Protein 3PME (pdb70)

B-factor: mean 27.55, std 8.62, range [14.81, 63.78]

CATH classification: 2.60.120.200 (+1 more: 2.80.10.50)

Foldseek 3Di:
DLLQWQFKFFQDPNDTFTPSPQGWDKDWWDDWDACPFHRFKIKFQFLTTKIKTFGPVVVVVALLQFKKKKKKKKFWFPQQLCDQAKWWFKDFDDQLFAWTWIHHNQKIKIWGAFNVNDIDIDIGRQCPVVDLVGQHRAIWMWMWMDGLCFWIFIDILLHTDDIDTNVPHPHGDTHRMMMGHTNDGDDRLGMMMMGGITMGSHGDDSVRSNVVSVVPLPQFFQAFSRSGGDWAPFWWQKDQLVCQQWGWDDDPFFIFTHGAPDSPDNDGDFTKGKAFLVPDDHGDGDTAFTKIWIWTQDPNAIWTKFWDQAAQAVVCVSVDDAFGKTTIGTHRDDDSDLRGIWTWHPQVPDNWIWIWHPPVATWTWFWDWANRHNVDPDTGTGIITTHPCPVCSPPSRRIMHIHGPDSSYDDDDDD

Nearest PDB structures (foldseek):
  3pme-assembly1_A  TM=1.002E+00  e=1.433E-89  Clostridium botulinum
  3obr-assembly1_A  TM=9.742E-01  e=6.049E-74  Clostridium botulinum
  3rmy-assembly1_A  TM=9.827E-01  e=7.380E-73  Clostridium botulinum
  3rmy-assembly2_B  TM=9.829E-01  e=1.056E-71  Clostridium botulinum
  7qpu-assembly1_A  TM=8.322E-01  e=2.003E-33  Clostridium botulinum

Radius of gyration: 24.47 Å; Cα contacts (8 Å, |Δi|>4): 1054; chains: 1; bounding box: 47×65×64 Å

InterPro domains:
  IPR000395 Botulinum/Tetanus toxin, catalytic chain [PF01742] (3-417)
  IPR000395 Botulinum/Tetanus toxin, catalytic chain [PR00760] (7-23)
  IPR000395 Botulinum/Tetanus toxin, catalytic chain [PR00760] (34-50)
  IPR000395 Botulinum/Tetanus toxin, catalytic chain [PR00760] (71-87)
  IPR000395 Botulinum/Tetanus toxin, catalytic chain [PR00760] (96-118)
  IPR000395 Botulinum/Tetanus toxin, catalytic chain [PR00760] (219-231)
  IPR000395 Botulinum/Tetanus toxin, catalytic chain [PR00760] (266-282)
  IPR011065 Kunitz inhibitor STI-like superfamily [SSF50386] (1087-1280)
  IPR012500 Clostridium neurotoxin, translocation [PF07952] (547-850)
  IPR012928 Clostridium neurotoxin, receptor binding N-terminal [PF07953] (881-1071)
  IPR013104 Clostridium neurotoxin, receptor-binding C-terminal [PF07951] (1080-1279)
  IPR013320 Concanavalin A-like lectin/glucanase domain superfamily [SSF49899] (868-1071)
  IPR036248 Clostridium neurotoxin, translocation domain [G3DSA:1.20.1120.10] (448-864)
  IPR036248 Clostridium neurotoxin, translocation domain [SSF58091] (545-869)

Secondary structure (DSSP, 8-state):
-GGGEEEEEEEETTEEEE-SSS--EEEEES--EESSSSTTEEEE-STT-EEEEE--GGGGSSGGGTEEEEEEEEEE-HHHHT--SEEEEEEEEETTEEEEEEEETTEEEEEEE-TTS-EEEEEEE-STTT-TTS-TTS-EEEEEEEETTSEEEEEETTEEEEEEE-TTS------SEEEES--S---TT--EEEEEEEEESS---HHHHHHHHHHHHTTTB-B-TTSSBPBSS--BEEEETT-TTEEEEEETTEEEEEE-SSTT-S--S--EEEEETT-PPTTPBPBTT-EEEEEEEETTEEEEEEE-SS-S-GGGTT---SS-EEEEEEESS-S--GGG-EEEEEPS----EEEEE-SSS-EEEEEEEE---TT----EEEEEEESS-GGGTT-GGG-EEEE---TTS------

Organism: Clostridium botulinum (NCBI:txid1491)

Solvent-accessible surface area: 18845 Å² total; per-residue (Å²): 61,106,149,15,27,8,0,0,1,42,17,105,208,144,45,9,53,11,51,24,62,100,125,11,89,29,102,68,68,52,121,18,89,43,71,71,40,7,71,23,1,1,27,0,30,52,49,41,5,36,0,15,0,29,11,78,88,115,13,16,203,52,43,17,87,94,31,12,0,4,0,1,0,0,0,0,0,36,50,0,4,85,16,144,94,87,6,30,0,1,46,0,30,73,153,57,0,0,20,52,1,2,0,74,72,1,24,2,14,6,10,15,19,0,70,100,146,93,119,26,23,2,67,26,71,0,7,74,112,53,38,59,113,2,52,3,0,17,2,0,1,0,0,1,2,17,23,73,129,7,110,0,51,1,4,1,35,8,105,85,79,84,59,61,124,2,111,61,15,76,126,22,115,24,34,81,22,3,29,0,7,0,100,61,137,20,97,157,44,15,13,0,4,0,2,19,1,8,11,2,22,85,66,4,58,86,131,30,0,50,94,16,33,80,53,35,19,61,95,107,8,0,14,4,4,0,1,13,6,0,80,3,31,26,106,1,16,14,6,1,103,64,39,44,38,42,28,9,12,36,88,94,124,12,1,5,10,50,81,7,90,47,103,79,21,2,3,5,96,26,33,0,26,0,59,18,21,75,137,70,108,96,136,32,86,0,65,75,34,25,68,0,10,2,19,1,122,78,132,111,134,72,46,0,5,22,7,9,94,57,3,3,86,60,140,64,53,39,151,20,90,142,85,0,14,7,1,7,59,38,38,56,100,75,30,92,101,30,21,0,38,2,22,0,94,42,13,126,92,144,71,21,1,9,0,29,3,91,64,156,76,94,0,0,3,5,1,60,91,39,72,3,8,103,153,30,177,87,84,15,65,0,4,0,0,12,10,67,39,121,130,87,66,145,30,53,13,0,2,2,31,0,0,10,120,11,72,2,15,52,22,153,85,93,229

Structure (mmCIF, N/CA/C/O backbone):
data_3PME
#
_entry.id   3PME
#
_cell.length_a   40.413
_cell.length_b   109.418
_cell.length_c   49.920
_cell.angle_alpha   90.00
_cell.angle_beta   98.95
_cell.angle_gamma   90.00
#
_symmetry.space_group_name_H-M   'P 1 21 1'
#
loop_
_entity.id
_entity.type
_entity.pdbx_description
1 polymer 'Type C neurotoxin'
2 non-polymer 'SULFATE ION'
3 non-polymer GLYCEROL
4 water water
#
loop_
_atom_site.group_PDB
_atom_site.id
_atom_site.type_symbol
_atom_site.label_atom_id
_atom_site.label_alt_id
_atom_site.label_comp_id
_atom_site.label_asym_id
_atom_site.label_entity_id
_atom_site.label_seq_id
_atom_site.pdbx_PDB_ins_code
_atom_site.Cartn_x
_atom_site.Cartn_y
_atom_site.Cartn_z
_atom_site.occupancy
_atom_site.B_iso_or_equiv
_atom_site.auth_seq_id
_atom_site.auth_comp_id
_atom_site.auth_asym_id
_atom_site.auth_atom_id
_atom_site.pdbx_PDB_model_num
ATOM 1 N N . ILE A 1 2 ? 21.474 29.291 15.216 1.00 45.77 868 ILE A N 1
ATOM 2 C CA . ILE A 1 2 ? 22.926 29.237 15.354 1.00 44.41 868 ILE A CA 1
ATOM 3 C C . ILE A 1 2 ? 23.398 27.883 15.876 1.00 44.30 868 ILE A C 1
ATOM 4 O O . ILE A 1 2 ? 24.383 27.331 15.388 1.00 43.12 868 ILE A O 1
ATOM 9 N N . ASN A 1 3 ? 22.698 27.357 16.877 1.00 44.67 869 ASN A N 1
ATOM 10 C CA . ASN A 1 3 ? 23.097 26.097 17.500 1.00 43.95 869 ASN A CA 1
ATOM 11 C C . ASN A 1 3 ? 23.139 24.915 16.533 1.00 44.48 869 ASN A C 1
ATOM 12 O O . ASN A 1 3 ? 23.802 23.913 16.806 1.00 44.52 869 ASN A O 1
ATOM 17 N N . ASP A 1 4 ? 22.444 25.039 15.404 1.00 42.07 870 ASP A N 1
ATOM 18 C CA . ASP A 1 4 ? 22.401 23.970 14.409 1.00 44.74 870 ASP A CA 1
ATOM 19 C C . ASP A 1 4 ? 23.769 23.662 13.800 1.00 45.23 870 ASP A C 1
ATOM 20 O O . ASP A 1 4 ? 23.991 22.564 13.285 1.00 47.49 870 ASP A O 1
ATOM 25 N N . SER A 1 5 ? 24.683 24.628 13.849 1.00 38.67 871 SER A N 1
ATOM 26 C CA . SER A 1 5 ? 26.005 24.439 13.262 1.00 35.47 871 SER A CA 1
ATOM 27 C C . SER A 1 5 ? 27.062 24.172 14.326 1.00 31.04 871 SER A C 1
ATOM 28 O O . SER A 1 5 ? 28.246 24.108 14.025 1.00 28.33 871 SER A O 1
ATOM 31 N N . LYS A 1 6 ? 26.628 24.018 15.570 1.00 31.63 872 LYS A N 1
ATOM 32 C CA . LYS A 1 6 ? 27.555 23.750 16.664 1.00 28.29 872 LYS A CA 1
ATOM 33 C C . LYS A 1 6 ? 28.045 22.304 16.587 1.00 30.04 872 LYS A C 1
ATOM 34 O O . LYS A 1 6 ? 27.241 21.372 16.656 1.00 35.84 872 LYS A O 1
ATOM 40 N N . ILE A 1 7 ? 29.351 22.108 16.428 1.00 25.76 873 ILE A N 1
ATOM 41 C CA . ILE A 1 7 ? 29.903 20.755 16.372 1.00 25.43 873 ILE A CA 1
ATOM 42 C C . ILE A 1 7 ? 30.663 20.382 17.647 1.00 26.85 873 ILE A C 1
ATOM 43 O O . ILE A 1 7 ? 31.117 19.254 17.803 1.00 25.41 873 ILE A O 1
ATOM 48 N N . LEU A 1 8 ? 30.803 21.347 18.553 1.00 22.86 874 LEU A N 1
ATOM 49 C CA . LEU A 1 8 ? 31.367 21.084 19.873 1.00 25.98 874 LEU A CA 1
ATOM 50 C C . LEU A 1 8 ? 30.835 22.139 20.820 1.00 23.27 874 LEU A C 1
ATOM 51 O O . LEU A 1 8 ? 30.835 23.320 20.498 1.00 23.67 874 LEU A O 1
ATOM 56 N N . SER A 1 9 ? 30.338 21.714 21.975 1.00 24.11 875 SER A N 1
ATOM 57 C CA . SER A 1 9 ? 29.837 22.643 22.969 1.00 22.88 875 SER A CA 1
ATOM 58 C C . SER A 1 9 ? 30.128 22.084 24.355 1.00 25.74 875 SER A C 1
ATOM 59 O O . SER A 1 9 ? 29.445 21.161 24.823 1.00 25.22 875 SER A O 1
ATOM 62 N N . LEU A 1 10 ? 31.153 22.627 25.011 1.00 23.39 876 LEU A N 1
ATOM 63 C CA . LEU A 1 10 ? 31.517 22.147 26.336 1.00 22.23 876 LEU A CA 1
ATOM 64 C C . LEU A 1 10 ? 30.614 22.805 27.361 1.00 24.70 876 LEU A C 1
ATOM 65 O O . LEU A 1 10 ? 30.642 24.023 27.558 1.00 22.27 876 LEU A O 1
ATOM 70 N N . GLN A 1 11 ? 29.784 21.989 27.998 1.00 24.69 877 GLN A N 1
ATOM 71 C CA . GLN A 1 11 ? 28.854 22.495 28.990 1.00 25.62 877 GLN A CA 1
ATOM 72 C C . GLN A 1 11 ? 28.830 21.578 30.192 1.00 28.25 877 GLN A C 1
ATOM 73 O O . GLN A 1 11 ? 29.151 20.397 30.098 1.00 27.38 877 GLN A O 1
ATOM 79 N N . ASN A 1 12 ? 28.464 22.139 31.334 1.00 27.01 878 ASN A N 1
ATOM 80 C CA . ASN A 1 12 ? 28.391 21.358 32.552 1.00 32.24 878 ASN A CA 1
ATOM 81 C C . ASN A 1 12 ? 27.007 20.753 32.716 1.00 34.87 878 ASN A C 1
ATOM 82 O O . ASN A 1 12 ? 26.027 21.469 32.919 1.00 36.15 878 ASN A O 1
ATOM 87 N N . LYS A 1 13 ? 26.934 19.431 32.596 1.00 35.05 879 LYS A N 1
ATOM 88 C CA . LYS A 1 13 ? 25.673 18.707 32.699 1.00 38.59 879 LYS A CA 1
ATOM 89 C C . LYS A 1 13 ? 25.799 17.641 33.768 1.00 38.57 879 LYS A C 1
ATOM 90 O O . LYS A 1 13 ? 26.774 16.891 33.791 1.00 38.15 879 LYS A O 1
ATOM 96 N N . LYS A 1 14 ? 24.813 17.577 34.656 1.00 41.72 880 LYS A N 1
ATOM 97 C CA . LYS A 1 14 ? 24.843 16.608 35.740 1.00 43.87 880 LYS A CA 1
ATOM 98 C C . LYS A 1 14 ? 26.221 16.590 36.400 1.00 40.58 880 LYS A C 1
ATOM 99 O O . LYS A 1 14 ? 26.818 15.530 36.591 1.00 41.67 880 LYS A O 1
ATOM 105 N N . ASN A 1 15 ? 26.724 17.778 36.727 1.00 38.34 881 ASN A N 1
ATOM 106 C CA . ASN A 1 15 ? 27.994 17.924 37.437 1.00 41.09 881 ASN A CA 1
ATOM 107 C C . ASN A 1 15 ? 29.227 17.413 36.689 1.00 42.64 881 ASN A C 1
ATOM 108 O O . ASN A 1 15 ? 30.213 17.019 37.307 1.00 45.51 881 ASN A O 1
ATOM 113 N N . ALA A 1 16 ? 29.178 17.419 35.363 1.00 39.48 882 ALA A N 1
ATOM 114 C CA . ALA A 1 16 ? 30.346 17.036 34.575 1.00 37.21 882 ALA A CA 1
ATOM 115 C C . ALA A 1 16 ? 30.495 17.945 33.364 1.00 30.31 882 ALA A C 1
ATOM 116 O O . ALA A 1 16 ? 29.500 18.362 32.783 1.00 34.28 882 ALA A O 1
ATOM 118 N N . LEU A 1 17 ? 31.733 18.261 32.990 1.00 31.99 883 LEU A N 1
ATOM 119 C CA . LEU A 1 17 ? 31.965 19.001 31.749 1.00 29.33 883 LEU A CA 1
ATOM 120 C C . LEU A 1 17 ? 31.970 18.033 30.575 1.00 27.41 883 LEU A C 1
ATOM 121 O O . LEU A 1 17 ? 32.809 17.136 30.497 1.00 30.84 883 LEU A O 1
ATOM 126 N N . VAL A 1 18 ? 31.006 18.210 29.680 1.00 27.01 884 VAL A N 1
ATOM 127 C CA . VAL A 1 18 ? 30.778 17.271 28.600 1.00 27.77 884 VAL A CA 1
ATOM 128 C C . VAL A 1 18 ? 30.449 18.022 27.321 1.00 27.69 884 VAL A C 1
ATOM 129 O O . VAL A 1 18 ? 30.184 19.223 27.341 1.00 27.22 884 VAL A O 1
ATOM 133 N N . ASP A 1 19 ? 30.466 17.311 26.201 1.00 26.06 885 ASP A N 1
ATOM 134 C CA . ASP A 1 19 ? 30.066 17.903 24.933 1.00 23.94 885 ASP A CA 1
ATOM 135 C C . ASP A 1 19 ? 28.575 17.669 24.711 1.00 30.00 885 ASP A C 1
ATOM 136 O O . ASP A 1 19 ? 28.133 16.526 24.621 1.00 28.91 885 ASP A O 1
ATOM 141 N N . THR A 1 20 ? 27.814 18.755 24.613 1.00 29.61 886 THR A N 1
ATOM 142 C CA . THR A 1 20 ? 26.364 18.691 24.456 1.00 27.45 886 THR A CA 1
ATOM 143 C C . THR A 1 20 ? 25.914 18.977 23.027 1.00 31.19 886 THR A C 1
ATOM 144 O O . THR A 1 20 ? 24.729 19.196 22.780 1.00 35.70 886 THR A O 1
ATOM 148 N N . SER A 1 21 ? 26.856 18.984 22.091 1.00 29.83 887 SER A N 1
ATOM 149 C CA . SER A 1 21 ? 26.559 19.371 20.717 1.00 29.06 887 SER A CA 1
ATOM 150 C C . SER A 1 21 ? 25.704 18.336 19.995 1.00 31.40 887 SER A C 1
ATOM 151 O O . SER A 1 21 ? 25.057 18.646 18.994 1.00 33.93 887 SER A O 1
ATOM 154 N N . GLY A 1 22 ? 25.722 17.110 20.502 1.00 31.18 888 GLY A N 1
ATOM 155 C CA . GLY A 1 22 ? 25.044 16.003 19.852 1.00 30.41 888 GLY A CA 1
ATOM 156 C C . GLY A 1 22 ? 26.039 15.071 19.189 1.00 34.82 888 GLY A C 1
ATOM 157 O O . GLY A 1 22 ? 25.690 13.961 18.788 1.00 34.29 888 GLY A O 1
ATOM 158 N N . TYR A 1 23 ? 27.288 15.520 19.076 1.00 31.88 889 TYR A N 1
ATOM 159 C CA . TYR A 1 23 ? 28.330 14.726 18.431 1.00 31.47 889 TYR A CA 1
ATOM 160 C C . TYR A 1 23 ? 29.177 13.949 19.431 1.00 28.67 889 TYR A C 1
ATOM 161 O O . TYR A 1 23 ? 30.108 13.250 19.050 1.00 32.58 889 TYR A O 1
ATOM 170 N N . ASN A 1 24 ? 28.846 14.077 20.713 1.00 30.66 890 ASN A N 1
ATOM 171 C CA . ASN A 1 24 ? 29.440 13.256 21.765 1.00 32.00 890 ASN A CA 1
ATOM 172 C C . ASN A 1 24 ? 30.968 13.148 21.762 1.00 31.03 890 ASN A C 1
ATOM 173 O O . ASN A 1 24 ? 31.521 12.054 21.864 1.00 32.60 890 ASN A O 1
ATOM 178 N N . ALA A 1 25 ? 31.660 14.278 21.670 1.00 27.59 891 ALA A N 1
ATOM 179 C CA . ALA A 1 25 ? 33.114 14.238 21.756 1.00 27.73 891 ALA A CA 1
ATOM 180 C C . ALA A 1 25 ? 33.519 13.659 23.104 1.00 27.04 891 ALA A C 1
ATOM 181 O O . ALA A 1 25 ? 32.795 13.806 24.093 1.00 28.70 891 ALA A O 1
ATOM 183 N N . GLU A 1 26 ? 34.671 13.000 23.148 1.00 25.63 892 GLU A N 1
ATOM 184 C CA . GLU A 1 26 ? 35.228 12.574 24.422 1.00 28.70 892 GLU A CA 1
ATOM 185 C C . GLU A 1 26 ? 35.868 13.765 25.126 1.00 30.10 892 GLU A C 1
ATOM 186 O O . GLU A 1 26 ? 36.660 14.489 24.531 1.00 28.43 892 GLU A O 1
ATOM 192 N N . VAL A 1 27 ? 35.521 13.958 26.393 1.00 28.66 893 VAL A N 1
ATOM 193 C CA . VAL A 1 27 ? 36.090 15.036 27.189 1.00 29.41 893 VAL A CA 1
ATOM 194 C C . VAL A 1 27 ? 36.720 14.433 28.434 1.00 33.27 893 VAL A C 1
ATOM 195 O O . VAL A 1 27 ? 36.016 13.961 29.327 1.00 35.61 893 VAL A O 1
ATOM 199 N N . ARG A 1 28 ? 38.045 14.420 28.480 1.00 29.63 894 ARG A N 1
ATOM 200 C CA . ARG A 1 28 ? 38.741 13.844 29.621 1.00 33.45 894 ARG A CA 1
ATOM 201 C C . ARG A 1 28 ? 39.499 14.910 30.387 1.00 36.36 894 ARG A C 1
ATOM 202 O O . ARG A 1 28 ? 40.216 15.714 29.801 1.00 33.17 894 ARG A O 1
ATOM 210 N N . LEU A 1 29 ? 39.344 14.909 31.706 1.00 36.81 895 LEU A N 1
ATOM 211 C CA . LEU A 1 29 ? 40.031 15.881 32.542 1.00 39.86 895 LEU A CA 1
ATOM 212 C C . LEU A 1 29 ? 41.223 15.261 33.257 1.00 41.53 895 LEU A C 1
ATOM 213 O O . LEU A 1 29 ? 41.086 14.255 33.957 1.00 44.19 895 LEU A O 1
ATOM 218 N N . GLU A 1 30 ? 42.391 15.866 33.066 1.00 40.30 896 GLU A N 1
ATOM 219 C CA . GLU A 1 30 ? 43.603 15.451 33.758 1.00 42.12 896 GLU A CA 1
ATOM 220 C C . GLU A 1 30 ? 43.970 16.486 34.809 1.00 40.84 896 GLU A C 1
ATOM 221 O O . GLU A 1 30 ? 43.618 17.660 34.688 1.00 40.47 896 GLU A O 1
ATOM 227 N N . GLY A 1 31 ? 44.676 16.052 35.847 1.00 42.85 897 GLY A N 1
ATOM 228 C CA . GLY A 1 31 ? 45.026 16.951 36.927 1.00 37.74 897 GLY A CA 1
ATOM 229 C C . GLY A 1 31 ? 43.795 17.349 37.714 1.00 38.12 897 GLY A C 1
ATOM 230 O O . GLY A 1 31 ? 42.841 16.581 37.825 1.00 41.99 897 GLY A O 1
ATOM 231 N N . ASP A 1 32 ? 43.812 18.565 38.245 1.00 37.53 898 ASP A N 1
ATOM 232 C CA . ASP A 1 32 ? 42.768 19.003 39.156 1.00 39.73 898 ASP A CA 1
ATOM 233 C C . ASP A 1 32 ? 42.035 20.217 38.605 1.00 37.63 898 ASP A C 1
ATOM 234 O O . ASP A 1 32 ? 41.986 21.273 39.240 1.00 37.39 898 ASP A O 1
ATOM 239 N N . VAL A 1 33 ? 41.458 20.060 37.420 1.00 32.66 899 VAL A N 1
ATOM 240 C CA . VAL A 1 33 ? 40.713 21.152 36.805 1.00 29.73 899 VAL A CA 1
ATOM 241 C C . VAL A 1 33 ? 39.425 21.458 37.577 1.00 31.23 899 VAL A C 1
ATOM 242 O O . VAL A 1 33 ? 38.541 20.602 37.710 1.00 30.31 899 VAL A O 1
ATOM 246 N N . GLN A 1 34 ? 39.324 22.679 38.096 1.00 25.97 900 GLN A N 1
ATOM 247 C CA . GLN A 1 34 ? 38.112 23.106 38.791 1.00 27.19 900 GLN A CA 1
ATOM 248 C C . GLN A 1 34 ? 37.098 23.585 37.780 1.00 30.70 900 GLN A C 1
ATOM 249 O O . GLN A 1 34 ? 37.426 24.372 36.891 1.00 27.69 900 GLN A O 1
ATOM 255 N N . VAL A 1 35 ? 35.868 23.109 37.911 1.00 25.70 901 VAL A N 1
ATOM 256 C CA . VAL A 1 35 ? 34.818 23.459 36.965 1.00 26.14 901 VAL A CA 1
ATOM 257 C C . VAL A 1 35 ? 33.619 24.074 37.671 1.00 27.53 901 VAL A C 1
ATOM 258 O O . VAL A 1 35 ? 33.367 23.801 38.851 1.00 28.96 901 VAL A O 1
ATOM 262 N N . ASN A 1 36 ? 32.889 24.918 36.948 1.00 25.30 902 ASN A N 1
ATOM 263 C CA . ASN A 1 36 ? 31.670 25.519 37.456 1.00 27.26 902 ASN A CA 1
ATOM 264 C C . ASN A 1 36 ? 31.928 26.230 38.774 1.00 28.49 902 ASN A C 1
ATOM 265 O O . ASN A 1 36 ? 31.292 25.940 39.797 1.00 29.09 902 ASN A O 1
ATOM 270 N N . THR A 1 37 ? 32.883 27.149 38.768 1.00 25.44 903 THR A N 1
ATOM 271 C CA . THR A 1 37 ? 33.200 27.879 39.993 1.00 28.01 903 THR A CA 1
ATOM 272 C C . THR A 1 37 ? 32.580 29.278 40.033 1.00 29.14 903 THR A C 1
ATOM 273 O O . THR A 1 37 ? 32.178 29.754 41.101 1.00 28.30 903 THR A O 1
ATOM 277 N N . ILE A 1 38 ? 32.496 29.933 38.875 1.00 24.42 904 ILE A N 1
ATOM 278 C CA . ILE A 1 38 ? 31.893 31.267 38.778 1.00 23.33 904 ILE A CA 1
ATOM 279 C C . ILE A 1 38 ? 30.656 31.222 37.887 1.00 24.12 904 ILE A C 1
ATOM 280 O O . ILE A 1 38 ? 29.586 31.711 38.259 1.00 25.21 904 ILE A O 1
ATOM 285 N N . TYR A 1 39 ? 30.821 30.639 36.701 1.00 20.35 905 TYR A N 1
ATOM 286 C CA . TYR A 1 39 ? 29.740 30.435 35.747 1.00 22.24 905 TYR A CA 1
ATOM 287 C C . TYR A 1 39 ? 29.577 28.944 35.488 1.00 21.91 905 TYR A C 1
ATOM 288 O O . TYR A 1 39 ? 30.555 28.193 35.517 1.00 22.54 905 TYR A O 1
ATOM 297 N N . THR A 1 40 ? 28.349 28.533 35.194 1.00 22.29 906 THR A N 1
ATOM 298 C CA . THR A 1 40 ? 28.018 27.119 35.010 1.00 23.74 906 THR A CA 1
ATOM 299 C C . THR A 1 40 ? 28.978 26.358 34.106 1.00 23.83 906 THR A C 1
ATOM 300 O O . THR A 1 40 ? 29.436 25.277 34.455 1.00 23.76 906 THR A O 1
ATOM 304 N N . ASN A 1 41 ? 29.282 26.927 32.947 1.00 24.04 907 ASN A N 1
ATOM 305 C CA . ASN A 1 41 ? 30.077 26.224 31.949 1.00 23.54 907 ASN A CA 1
ATOM 306 C C . ASN A 1 41 ? 31.542 26.650 31.968 1.00 23.38 907 ASN A C 1
ATOM 307 O O . ASN A 1 41 ? 32.219 26.612 30.932 1.00 21.57 907 ASN A O 1
ATOM 312 N N . ASP A 1 42 ? 32.039 27.054 33.139 1.00 20.64 908 ASP A N 1
ATOM 313 C CA . ASP A 1 42 ? 33.432 27.496 33.229 1.00 20.65 908 ASP A CA 1
ATOM 314 C C . ASP A 1 42 ? 34.397 26.413 33.689 1.00 20.22 908 ASP A C 1
ATOM 315 O O . ASP A 1 42 ? 33.991 25.365 34.194 1.00 23.12 908 ASP A O 1
ATOM 320 N N . PHE A 1 43 ? 35.677 26.652 33.438 1.00 19.76 909 PHE A N 1
ATOM 321 C CA . PHE A 1 43 ? 36.733 25.828 33.976 1.00 20.79 909 PHE A CA 1
ATOM 322 C C . PHE A 1 43 ? 37.969 26.682 34.203 1.00 20.68 909 PHE A C 1
ATOM 323 O O . PHE A 1 43 ? 38.161 27.709 33.543 1.00 22.71 909 PHE A O 1
ATOM 331 N N . LYS A 1 44 ? 38.780 26.278 35.168 1.00 21.32 910 LYS A N 1
ATOM 332 C CA . LYS A 1 44 ? 39.921 27.058 35.595 1.00 24.53 910 LYS A CA 1
ATOM 333 C C . LYS A 1 44 ? 41.201 26.303 35.287 1.00 28.01 910 LYS A C 1
ATOM 334 O O . LYS A 1 44 ? 41.319 25.110 35.585 1.00 29.63 910 LYS A O 1
ATOM 340 N N . LEU A 1 45 ? 42.155 26.998 34.680 1.00 24.50 911 LEU A N 1
ATOM 341 C CA . LEU A 1 45 ? 43.489 26.455 34.486 1.00 27.47 911 LEU A CA 1
ATOM 342 C C . LEU A 1 45 ? 44.431 27.208 35.416 1.00 30.75 911 LEU A C 1
ATOM 343 O O . LEU A 1 45 ? 44.678 28.402 35.227 1.00 27.92 911 LEU A O 1
ATOM 348 N N . SER A 1 46 ? 44.937 26.520 36.436 1.00 33.83 912 SER A N 1
ATOM 349 C CA . SER A 1 46 ? 45.726 27.187 37.473 1.00 33.51 912 SER A CA 1
ATOM 350 C C . SER A 1 46 ? 47.021 26.465 37.811 1.00 38.35 912 SER A C 1
ATOM 351 O O . SER A 1 46 ? 47.816 26.955 38.614 1.00 42.24 912 SER A O 1
ATOM 354 N N . SER A 1 47 ? 47.234 25.306 37.198 1.00 37.13 913 SER A N 1
ATOM 355 C CA . SER A 1 47 ? 48.438 24.519 37.446 1.00 42.80 913 SER A CA 1
ATOM 356 C C . SER A 1 47 ? 48.945 23.829 36.186 1.00 40.91 913 SER A C 1
ATOM 357 O O . SER A 1 47 ? 48.174 23.512 35.280 1.00 42.07 913 SER A O 1
ATOM 360 N N . SER A 1 48 ? 50.250 23.589 36.148 1.00 44.03 914 SER A N 1
ATOM 361 C CA . SER A 1 48 ? 50.905 22.952 35.011 1.00 44.14 914 SER A CA 1
ATOM 362 C C . SER A 1 48 ? 50.286 21.605 34.623 1.00 45.00 914 SER A C 1
ATOM 363 O O . SER A 1 48 ? 50.340 21.202 33.461 1.00 45.80 914 SER A O 1
ATOM 366 N N . GLY A 1 49 ? 49.701 20.905 35.590 1.00 44.17 915 GLY A N 1
ATOM 367 C CA . GLY A 1 49 ? 49.148 19.585 35.331 1.00 43.29 915 GLY A CA 1
ATOM 368 C C . GLY A 1 49 ? 47.672 19.557 34.967 1.00 39.77 915 GLY A C 1
ATOM 369 O O . GLY A 1 49 ? 47.150 18.521 34.553 1.00 42.75 915 GLY A O 1
ATOM 370 N N . ASP A 1 50 ? 46.993 20.687 35.128 1.00 36.33 916 ASP A N 1
ATOM 371 C CA . ASP A 1 50 ? 45.565 20.762 34.845 1.00 37.31 916 ASP A CA 1
ATOM 372 C C . ASP A 1 50 ? 45.344 20.754 33.334 1.00 33.09 916 ASP A C 1
ATOM 373 O O . ASP A 1 50 ? 45.770 21.675 32.650 1.00 36.63 916 ASP A O 1
ATOM 378 N N . LYS A 1 51 ? 44.678 19.726 32.812 1.00 32.22 917 LYS A N 1
ATOM 379 C CA . LYS A 1 51 ? 44.380 19.677 31.378 1.00 32.28 917 LYS A CA 1
ATOM 380 C C . LYS A 1 51 ? 42.998 19.123 31.085 1.00 32.29 917 LYS A C 1
ATOM 381 O O . LYS A 1 51 ? 42.523 18.216 31.763 1.00 32.24 917 LYS A O 1
ATOM 387 N N . ILE A 1 52 ? 42.355 19.664 30.059 1.00 26.55 918 ILE A N 1
ATOM 388 C CA . ILE A 1 52 ? 41.160 19.044 29.521 1.00 25.40 918 ILE A CA 1
ATOM 389 C C . ILE A 1 52 ? 41.517 18.550 28.129 1.00 25.98 918 ILE A C 1
ATOM 390 O O . ILE A 1 52 ? 41.972 19.325 27.297 1.00 26.49 918 ILE A O 1
ATOM 395 N N . ILE A 1 53 ? 41.346 17.257 27.885 1.00 25.72 919 ILE A N 1
ATOM 396 C CA . ILE A 1 53 ? 41.654 16.695 26.576 1.00 23.94 919 ILE A CA 1
ATOM 397 C C . ILE A 1 53 ? 40.348 16.379 25.872 1.00 26.84 919 ILE A C 1
ATOM 398 O O . ILE A 1 53 ? 39.536 15.602 26.378 1.00 26.86 919 ILE A O 1
ATOM 403 N N . VAL A 1 54 ? 40.127 16.996 24.717 1.00 23.04 920 VAL A N 1
ATOM 404 C CA . VAL A 1 54 ? 38.910 16.750 23.953 1.00 22.55 920 VAL A CA 1
ATOM 405 C C . VAL A 1 54 ? 39.248 16.009 22.667 1.00 25.38 920 VAL A C 1
ATOM 406 O O . VAL A 1 54 ? 40.062 16.475 21.885 1.00 25.26 920 VAL A O 1
ATOM 410 N N . ASN A 1 55 ? 38.643 14.842 22.468 1.00 24.26 921 ASN A N 1
ATOM 411 C CA . ASN A 1 55 ? 38.783 14.126 21.203 1.00 24.94 921 ASN A CA 1
ATOM 412 C C . ASN A 1 55 ? 37.461 14.112 20.457 1.00 28.15 921 ASN A C 1
ATOM 413 O O . ASN A 1 55 ? 36.506 13.463 20.886 1.00 27.99 921 ASN A O 1
ATOM 418 N N . LEU A 1 56 ? 37.402 14.848 19.355 1.00 27.42 922 LEU A N 1
ATOM 419 C CA . LEU A 1 56 ? 36.222 14.873 18.509 1.00 26.16 922 LEU A CA 1
ATOM 420 C C . LEU A 1 56 ? 36.121 13.574 17.731 1.00 29.96 922 LEU A C 1
ATOM 421 O O . LEU A 1 56 ? 37.128 12.918 17.472 1.00 26.81 922 LEU A O 1
ATOM 426 N N . ASN A 1 57 ? 34.896 13.209 17.375 1.00 28.83 923 ASN A N 1
ATOM 427 C CA . ASN A 1 57 ? 34.663 12.179 16.388 1.00 31.18 923 ASN A CA 1
ATOM 428 C C . ASN A 1 57 ? 35.294 12.689 15.110 1.00 31.02 923 ASN A C 1
ATOM 429 O O . ASN A 1 57 ? 34.878 13.717 14.567 1.00 29.55 923 ASN A O 1
ATOM 434 N N . ASN A 1 58 ? 36.313 11.982 14.641 1.00 30.46 924 ASN A N 1
ATOM 435 C CA . ASN A 1 58 ? 37.090 12.448 13.499 1.00 29.90 924 ASN A CA 1
ATOM 436 C C . ASN A 1 58 ? 36.236 12.748 12.276 1.00 30.88 924 ASN A C 1
ATOM 437 O O . ASN A 1 58 ? 36.598 13.585 11.451 1.00 29.88 924 ASN A O 1
ATOM 442 N N . ASN A 1 59 ? 35.104 12.059 12.156 1.00 30.16 925 ASN A N 1
ATOM 443 C CA . ASN A 1 59 ? 34.259 12.207 10.977 1.00 30.49 925 ASN A CA 1
ATOM 444 C C . ASN A 1 59 ? 33.675 13.606 10.848 1.00 29.22 925 ASN A C 1
ATOM 445 O O . ASN A 1 59 ? 33.283 14.024 9.760 1.00 31.53 925 ASN A O 1
ATOM 450 N N . ILE A 1 60 ? 33.623 14.331 11.962 1.00 29.04 926 ILE A N 1
ATOM 451 C CA . ILE A 1 60 ? 33.195 15.723 11.947 1.00 28.92 926 ILE A CA 1
ATOM 452 C C . ILE A 1 60 ? 34.072 16.573 11.031 1.00 34.92 926 ILE A C 1
ATOM 453 O O . ILE A 1 60 ? 33.593 17.526 10.421 1.00 34.77 926 ILE A O 1
ATOM 458 N N . LEU A 1 61 ? 35.355 16.232 10.938 1.00 32.00 927 LEU A N 1
ATOM 459 C CA . LEU A 1 61 ? 36.285 17.019 10.127 1.00 33.00 927 LEU A CA 1
ATOM 460 C C . LEU A 1 61 ? 36.011 16.873 8.639 1.00 33.48 927 LEU A C 1
ATOM 461 O O . LEU A 1 61 ? 36.454 17.696 7.841 1.00 37.87 927 LEU A O 1
ATOM 466 N N . TYR A 1 62 ? 35.280 15.829 8.260 1.00 34.95 928 TYR A N 1
ATOM 467 C CA . TYR A 1 62 ? 34.912 15.666 6.861 1.00 32.47 928 TYR A CA 1
ATOM 468 C C . TYR A 1 62 ? 33.611 16.415 6.599 1.00 36.73 928 TYR A C 1
ATOM 469 O O . TYR A 1 62 ? 32.551 15.812 6.388 1.00 40.59 928 TYR A O 1
ATOM 478 N N . SER A 1 63 ? 33.707 17.740 6.612 1.00 36.14 929 SER A N 1
ATOM 479 C CA . SER A 1 63 ? 32.538 18.607 6.551 1.00 37.32 929 SER A CA 1
ATOM 480 C C . SER A 1 63 ? 32.977 20.024 6.209 1.00 38.29 929 SER A C 1
ATOM 481 O O . SER A 1 63 ? 34.142 20.263 5.895 1.00 34.71 929 SER A O 1
ATOM 484 N N . ALA A 1 64 ? 32.041 20.963 6.301 1.00 37.09 930 ALA A N 1
ATOM 485 C CA . ALA A 1 64 ? 32.321 22.362 5.999 1.00 35.43 930 ALA A CA 1
ATOM 486 C C . ALA A 1 64 ? 33.386 22.948 6.915 1.00 29.82 930 ALA A C 1
ATOM 487 O O . ALA A 1 64 ? 33.927 24.003 6.615 1.00 30.78 930 ALA A O 1
ATOM 489 N N . ILE A 1 65 ? 33.678 22.263 8.021 1.00 30.82 931 ILE A N 1
ATOM 490 C CA . ILE A 1 65 ? 34.656 22.742 9.003 1.00 29.46 931 ILE A CA 1
ATOM 491 C C . ILE A 1 65 ? 36.014 22.987 8.366 1.00 31.57 931 ILE A C 1
ATOM 492 O O . ILE A 1 65 ? 36.777 23.852 8.800 1.00 28.31 931 ILE A O 1
ATOM 497 N N . TYR A 1 66 ? 36.320 22.230 7.320 1.00 29.12 932 TYR A N 1
ATOM 498 C CA . TYR A 1 66 ? 37.593 22.411 6.648 1.00 30.64 932 TYR A CA 1
ATOM 499 C C . TYR A 1 66 ? 37.592 23.645 5.747 1.00 26.98 932 TYR A C 1
ATOM 500 O O . TYR A 1 66 ? 38.649 24.106 5.324 1.00 33.13 932 TYR A O 1
ATOM 509 N N . GLU A 1 67 ? 36.409 24.181 5.455 1.00 28.09 933 GLU A N 1
ATOM 510 C CA . GLU A 1 67 ? 36.302 25.391 4.645 1.00 28.53 933 GLU A CA 1
ATOM 511 C C . GLU A 1 67 ? 35.994 26.623 5.487 1.00 24.32 933 GLU A C 1
ATOM 512 O O . GLU A 1 67 ? 36.515 27.706 5.231 1.00 25.54 933 GLU A O 1
ATOM 518 N N . ASN A 1 68 ? 35.135 26.456 6.486 1.00 25.69 934 ASN A N 1
ATOM 519 C CA . ASN A 1 68 ? 34.737 27.578 7.329 1.00 24.11 934 ASN A CA 1
ATOM 520 C C . ASN A 1 68 ? 34.341 27.149 8.734 1.00 23.33 934 ASN A C 1
ATOM 521 O O . ASN A 1 68 ? 33.704 26.114 8.926 1.00 25.96 934 ASN A O 1
ATOM 526 N N . SER A 1 69 ? 34.722 27.950 9.727 1.00 21.95 935 SER A N 1
ATOM 527 C CA . SER A 1 69 ? 34.419 27.604 11.107 1.00 23.12 935 SER A CA 1
ATOM 528 C C . SER A 1 69 ? 34.379 28.856 11.955 1.00 21.72 935 SER A C 1
ATOM 529 O O . SER A 1 69 ? 34.841 29.919 11.538 1.00 21.25 935 SER A O 1
ATOM 532 N N . SER A 1 70 ? 3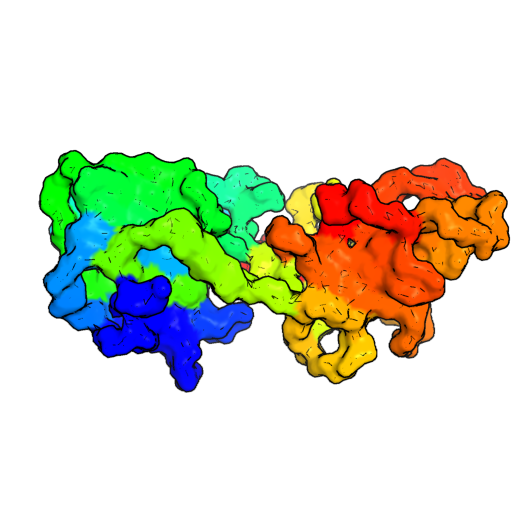3.834 28.711 13.157 1.00 22.25 936 SER A N 1
ATOM 533 C CA . SER A 1 70 ? 33.921 29.751 14.169 1.00 21.68 936 SER A CA 1
ATOM 534 C C . SER A 1 70 ? 34.240 29.100 15.504 1.00 21.45 936 SER A C 1
ATOM 535 O O . SER A 1 70 ? 33.818 27.977 15.783 1.00 22.03 936 SER A O 1
ATOM 538 N N . VAL A 1 71 ? 34.988 29.815 16.330 1.00 19.08 937 VAL A N 1
ATOM 539 C CA . VAL A 1 71 ? 35.282 29.348 17.666 1.00 20.57 937 VAL A CA 1
ATOM 540 C C . VAL A 1 71 ? 34.856 30.472 18.601 1.00 18.36 937 VAL A C 1
ATOM 541 O O . VAL A 1 71 ? 35.218 31.621 18.368 1.00 19.05 937 VAL A O 1
ATOM 545 N N . SER A 1 72 ? 34.072 30.169 19.631 1.00 17.77 938 SER A N 1
ATOM 546 C CA . SER A 1 72 ? 33.690 31.202 20.586 1.00 18.59 938 SER A CA 1
ATOM 547 C C . SER A 1 72 ? 33.875 30.721 22.019 1.00 19.07 938 SER A C 1
ATOM 548 O O . SER A 1 72 ? 33.739 29.542 22.305 1.00 19.40 938 SER A O 1
ATOM 551 N N . PHE A 1 73 ? 34.205 31.646 22.914 1.00 18.26 939 PHE A N 1
ATOM 552 C CA . PHE A 1 73 ? 34.363 31.328 24.335 1.00 16.52 939 PHE A CA 1
ATOM 553 C C . PHE A 1 73 ? 34.598 32.630 25.061 1.00 17.12 939 PHE A C 1
ATOM 554 O O . PHE A 1 73 ? 34.931 33.631 24.431 1.00 17.53 939 PHE A O 1
ATOM 562 N N . TRP A 1 74 ? 34.429 32.626 26.384 1.00 16.31 940 TRP A N 1
ATOM 563 C CA . TRP A 1 74 ? 34.837 33.769 27.193 1.00 17.42 940 TRP A CA 1
ATOM 564 C C . TRP A 1 74 ? 36.114 33.388 27.913 1.00 16.09 940 TRP A C 1
ATOM 565 O O . TRP A 1 74 ? 36.334 32.220 28.229 1.00 17.72 940 TRP A O 1
ATOM 576 N N . ILE A 1 75 ? 36.948 34.375 28.209 1.00 15.94 941 ILE A N 1
ATOM 577 C CA . ILE A 1 75 ? 38.183 34.122 28.928 1.00 15.03 941 ILE A CA 1
ATOM 578 C C . ILE A 1 75 ? 38.419 35.234 29.964 1.00 16.47 941 ILE A C 1
ATOM 579 O O . ILE A 1 75 ? 37.973 36.374 29.787 1.00 17.73 941 ILE A O 1
ATOM 584 N N . LYS A 1 76 ? 39.114 34.869 31.037 1.00 16.59 942 LYS A N 1
ATOM 585 C CA . LYS A 1 76 ? 39.414 35.768 32.149 1.00 16.12 942 LYS A CA 1
ATOM 586 C C . LYS A 1 76 ? 40.820 35.391 32.598 1.00 17.22 942 LYS A C 1
ATOM 587 O O . LYS A 1 76 ? 41.053 34.255 33.011 1.00 18.18 942 LYS A O 1
ATOM 593 N N . ILE A 1 77 ? 41.764 36.324 32.478 1.00 16.89 943 ILE A N 1
ATOM 594 C CA . ILE A 1 77 ? 43.182 36.033 32.674 1.00 14.94 943 ILE A CA 1
ATOM 595 C C . ILE A 1 77 ? 43.723 36.829 33.870 1.00 18.22 943 ILE A C 1
ATOM 596 O O . ILE A 1 77 ? 43.626 38.045 33.901 1.00 18.09 943 ILE A O 1
ATOM 601 N N . SER A 1 78 ? 44.271 36.136 34.862 1.00 17.80 944 SER A N 1
ATOM 602 C CA . SER A 1 78 ? 44.719 36.805 36.080 1.00 18.37 944 SER A CA 1
ATOM 603 C C . SER A 1 78 ? 45.730 37.916 35.818 1.00 20.54 944 SER A C 1
ATOM 604 O O . SER A 1 78 ? 46.417 37.933 34.795 1.00 19.92 944 SER A O 1
ATOM 607 N N . LYS A 1 79 ? 45.808 38.855 36.749 1.00 20.14 945 LYS A N 1
ATOM 608 C CA . LYS A 1 79 ? 46.772 39.941 36.643 1.00 18.76 945 LYS A CA 1
ATOM 609 C C . LYS A 1 79 ? 48.206 39.428 36.524 1.00 21.90 945 LYS A C 1
ATOM 610 O O . LYS A 1 79 ? 48.968 39.901 35.677 1.00 22.17 945 LYS A O 1
ATOM 616 N N . ASP A 1 80 ? 48.586 38.463 37.356 1.00 22.34 946 ASP A N 1
ATOM 617 C CA . ASP A 1 80 ? 49.969 37.982 37.337 1.00 25.10 946 ASP A CA 1
ATOM 618 C C . ASP A 1 80 ? 50.326 37.272 36.031 1.00 25.93 946 ASP A C 1
ATOM 619 O O . ASP A 1 80 ? 51.466 37.348 35.579 1.00 27.47 946 ASP A O 1
ATOM 624 N N . LEU A 1 81 ? 49.356 36.589 35.423 1.00 21.93 947 LEU A N 1
ATOM 625 C CA . LEU A 1 81 ? 49.610 35.926 34.153 1.00 21.59 947 LEU A CA 1
ATOM 626 C C . LEU A 1 81 ? 49.670 36.973 33.046 1.00 23.56 947 LEU A C 1
ATOM 627 O O . LEU A 1 81 ? 50.507 36.896 32.148 1.00 24.68 947 LEU A O 1
ATOM 632 N N . THR A 1 82 ? 48.795 37.970 33.130 1.00 21.17 948 THR A N 1
ATOM 633 C CA . THR A 1 82 ? 48.736 39.049 32.145 1.00 22.11 948 THR A CA 1
ATOM 634 C C . THR A 1 82 ? 50.024 39.871 32.129 1.00 25.03 948 THR A C 1
ATOM 635 O O . THR A 1 82 ? 50.501 40.283 31.069 1.00 23.77 948 THR A O 1
ATOM 639 N N . ASN A 1 83 ? 50.582 40.083 33.317 1.00 25.01 949 ASN A N 1
ATOM 640 C CA . ASN A 1 83 ? 51.797 40.878 33.501 1.00 26.24 949 ASN A CA 1
ATOM 641 C C . ASN A 1 83 ? 53.049 40.205 32.948 1.00 26.09 949 ASN A C 1
ATOM 642 O O . ASN A 1 83 ? 54.065 40.856 32.704 1.00 29.65 949 ASN A O 1
ATOM 647 N N . SER A 1 84 ? 52.977 38.897 32.748 1.00 25.48 950 SER A N 1
ATOM 648 C CA . SER A 1 84 ? 54.120 38.138 32.253 1.00 25.43 950 SER A CA 1
ATOM 649 C C . SER A 1 84 ? 54.459 38.449 30.790 1.00 29.54 950 SER A C 1
ATOM 650 O O . SER A 1 84 ? 53.576 38.521 29.933 1.00 27.18 950 SER A O 1
ATOM 653 N N . HIS A 1 85 ? 55.748 38.616 30.510 1.00 26.30 951 HIS A N 1
ATOM 654 C CA . HIS A 1 85 ? 56.209 38.876 29.155 1.00 27.47 951 HIS A CA 1
ATOM 655 C C . HIS A 1 85 ? 56.260 37.592 28.342 1.00 28.73 951 HIS A C 1
ATOM 656 O O . HIS A 1 85 ? 56.410 37.629 27.118 1.00 29.46 951 HIS A O 1
ATOM 663 N N . ASN A 1 86 ? 56.155 36.459 29.029 1.00 27.43 952 ASN A N 1
ATOM 664 C CA . ASN A 1 86 ? 56.326 35.151 28.401 1.00 27.98 952 ASN A CA 1
ATOM 665 C C . ASN A 1 86 ? 55.135 34.732 27.535 1.00 29.16 952 ASN A C 1
ATOM 666 O O . ASN A 1 86 ? 54.079 35.375 27.555 1.00 28.17 952 ASN A O 1
ATOM 671 N N . GLU A 1 87 ? 55.330 33.659 26.772 1.00 27.21 953 GLU A N 1
ATOM 672 C CA . GLU A 1 87 ? 54.287 33.082 25.931 1.00 27.95 953 GLU A CA 1
ATOM 673 C C . GLU A 1 87 ? 53.787 31.768 26.516 1.00 26.03 953 GLU A C 1
ATOM 674 O O . GLU A 1 87 ? 54.583 30.916 26.905 1.00 31.21 953 GLU A O 1
ATOM 680 N N . TYR A 1 88 ? 52.468 31.612 26.587 1.00 24.69 954 TYR A N 1
ATOM 681 C CA . TYR A 1 88 ? 51.858 30.408 27.141 1.00 26.15 954 TYR A CA 1
ATOM 682 C C . TYR A 1 88 ? 50.853 29.855 26.141 1.00 27.50 954 TYR A C 1
ATOM 683 O O . TYR A 1 88 ? 49.948 30.571 25.720 1.00 26.71 954 TYR A O 1
ATOM 692 N N . THR A 1 89 ? 51.008 28.594 25.752 1.00 25.48 955 THR A N 1
ATOM 693 C CA . THR A 1 89 ? 49.968 27.945 24.966 1.00 24.92 955 THR A CA 1
ATOM 694 C C . THR A 1 89 ? 48.839 27.542 25.905 1.00 23.03 955 THR A C 1
ATOM 695 O O . THR A 1 89 ? 49.075 26.885 26.917 1.00 26.85 955 THR A O 1
ATOM 699 N N . ILE A 1 90 ? 47.614 27.942 25.576 1.00 20.64 956 ILE A N 1
ATOM 700 C CA . ILE A 1 90 ? 46.463 27.678 26.428 1.00 22.38 956 ILE A CA 1
ATOM 701 C C . ILE A 1 90 ? 45.519 26.628 25.835 1.00 22.90 956 ILE A C 1
ATOM 702 O O . ILE A 1 90 ? 44.958 25.804 26.556 1.00 21.76 956 ILE A O 1
ATOM 707 N N . ILE A 1 91 ? 45.324 26.673 24.521 1.00 20.18 957 ILE A N 1
ATOM 708 C CA . ILE A 1 91 ? 44.480 25.684 23.862 1.00 20.42 957 ILE A CA 1
ATOM 709 C C . ILE A 1 91 ? 45.289 25.208 22.676 1.00 19.67 957 ILE A C 1
ATOM 710 O O . ILE A 1 91 ? 45.692 26.017 21.845 1.00 21.26 957 ILE A O 1
ATOM 715 N N . ASN A 1 92 ? 45.554 23.908 22.605 1.00 20.68 958 ASN A N 1
ATOM 716 C CA . ASN A 1 92 ? 46.471 23.393 21.590 1.00 21.39 958 ASN A CA 1
ATOM 717 C C . ASN A 1 92 ? 45.812 22.369 20.695 1.00 21.14 958 ASN A C 1
ATOM 718 O O . ASN A 1 92 ? 45.308 21.352 21.173 1.00 22.43 958 ASN A O 1
ATOM 723 N N . SER A 1 93 ? 45.811 22.641 19.395 1.00 20.84 959 SER A N 1
ATOM 724 C CA . SER A 1 93 ? 45.330 21.676 18.416 1.00 20.02 959 SER A CA 1
ATOM 725 C C . SER A 1 93 ? 46.295 21.656 17.238 1.00 21.13 959 SER A C 1
ATOM 726 O O . SER A 1 93 ? 45.877 21.658 16.077 1.00 21.04 959 SER A O 1
ATOM 729 N N . ILE A 1 94 ? 47.586 21.667 17.567 1.00 23.44 960 ILE A N 1
ATOM 730 C CA . ILE A 1 94 ? 48.660 21.478 16.595 1.00 23.14 960 ILE A CA 1
ATOM 731 C C . ILE A 1 94 ? 49.249 20.086 16.759 1.00 28.51 960 ILE A C 1
ATOM 732 O O . ILE A 1 94 ? 49.689 19.717 17.847 1.00 30.05 960 ILE A O 1
ATOM 737 N N . LYS A 1 95 ? 49.257 19.318 15.675 1.00 27.37 961 LYS A N 1
ATOM 738 C CA . LYS A 1 95 ? 49.913 18.019 15.651 1.00 28.10 961 LYS A CA 1
ATOM 739 C C . LYS A 1 95 ? 50.638 17.901 14.324 1.00 31.42 961 LYS A C 1
ATOM 740 O O . LYS A 1 95 ? 50.114 18.312 13.296 1.00 28.76 961 LYS A O 1
ATOM 746 N N . GLN A 1 96 ? 51.845 17.349 14.344 1.00 36.79 962 GLN A N 1
ATOM 747 C CA . GLN A 1 96 ? 52.574 17.117 13.102 1.00 36.60 962 GLN A CA 1
ATOM 748 C C . GLN A 1 96 ? 52.744 18.406 12.295 1.00 36.43 962 GLN A C 1
ATOM 749 O O . GLN A 1 96 ? 52.528 18.417 11.077 1.00 37.03 962 GLN A O 1
ATOM 755 N N . ASN A 1 97 ? 53.105 19.483 12.985 1.00 37.19 963 ASN A N 1
ATOM 756 C CA . ASN A 1 97 ? 53.452 20.753 12.343 1.00 38.20 963 ASN A CA 1
ATOM 757 C C . ASN A 1 97 ? 52.280 21.667 11.990 1.00 29.97 963 ASN A C 1
ATOM 758 O O . ASN A 1 97 ? 52.495 22.808 11.582 1.00 27.65 963 ASN A O 1
ATOM 763 N N . SER A 1 98 ? 51.051 21.178 12.120 1.00 25.45 964 SER A N 1
ATOM 764 C CA . SER A 1 98 ? 49.918 21.905 11.552 1.00 22.71 964 SER A CA 1
ATOM 765 C C . SER A 1 98 ? 48.672 21.854 12.450 1.00 24.00 964 SER A C 1
ATOM 766 O O . SER A 1 98 ? 48.467 20.899 13.191 1.00 22.43 964 SER A O 1
ATOM 769 N N . GLY A 1 99 ? 47.851 22.897 12.376 1.00 19.58 965 GLY A N 1
ATOM 770 C CA . GLY A 1 99 ? 46.600 22.965 13.112 1.00 19.11 965 GLY A CA 1
ATOM 771 C C . GLY A 1 99 ? 46.393 24.375 13.623 1.00 19.95 965 GLY A C 1
ATOM 772 O O . GLY A 1 99 ? 46.775 25.347 12.980 1.00 18.98 965 GLY A O 1
ATOM 773 N N . TRP A 1 100 ? 45.788 24.499 14.795 1.00 18.64 966 TRP A N 1
ATOM 774 C CA . TRP A 1 100 ? 45.570 25.822 15.386 1.00 19.47 966 TRP A CA 1
ATOM 775 C C . TRP A 1 100 ? 45.886 25.796 16.867 1.00 17.71 966 TRP A C 1
ATOM 776 O O . TRP A 1 100 ? 45.905 24.727 17.484 1.00 20.21 966 TRP A O 1
ATOM 787 N N . LYS A 1 101 ? 46.150 26.974 17.436 1.00 17.89 967 LYS A N 1
ATOM 788 C CA . LYS A 1 101 ? 46.303 27.083 18.886 1.00 19.11 967 LYS A CA 1
ATOM 789 C C . LYS A 1 101 ? 45.962 28.490 19.357 1.00 18.35 967 LYS A C 1
ATOM 790 O O . LYS A 1 101 ? 45.930 29.438 18.577 1.00 18.68 967 LYS A O 1
ATOM 796 N N . LEU A 1 102 ? 45.664 28.600 20.646 1.00 17.42 968 LEU A N 1
ATOM 797 C CA . LEU A 1 102 ? 45.475 29.886 21.301 1.00 20.66 968 LEU A CA 1
ATOM 798 C C . LEU A 1 102 ? 46.561 30.047 22.345 1.00 20.61 968 LEU A C 1
ATOM 799 O O . LEU A 1 102 ? 46.789 29.145 23.161 1.00 20.55 968 LEU A O 1
ATOM 804 N N . CYS A 1 103 ? 47.229 31.196 22.321 1.00 20.25 969 CYS A N 1
ATOM 805 C CA . CYS A 1 103 ? 48.264 31.515 23.307 1.00 21.86 969 CYS A CA 1
ATOM 806 C C . CYS A 1 103 ? 47.978 32.830 24.008 1.00 21.52 969 CYS A C 1
ATOM 807 O O . CYS A 1 103 ? 47.196 33.653 23.532 1.00 20.71 969 CYS A O 1
ATOM 810 N N . ILE A 1 104 ? 48.639 33.018 25.146 1.00 22.05 970 ILE A N 1
ATOM 811 C CA . ILE A 1 104 ? 48.712 34.301 25.826 1.00 20.70 970 ILE A CA 1
ATOM 812 C C . ILE A 1 104 ? 50.173 34.707 25.795 1.00 21.33 970 ILE A C 1
ATOM 813 O O . ILE A 1 104 ? 51.055 33.902 26.074 1.00 23.71 970 ILE A O 1
ATOM 818 N N . ARG A 1 105 ? 50.443 35.949 25.428 1.00 22.73 971 ARG A N 1
ATOM 819 C CA . ARG A 1 105 ? 51.819 36.403 25.403 1.00 25.70 971 ARG A CA 1
ATOM 820 C C . ARG A 1 105 ? 51.892 37.886 25.702 1.00 24.08 971 ARG A C 1
ATOM 821 O O . ARG A 1 105 ? 51.307 38.701 24.991 1.00 24.27 971 ARG A O 1
ATOM 829 N N . ASN A 1 106 ? 52.604 38.221 26.774 1.00 25.24 972 ASN A N 1
ATOM 830 C CA . ASN A 1 106 ? 52.820 39.613 27.142 1.00 27.24 972 ASN A CA 1
ATOM 831 C C . ASN A 1 106 ? 51.528 40.434 27.117 1.00 26.16 972 ASN A C 1
ATOM 832 O O . ASN A 1 106 ? 51.478 41.508 26.518 1.00 27.47 972 ASN A O 1
ATOM 837 N N . GLY A 1 107 ? 50.476 39.928 27.750 1.00 21.64 973 GLY A N 1
ATOM 838 C CA . GLY A 1 107 ? 49.247 40.691 27.864 1.00 21.93 973 GLY A CA 1
ATOM 839 C C . GLY A 1 107 ? 48.426 40.758 26.586 1.00 20.26 973 GLY A C 1
ATOM 840 O O . GLY A 1 107 ? 47.546 41.593 26.451 1.00 20.81 973 GLY A O 1
ATOM 841 N N . ASN A 1 108 ? 48.733 39.863 25.656 1.00 20.84 974 ASN A N 1
ATOM 842 C CA . ASN A 1 108 ? 47.968 39.712 24.423 1.00 19.32 974 ASN A CA 1
ATOM 843 C C . ASN A 1 108 ? 47.387 38.309 24.357 1.00 18.46 974 ASN A C 1
ATOM 844 O O . ASN A 1 108 ? 47.978 37.372 24.886 1.00 20.83 974 ASN A O 1
ATOM 849 N N . ILE A 1 109 ? 46.232 38.159 23.713 1.00 19.77 975 ILE A N 1
ATOM 850 C CA . ILE A 1 109 ? 45.808 36.831 23.273 1.00 18.65 975 ILE A CA 1
ATOM 851 C C . ILE A 1 109 ? 46.128 36.697 21.794 1.00 20.58 975 ILE A C 1
ATOM 852 O O . ILE A 1 109 ? 46.019 37.664 21.028 1.00 22.10 975 ILE A O 1
ATOM 857 N N . GLU A 1 110 ? 46.538 35.494 21.400 1.00 18.22 976 GLU A N 1
ATOM 858 C CA . GLU A 1 110 ? 46.968 35.256 20.024 1.00 20.12 976 GLU A CA 1
ATOM 859 C C . GLU A 1 110 ? 46.400 33.944 19.508 1.00 20.62 976 GLU A C 1
ATOM 860 O O . GLU A 1 110 ? 46.555 32.894 20.139 1.00 21.99 976 GLU A O 1
ATOM 866 N N . TRP A 1 111 ? 45.742 34.020 18.355 1.00 18.83 977 TRP A N 1
ATOM 867 C CA . TRP A 1 111 ? 45.189 32.845 17.697 1.00 19.31 977 TRP A CA 1
ATOM 868 C C . TRP A 1 111 ? 46.052 32.537 16.494 1.00 19.33 977 TRP A C 1
ATOM 869 O O . TRP A 1 111 ? 46.314 33.410 15.673 1.00 20.32 977 TRP A O 1
ATOM 880 N N . ILE A 1 112 ? 46.502 31.292 16.412 1.00 18.31 978 ILE A N 1
ATOM 881 C CA . ILE A 1 112 ? 47.482 30.895 15.415 1.00 18.99 978 ILE A CA 1
ATOM 882 C C . ILE A 1 112 ? 46.928 29.771 14.559 1.00 18.14 978 ILE A C 1
ATOM 883 O O . ILE A 1 112 ? 46.349 28.820 15.082 1.00 20.27 978 ILE A O 1
ATOM 888 N N . LEU A 1 113 ? 47.109 29.893 13.247 1.00 18.53 979 LEU A N 1
ATOM 889 C CA . LEU A 1 113 ? 46.740 28.854 12.291 1.00 20.33 979 LEU A CA 1
ATOM 890 C C . LEU A 1 113 ? 47.991 28.510 11.508 1.00 20.34 979 LEU A C 1
ATOM 891 O O . LEU A 1 113 ? 48.638 29.398 10.945 1.00 21.07 979 LEU A O 1
ATOM 896 N N . GLN A 1 114 ? 48.341 27.226 11.473 1.00 19.44 980 GLN A N 1
ATOM 897 C CA . GLN A 1 114 ? 49.639 26.822 10.938 1.00 21.54 980 GLN A CA 1
ATOM 898 C C . GLN A 1 114 ? 49.508 25.718 9.901 1.00 20.46 980 GLN A C 1
ATOM 899 O O . GLN A 1 114 ? 48.845 24.703 10.140 1.00 20.57 980 GLN A O 1
ATOM 905 N N . ASP A 1 115 ? 50.148 25.920 8.747 1.00 19.75 981 ASP A N 1
ATOM 906 C CA . ASP A 1 115 ? 50.065 24.956 7.652 1.00 20.35 981 ASP A CA 1
ATOM 907 C C . ASP A 1 115 ? 51.111 23.845 7.735 1.00 24.20 981 ASP A C 1
ATOM 908 O O . ASP A 1 115 ? 51.926 23.791 8.666 1.00 22.48 981 ASP A O 1
ATOM 913 N N . ILE A 1 116 ? 51.089 22.959 6.745 1.00 22.35 982 ILE A N 1
ATOM 914 C CA . ILE A 1 116 ? 51.925 21.765 6.811 1.00 22.07 982 ILE A CA 1
ATOM 915 C C . ILE A 1 116 ? 53.416 22.032 6.572 1.00 28.79 982 ILE A C 1
ATOM 916 O O . ILE A 1 116 ? 54.247 21.136 6.753 1.00 29.81 982 ILE A O 1
ATOM 921 N N . ASN A 1 117 ? 53.749 23.266 6.202 1.00 25.19 983 ASN A N 1
ATOM 922 C CA . ASN A 1 117 ? 55.146 23.688 6.095 1.00 26.18 983 ASN A CA 1
ATOM 923 C C . ASN A 1 117 ? 55.600 24.498 7.309 1.00 29.13 983 ASN A C 1
ATOM 924 O O . ASN A 1 117 ? 56.669 25.109 7.295 1.00 30.78 983 ASN A O 1
ATOM 929 N N . ARG A 1 118 ? 54.770 24.513 8.348 1.00 26.19 984 ARG A N 1
ATOM 930 C CA . ARG A 1 118 ? 55.053 25.271 9.563 1.00 26.64 984 ARG A CA 1
ATOM 931 C C . ARG A 1 118 ? 54.978 26.789 9.374 1.00 26.95 984 ARG A C 1
ATOM 932 O O . ARG A 1 118 ? 55.388 27.546 10.249 1.00 29.04 984 ARG A O 1
ATOM 940 N N . LYS A 1 119 ? 54.448 27.232 8.240 1.00 25.09 985 LYS A N 1
ATOM 941 C CA . LYS A 1 119 ? 54.150 28.648 8.056 1.00 24.01 985 LYS A CA 1
ATOM 942 C C . LYS A 1 119 ? 52.868 28.957 8.825 1.00 24.23 985 LYS A C 1
ATOM 943 O O . LYS A 1 119 ? 51.934 28.155 8.832 1.00 23.51 985 LYS A O 1
ATOM 949 N N . TYR A 1 120 ? 52.810 30.099 9.494 1.00 22.89 986 TYR A N 1
ATOM 950 C CA . TYR A 1 120 ? 51.611 30.407 10.263 1.00 23.36 986 TYR A CA 1
ATOM 951 C C . TYR A 1 120 ? 51.141 31.846 10.090 1.00 23.25 986 TYR A C 1
ATOM 952 O O . TYR A 1 120 ? 51.891 32.721 9.638 1.00 24.36 986 TYR A O 1
ATOM 961 N N . LYS A 1 121 ? 49.875 32.063 10.414 1.00 19.97 987 LYS A N 1
ATOM 962 C CA . LYS A 1 121 ? 49.292 33.403 10.483 1.00 23.30 987 LYS A CA 1
ATOM 963 C C . LYS A 1 121 ? 48.692 33.550 11.867 1.00 23.21 987 LYS A C 1
ATOM 964 O O . LYS A 1 121 ? 48.311 32.559 12.488 1.00 21.89 987 LYS A O 1
ATOM 970 N N . SER A 1 122 ? 48.609 34.776 12.360 1.00 21.35 988 SER A N 1
ATOM 971 C CA . SER A 1 122 ? 48.069 34.984 13.699 1.00 19.52 988 SER A CA 1
ATOM 972 C C . SER A 1 122 ? 47.140 36.187 13.788 1.00 22.51 988 SER A C 1
ATOM 973 O O . SER A 1 122 ? 47.247 37.147 13.014 1.00 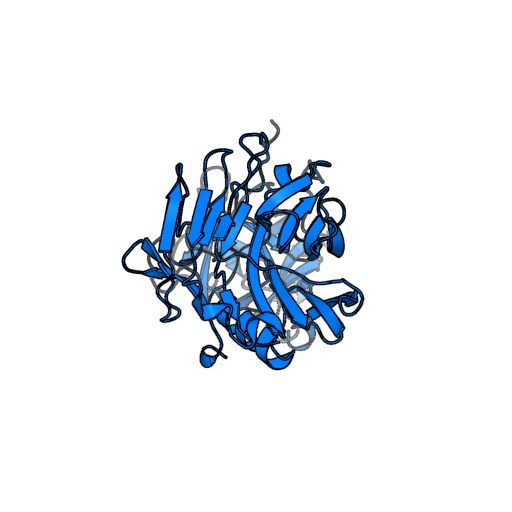23.86 988 SER A O 1
ATOM 976 N N . LEU A 1 123 ? 46.210 36.110 14.736 1.00 20.35 989 LEU A N 1
ATOM 977 C CA . LEU A 1 123 ? 45.399 37.247 15.146 1.00 20.76 989 LEU A CA 1
ATOM 978 C C . LEU A 1 123 ? 45.857 37.567 16.552 1.00 18.99 989 LEU A C 1
ATOM 979 O O . LEU A 1 123 ? 45.956 36.674 17.382 1.00 21.16 989 LEU A O 1
ATOM 984 N N . ILE A 1 124 ? 46.135 38.837 16.810 1.00 20.26 990 ILE A N 1
ATOM 985 C CA . ILE A 1 124 ? 46.668 39.247 18.098 1.00 22.18 990 ILE A CA 1
ATOM 986 C C . ILE A 1 124 ? 45.824 40.381 18.655 1.00 22.31 990 ILE A C 1
ATOM 987 O O . ILE A 1 124 ? 45.497 41.332 17.947 1.00 24.41 990 ILE A O 1
ATOM 992 N N . PHE A 1 125 ? 45.452 40.270 19.922 1.00 20.06 991 PHE A N 1
ATOM 993 C CA . PHE A 1 125 ? 44.685 41.325 20.568 1.00 21.18 991 PHE A CA 1
ATOM 994 C C . PHE A 1 125 ? 45.300 41.672 21.919 1.00 20.81 991 PHE A C 1
ATOM 995 O O . PHE A 1 125 ? 45.458 40.807 22.793 1.00 19.84 991 PHE A O 1
ATOM 1003 N N . ASP A 1 126 ? 45.640 42.946 22.086 1.00 21.37 992 ASP A N 1
ATOM 1004 C CA . ASP A 1 126 ? 46.176 43.447 23.348 1.00 21.63 992 ASP A CA 1
ATOM 1005 C C . ASP A 1 126 ? 45.031 43.705 24.324 1.00 21.99 992 ASP A C 1
ATOM 1006 O O . ASP A 1 126 ? 44.412 44.770 24.311 1.00 24.12 992 ASP A O 1
ATOM 1011 N N . TYR A 1 127 ? 44.749 42.728 25.179 1.00 19.76 993 TYR A N 1
ATOM 1012 C CA . TYR A 1 127 ? 43.639 42.877 26.104 1.00 22.38 993 TYR A CA 1
ATOM 1013 C C . TYR A 1 127 ? 44.092 43.606 27.365 1.00 21.94 993 TYR A C 1
ATOM 1014 O O . TYR A 1 127 ? 43.257 44.120 28.091 1.00 23.12 993 TYR A O 1
ATOM 1023 N N . SER A 1 128 ? 45.405 43.680 27.592 1.00 21.57 994 SER A N 1
ATOM 1024 C CA . SER A 1 128 ? 45.935 44.254 28.840 1.00 22.82 994 SER A CA 1
ATOM 1025 C C . SER A 1 128 ? 45.967 45.779 28.840 1.00 27.15 994 SER A C 1
ATOM 1026 O O . SER A 1 128 ? 45.610 46.416 29.831 1.00 26.30 994 SER A O 1
ATOM 1029 N N . GLU A 1 129 ? 46.416 46.361 27.734 1.00 28.73 995 GLU A N 1
ATOM 1030 C CA . GLU A 1 129 ? 46.659 47.802 27.673 1.00 31.75 995 GLU A CA 1
ATOM 1031 C C . GLU A 1 129 ? 47.524 48.275 28.846 1.00 33.00 995 GLU A C 1
ATOM 1032 O O . GLU A 1 129 ? 47.176 49.236 29.539 1.00 35.70 995 GLU A O 1
ATOM 1038 N N . SER A 1 130 ? 48.644 47.589 29.062 1.00 32.24 996 SER A N 1
ATOM 1039 C CA . SER A 1 130 ? 49.571 47.903 30.153 1.00 35.47 996 SER A CA 1
ATOM 1040 C C . SER A 1 130 ? 48.910 47.839 31.525 1.00 36.15 996 SER A C 1
ATOM 1041 O O . SER A 1 130 ? 49.140 48.701 32.378 1.00 38.55 996 SER A O 1
ATOM 1044 N N . LEU A 1 131 ? 48.095 46.807 31.734 1.00 33.73 997 LEU A N 1
ATOM 1045 C CA . LEU A 1 131 ? 47.405 46.593 33.007 1.00 34.90 997 LEU A CA 1
ATOM 1046 C C . LEU A 1 131 ? 46.517 47.772 33.393 1.00 36.87 997 LEU A C 1
ATOM 1047 O O . LEU A 1 131 ? 46.240 47.989 34.576 1.00 37.38 997 LEU A O 1
ATOM 1052 N N . SER A 1 132 ? 46.072 48.526 32.395 1.00 37.94 998 SER A N 1
ATOM 1053 C CA . SER A 1 132 ? 45.172 49.650 32.621 1.00 39.59 998 SER A CA 1
ATOM 1054 C C . SER A 1 132 ? 43.826 49.189 33.166 1.00 40.01 998 SER A C 1
ATOM 1055 O O . SER A 1 132 ? 43.330 48.116 32.817 1.00 36.17 998 SER A O 1
ATOM 1058 N N . HIS A 1 133 ? 43.222 50.008 34.018 1.00 38.72 999 HIS A N 1
ATOM 1059 C CA . HIS A 1 133 ? 41.904 49.682 34.539 1.00 36.75 999 HIS A CA 1
ATOM 1060 C C . HIS A 1 133 ? 40.843 49.875 33.454 1.00 37.40 999 HIS A C 1
ATOM 1061 O O . HIS A 1 133 ? 39.676 49.517 33.630 1.00 40.44 999 HIS A O 1
ATOM 1068 N N . THR A 1 134 ? 41.275 50.411 32.315 1.00 36.95 1000 THR A N 1
ATOM 1069 C CA . THR A 1 134 ? 40.420 50.551 31.144 1.00 36.16 1000 THR A CA 1
ATOM 1070 C C . THR A 1 134 ? 40.510 49.301 30.268 1.00 35.94 1000 THR A C 1
ATOM 1071 O O . THR A 1 134 ? 39.705 49.106 29.356 1.00 41.93 1000 THR A O 1
ATOM 1075 N N . GLY A 1 135 ? 41.505 48.464 30.543 1.00 32.64 1001 GLY A N 1
ATOM 1076 C CA . GLY A 1 135 ? 41.688 47.222 29.812 1.00 29.22 1001 GLY A CA 1
ATOM 1077 C C . GLY A 1 135 ? 40.909 46.054 30.393 1.00 25.58 1001 GLY A C 1
ATOM 1078 O O . GLY A 1 135 ? 40.006 46.241 31.215 1.00 29.29 1001 GLY A O 1
ATOM 1079 N N . TYR A 1 136 ? 41.284 44.841 29.988 1.00 20.65 1002 TYR A N 1
ATOM 1080 C CA . TYR A 1 136 ? 40.544 43.637 30.357 1.00 19.66 1002 TYR A CA 1
ATOM 1081 C C . TYR A 1 136 ? 41.316 42.695 31.275 1.00 18.35 1002 TYR A C 1
ATOM 1082 O O . TYR A 1 136 ? 40.961 41.523 31.391 1.00 17.95 1002 TYR A O 1
ATOM 1091 N N . THR A 1 137 ? 42.372 43.180 31.924 1.00 19.86 1003 THR A N 1
ATOM 1092 C CA . THR A 1 137 ? 43.113 42.324 32.844 1.00 19.94 1003 THR A CA 1
ATOM 1093 C C . THR A 1 137 ? 42.176 41.770 33.928 1.00 18.13 1003 THR A C 1
ATOM 1094 O O . THR A 1 137 ? 41.511 42.531 34.627 1.00 18.62 1003 THR A O 1
ATOM 1098 N N . ASN A 1 138 ? 42.142 40.440 34.045 1.00 17.16 1004 ASN A N 1
ATOM 1099 C CA . ASN A 1 138 ? 41.282 39.707 34.975 1.00 16.59 1004 ASN A CA 1
ATOM 1100 C C . ASN A 1 138 ? 39.785 39.957 34.824 1.00 17.36 1004 ASN A C 1
ATOM 1101 O O . ASN A 1 138 ? 39.013 39.736 35.769 1.00 16.61 1004 ASN A O 1
ATOM 1106 N N . LYS A 1 139 ? 39.367 40.413 33.646 1.00 16.00 1005 LYS A N 1
ATOM 1107 C CA . LYS A 1 139 ? 37.954 40.624 33.365 1.00 16.66 1005 LYS A CA 1
ATOM 1108 C C . LYS A 1 139 ? 37.509 39.605 32.332 1.00 17.41 1005 LYS A C 1
ATOM 1109 O O . LYS A 1 139 ? 38.254 39.298 31.407 1.00 18.38 1005 LYS A O 1
ATOM 1115 N N . TRP A 1 140 ? 36.318 39.052 32.504 1.00 16.70 1006 TRP A N 1
ATOM 1116 C CA . TRP A 1 140 ? 35.766 38.182 31.463 1.00 15.98 1006 TRP A CA 1
ATOM 1117 C C . TRP A 1 140 ? 35.558 38.981 30.187 1.00 16.74 1006 TRP A C 1
ATOM 1118 O O . TRP A 1 140 ? 34.912 40.024 30.216 1.00 17.66 1006 TRP A O 1
ATOM 1129 N N . PHE A 1 141 ? 36.083 38.486 29.067 1.00 17.57 1007 PHE A N 1
ATOM 1130 C CA . PHE A 1 141 ? 35.691 39.038 27.768 1.00 17.23 1007 PHE A CA 1
ATOM 1131 C C . PHE A 1 141 ? 35.370 37.919 26.787 1.00 15.86 1007 PHE A C 1
ATOM 1132 O O . PHE A 1 141 ? 35.854 36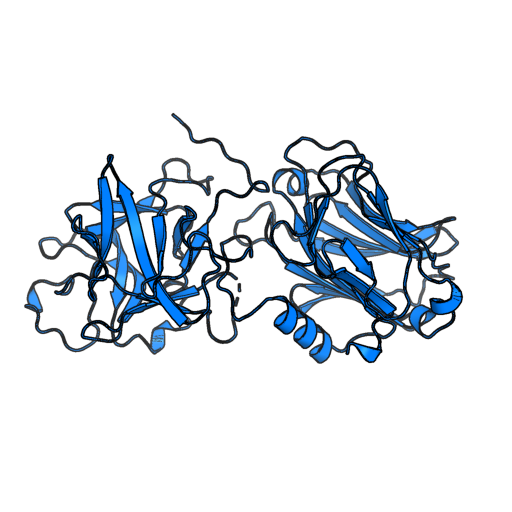.798 26.938 1.00 16.09 1007 PHE A O 1
ATOM 1140 N N . PHE A 1 142 ? 34.507 38.232 25.829 1.00 17.90 1008 PHE A N 1
ATOM 1141 C CA . PHE A 1 142 ? 33.993 37.252 24.868 1.00 15.32 1008 PHE A CA 1
ATOM 1142 C C . PHE A 1 142 ? 34.826 37.272 23.584 1.00 17.28 1008 PHE A C 1
ATOM 1143 O O . PHE A 1 142 ? 34.992 38.317 22.937 1.00 18.91 1008 PHE A O 1
ATOM 1151 N N . VAL A 1 143 ? 35.350 36.107 23.232 1.00 15.74 1009 VAL A N 1
ATOM 1152 C CA . VAL A 1 143 ? 36.188 35.968 22.042 1.00 15.47 1009 VAL A CA 1
ATOM 1153 C C . VAL A 1 143 ? 35.435 35.195 20.976 1.00 17.90 1009 VAL A C 1
ATOM 1154 O O . VAL A 1 143 ? 34.729 34.220 21.272 1.00 18.30 1009 VAL A O 1
ATOM 1158 N N . THR A 1 144 ? 35.577 35.626 19.728 1.00 17.04 1010 THR A N 1
ATOM 1159 C CA . THR A 1 144 ? 35.057 34.832 18.621 1.00 16.98 1010 THR A CA 1
ATOM 1160 C C . THR A 1 144 ? 36.038 34.924 17.477 1.00 16.82 1010 THR A C 1
ATOM 1161 O O . THR A 1 144 ? 36.429 36.024 17.063 1.00 18.87 1010 THR A O 1
ATOM 1165 N N . ILE A 1 145 ? 36.448 33.761 16.994 1.00 17.67 1011 ILE A N 1
ATOM 1166 C CA . ILE A 1 145 ? 37.322 33.678 15.830 1.00 17.02 1011 ILE A CA 1
ATOM 1167 C C . ILE A 1 145 ? 36.524 33.064 14.691 1.00 19.50 1011 ILE A C 1
ATOM 1168 O O . ILE A 1 145 ? 35.956 31.988 14.864 1.00 22.03 1011 ILE A O 1
ATOM 1173 N N . THR A 1 146 ? 36.471 33.734 13.537 1.00 19.45 1012 THR A N 1
ATOM 1174 C CA . THR A 1 146 ? 35.905 33.087 12.345 1.00 19.65 1012 THR A CA 1
ATOM 1175 C C . THR A 1 146 ? 37.040 32.777 11.371 1.00 20.36 1012 THR A C 1
ATOM 1176 O O . THR A 1 146 ? 38.024 33.522 11.281 1.00 20.75 1012 THR A O 1
ATOM 1180 N N . ASN A 1 147 ? 36.907 31.656 10.670 1.00 20.95 1013 ASN A N 1
ATOM 1181 C CA . ASN A 1 147 ? 37.934 31.216 9.731 1.00 20.90 1013 ASN A CA 1
ATOM 1182 C C . ASN A 1 147 ? 37.289 30.855 8.416 1.00 22.98 1013 ASN A C 1
ATOM 1183 O O . ASN A 1 147 ? 36.315 30.122 8.385 1.00 22.05 1013 ASN A O 1
ATOM 1188 N N . ASN A 1 148 ? 37.832 31.373 7.324 1.00 23.91 1014 ASN A N 1
ATOM 1189 C CA . ASN A 1 148 ? 37.382 30.935 6.015 1.00 24.37 1014 ASN A CA 1
ATOM 1190 C C . ASN A 1 148 ? 38.573 30.746 5.090 1.00 23.43 1014 ASN A C 1
ATOM 1191 O O . ASN A 1 148 ? 39.325 31.682 4.811 1.00 25.72 1014 ASN A O 1
ATOM 1196 N N . ILE A 1 149 ? 38.743 29.512 4.648 1.00 27.56 1015 ILE A N 1
ATOM 1197 C CA . ILE A 1 149 ? 39.882 29.144 3.819 1.00 29.17 1015 ILE A CA 1
ATOM 1198 C C . ILE A 1 149 ? 39.897 29.924 2.506 1.00 32.13 1015 ILE A C 1
ATOM 1199 O O . ILE A 1 149 ? 40.924 29.998 1.831 1.00 31.60 1015 ILE A O 1
ATOM 1204 N N . MET A 1 150 ? 38.765 30.534 2.166 1.00 28.11 1016 MET A N 1
ATOM 1205 C CA . MET A 1 150 ? 38.666 31.338 0.952 1.00 30.23 1016 MET A CA 1
ATOM 1206 C C . MET A 1 150 ? 39.172 32.756 1.154 1.00 32.66 1016 MET A C 1
ATOM 1207 O O . MET A 1 150 ? 39.250 33.533 0.203 1.00 30.67 1016 MET A O 1
ATOM 1212 N N . GLY A 1 151 ? 39.519 33.108 2.387 1.00 26.76 1017 GLY A N 1
ATOM 1213 C CA . GLY A 1 151 ? 39.990 34.455 2.623 1.00 28.11 1017 GLY A CA 1
ATOM 1214 C C . GLY A 1 151 ? 40.714 34.672 3.928 1.00 23.94 1017 GLY A C 1
ATOM 1215 O O . GLY A 1 151 ? 41.949 34.663 3.974 1.00 22.01 1017 GLY A O 1
ATOM 1216 N N . TYR A 1 152 ? 39.939 34.875 4.992 1.00 24.85 1018 TYR A N 1
ATOM 1217 C CA . TYR A 1 152 ? 40.472 35.451 6.223 1.00 24.07 1018 TYR A CA 1
ATOM 1218 C C . TYR A 1 152 ? 40.061 34.728 7.484 1.00 21.42 1018 TYR A C 1
ATOM 1219 O O . TYR A 1 152 ? 39.028 34.057 7.552 1.00 22.12 1018 TYR A O 1
ATOM 1228 N N . MET A 1 153 ? 40.893 34.882 8.499 1.00 21.06 1019 MET A N 1
ATOM 1229 C CA . MET A 1 153 ? 40.420 34.616 9.846 1.00 18.98 1019 MET A CA 1
ATOM 1230 C C . MET A 1 153 ? 40.263 35.962 10.541 1.00 20.90 1019 MET A C 1
ATOM 1231 O O . MET A 1 153 ? 41.016 36.899 10.287 1.00 21.55 1019 MET A O 1
ATOM 1236 N N . LYS A 1 154 ? 39.252 36.066 11.394 1.00 19.12 1020 LYS A N 1
ATOM 1237 C CA . LYS A 1 154 ? 38.885 37.337 11.979 1.00 17.47 1020 LYS A CA 1
ATOM 1238 C C . LYS A 1 154 ? 38.671 37.155 13.468 1.00 16.68 1020 LYS A C 1
ATOM 1239 O O . LYS A 1 154 ? 38.140 36.137 13.898 1.00 19.64 1020 LYS A O 1
ATOM 1245 N N . LEU A 1 155 ? 39.102 38.154 14.224 1.00 16.89 1021 LEU A N 1
ATOM 1246 C CA . LEU A 1 155 ? 38.998 38.132 15.677 1.00 17.47 1021 LEU A CA 1
ATOM 1247 C C . LEU A 1 155 ? 38.006 39.173 16.161 1.00 17.79 1021 LEU A C 1
ATOM 1248 O O . LEU A 1 155 ? 38.157 40.372 15.885 1.00 18.52 1021 LEU A O 1
ATOM 1253 N N . TYR A 1 156 ? 36.995 38.701 16.893 1.00 17.36 1022 TYR A N 1
ATOM 1254 C CA . TYR A 1 156 ? 35.968 39.555 17.484 1.00 16.54 1022 TYR A CA 1
ATOM 1255 C C . TYR A 1 156 ? 36.141 39.544 18.992 1.00 18.12 1022 TYR A C 1
ATOM 1256 O O . TYR A 1 156 ? 36.402 38.496 19.570 1.00 18.01 1022 TYR A O 1
ATOM 1265 N N . ILE A 1 157 ? 36.003 40.717 19.600 1.00 16.31 1023 ILE A N 1
ATOM 1266 C CA . ILE A 1 157 ? 36.020 40.858 21.063 1.00 16.08 1023 ILE A CA 1
ATOM 1267 C C . ILE A 1 157 ? 34.713 41.508 21.487 1.00 20.09 1023 ILE A C 1
ATOM 1268 O O . ILE A 1 157 ? 34.377 42.614 21.046 1.00 18.72 1023 ILE A O 1
ATOM 1273 N N . ASN A 1 158 ? 33.973 40.810 22.343 1.00 18.26 1024 ASN A N 1
ATOM 1274 C CA . ASN A 1 158 ? 32.671 41.282 22.787 1.00 19.69 1024 ASN A CA 1
ATOM 1275 C C . ASN A 1 158 ? 31.773 41.677 21.609 1.00 19.99 1024 ASN A C 1
ATOM 1276 O O . ASN A 1 158 ? 31.074 42.695 21.639 1.00 19.99 1024 ASN A O 1
ATOM 1281 N N . GLY A 1 159 ? 31.837 40.878 20.544 1.00 20.48 1025 GLY A N 1
ATOM 1282 C CA . GLY A 1 159 ? 30.935 41.052 19.420 1.00 20.84 1025 GLY A CA 1
ATOM 1283 C C . GLY A 1 159 ? 31.393 42.071 18.390 1.00 21.38 1025 GLY A C 1
ATOM 1284 O O . GLY A 1 159 ? 30.672 42.366 17.438 1.00 22.68 1025 GLY A O 1
ATOM 1285 N N . GLU A 1 160 ? 32.592 42.605 18.571 1.00 17.57 1026 GLU A N 1
ATOM 1286 C CA . GLU A 1 160 ? 33.090 43.651 17.675 1.00 20.01 1026 GLU A CA 1
ATOM 1287 C C . GLU A 1 160 ? 34.372 43.211 16.992 1.00 18.63 1026 GLU A C 1
ATOM 1288 O O . GLU A 1 160 ? 35.320 42.773 17.644 1.00 18.80 1026 GLU A O 1
ATOM 1294 N N . LEU A 1 161 ? 34.411 43.327 15.666 1.00 16.99 1027 LEU A N 1
ATOM 1295 C CA . LEU A 1 161 ? 35.609 42.962 14.921 1.00 17.88 1027 LEU A CA 1
ATOM 1296 C C . LEU A 1 161 ? 36.810 43.830 15.300 1.00 17.60 1027 LEU A C 1
ATOM 1297 O O . LEU A 1 161 ? 36.705 45.055 15.329 1.00 18.81 1027 LEU A O 1
ATOM 1302 N N . LYS A 1 162 ? 37.939 43.195 15.607 1.00 18.09 1028 LYS A N 1
ATOM 1303 C CA . LYS A 1 162 ? 39.147 43.931 15.986 1.00 18.91 1028 LYS A CA 1
ATOM 1304 C C . LYS A 1 162 ? 40.291 43.757 14.997 1.00 21.50 1028 LYS A C 1
ATOM 1305 O O . LYS A 1 162 ? 41.027 44.706 14.719 1.00 23.85 1028 LYS A O 1
ATOM 1311 N N . GLN A 1 163 ? 40.459 42.538 14.495 1.00 19.11 1029 GLN A N 1
ATOM 1312 C CA . GLN A 1 163 ? 41.603 42.215 13.645 1.00 21.04 1029 GLN A CA 1
ATOM 1313 C C . GLN A 1 163 ? 41.208 41.213 12.579 1.00 20.87 1029 GLN A C 1
ATOM 1314 O O . GLN A 1 163 ? 40.303 40.402 12.773 1.00 20.42 1029 GLN A O 1
ATOM 1320 N N . SER A 1 164 ? 41.904 41.269 11.450 1.00 22.19 1030 SER A N 1
ATOM 1321 C CA . SER A 1 164 ? 41.732 40.287 10.394 1.00 22.18 1030 SER A CA 1
ATOM 1322 C C . SER A 1 164 ? 43.114 39.888 9.888 1.00 23.85 1030 SER A C 1
ATOM 1323 O O . SER A 1 164 ? 44.069 40.663 9.987 1.00 22.84 1030 SER A O 1
ATOM 1326 N N . GLU A 1 165 ? 43.220 38.669 9.372 1.00 21.74 1031 GLU A N 1
ATOM 1327 C CA . GLU A 1 165 ? 44.465 38.178 8.806 1.00 24.97 1031 GLU A CA 1
ATOM 1328 C C . GLU A 1 165 ? 44.168 37.249 7.642 1.00 23.34 1031 GLU A C 1
ATOM 1329 O O . GLU A 1 165 ? 43.283 36.398 7.703 1.00 22.38 1031 GLU A O 1
ATOM 1335 N N . ARG A 1 166 ? 44.921 37.420 6.566 1.00 24.91 1032 ARG A N 1
ATOM 1336 C CA . ARG A 1 166 ? 44.715 36.616 5.376 1.00 26.78 1032 ARG A CA 1
ATOM 1337 C C . ARG A 1 166 ? 45.220 35.200 5.621 1.00 24.66 1032 ARG A C 1
ATOM 1338 O O . ARG A 1 166 ? 46.303 35.019 6.170 1.00 26.81 1032 ARG A O 1
ATOM 1346 N N . ILE A 1 167 ? 44.428 34.204 5.240 1.00 23.22 1033 ILE A N 1
ATOM 1347 C CA . ILE A 1 167 ? 44.869 32.816 5.358 1.00 24.55 1033 ILE A CA 1
ATOM 1348 C C . ILE A 1 167 ? 44.751 32.061 4.039 1.00 27.20 1033 ILE A C 1
ATOM 1349 O O . ILE A 1 167 ? 45.175 30.914 3.939 1.00 24.73 1033 ILE A O 1
ATOM 1354 N N . GLU A 1 168 ? 44.182 32.719 3.032 1.00 27.04 1034 GLU A N 1
ATOM 1355 C CA . GLU A 1 168 ? 43.977 32.094 1.735 1.00 31.89 1034 GLU A CA 1
ATOM 1356 C C . GLU A 1 168 ? 45.315 31.753 1.098 1.00 29.50 1034 GLU A C 1
ATOM 1357 O O . GLU A 1 168 ? 45.385 30.920 0.194 1.00 33.39 1034 GLU A O 1
ATOM 1363 N N . ASP A 1 169 ? 46.376 32.395 1.574 1.00 28.40 1035 ASP A N 1
ATOM 1364 C CA . ASP A 1 169 ? 47.715 32.181 1.038 1.00 30.44 1035 ASP A CA 1
ATOM 1365 C C . ASP A 1 169 ? 48.525 31.103 1.777 1.00 29.80 1035 ASP A C 1
ATOM 1366 O O . ASP A 1 169 ? 49.633 30.763 1.362 1.00 31.36 1035 ASP A O 1
ATOM 1371 N N . LEU A 1 170 ? 47.999 30.580 2.880 1.00 24.91 1036 LEU A N 1
ATOM 1372 C CA . LEU A 1 170 ? 48.651 29.444 3.531 1.00 25.53 1036 LEU A CA 1
ATOM 1373 C C . LEU A 1 170 ? 48.565 28.256 2.592 1.00 21.93 1036 LEU A C 1
ATOM 1374 O O . LEU A 1 170 ? 47.698 28.200 1.721 1.00 26.10 1036 LEU A O 1
ATOM 1379 N N . ASP A 1 171 ? 49.460 27.293 2.772 1.00 22.44 1037 ASP A N 1
ATOM 1380 C CA . ASP A 1 171 ? 49.280 26.016 2.097 1.00 23.40 1037 ASP A CA 1
ATOM 1381 C C . ASP A 1 171 ? 48.357 25.153 2.952 1.00 24.22 1037 ASP A C 1
ATOM 1382 O O . ASP A 1 171 ? 47.654 25.674 3.822 1.00 22.64 1037 ASP A O 1
ATOM 1387 N N . GLU A 1 172 ? 48.325 23.849 2.700 1.00 23.39 1038 GLU A N 1
ATOM 1388 C CA . GLU A 1 172 ? 47.363 22.993 3.379 1.00 22.57 1038 GLU A CA 1
ATOM 1389 C C . GLU A 1 172 ? 47.458 23.067 4.906 1.00 20.21 1038 GLU A C 1
ATOM 1390 O O . GLU A 1 172 ? 48.546 23.081 5.477 1.00 20.47 1038 GLU A O 1
ATOM 1396 N N . VAL A 1 173 ? 46.300 23.108 5.554 1.00 19.94 1039 VAL A N 1
ATOM 1397 C CA . VAL A 1 173 ? 46.232 22.979 7.003 1.00 22.14 1039 VAL A CA 1
ATOM 1398 C C . VAL A 1 173 ? 45.636 21.607 7.309 1.00 20.57 1039 VAL A C 1
ATOM 1399 O O . VAL A 1 173 ? 44.584 21.249 6.778 1.00 24.79 1039 VAL A O 1
ATOM 1403 N N . LYS A 1 174 ? 46.334 20.825 8.124 1.00 20.87 1040 LYS A N 1
ATOM 1404 C CA . LYS A 1 174 ? 45.831 19.529 8.562 1.00 21.17 1040 LYS A CA 1
ATOM 1405 C C . LYS A 1 174 ? 45.276 19.734 9.955 1.00 21.66 1040 LYS A C 1
ATOM 1406 O O . LYS A 1 174 ? 46.042 19.962 10.886 1.00 23.90 1040 LYS A O 1
ATOM 1412 N N . LEU A 1 175 ? 43.955 19.690 10.078 1.00 20.35 1041 LEU A N 1
ATOM 1413 C CA . LEU A 1 175 ? 43.305 19.811 11.383 1.00 19.52 1041 LEU A CA 1
ATOM 1414 C C . LEU A 1 175 ? 43.438 18.508 12.129 1.00 26.64 1041 LEU A C 1
ATOM 1415 O O . LEU A 1 175 ? 43.490 17.437 11.526 1.00 24.33 1041 LEU A O 1
ATOM 1420 N N . ASP A 1 176 ? 43.491 18.608 13.447 1.00 22.36 1042 ASP A N 1
ATOM 1421 C CA . ASP A 1 176 ? 43.528 17.431 14.294 1.00 26.19 1042 ASP A CA 1
ATOM 1422 C C . ASP A 1 176 ? 42.253 17.311 15.125 1.00 25.32 1042 ASP A C 1
ATOM 1423 O O . ASP A 1 176 ? 41.630 18.317 15.480 1.00 24.53 1042 ASP A O 1
ATOM 1428 N N . LYS A 1 177 ? 41.882 16.074 15.448 1.00 25.14 1043 LYS A N 1
ATOM 1429 C CA . LYS A 1 177 ? 40.657 15.817 16.200 1.00 25.36 1043 LYS A CA 1
ATOM 1430 C C . LYS A 1 177 ? 40.816 16.071 17.700 1.00 23.27 1043 LYS A C 1
ATOM 1431 O O . LYS A 1 177 ? 39.825 16.110 18.427 1.00 25.10 1043 LYS A O 1
ATOM 1437 N N . THR A 1 178 ? 42.051 16.249 18.159 1.00 22.60 1044 THR A N 1
ATOM 1438 C CA . THR A 1 178 ? 42.310 16.454 19.587 1.00 23.25 1044 THR A CA 1
ATOM 1439 C C . THR A 1 178 ? 42.550 17.929 19.913 1.00 22.74 1044 THR A C 1
ATOM 1440 O O . THR A 1 178 ? 43.282 18.621 19.198 1.00 22.37 1044 THR A O 1
ATOM 1444 N N . ILE A 1 179 ? 41.920 18.398 20.986 1.00 22.84 1045 ILE A N 1
ATOM 1445 C CA . ILE A 1 179 ? 42.123 19.756 21.484 1.00 22.34 1045 ILE A CA 1
ATOM 1446 C C . ILE A 1 179 ? 42.537 19.626 22.926 1.00 22.62 1045 ILE A C 1
ATOM 1447 O O . ILE A 1 179 ? 41.833 18.990 23.717 1.00 24.96 1045 ILE A O 1
ATOM 1452 N N . VAL A 1 180 ? 43.674 20.218 23.279 1.00 20.18 1046 VAL A N 1
ATOM 1453 C CA . VAL A 1 180 ? 44.142 20.164 24.663 1.00 22.79 1046 VAL A CA 1
ATOM 1454 C C . VAL A 1 180 ? 44.103 21.543 25.310 1.00 24.14 1046 VAL A C 1
ATOM 1455 O O . VAL A 1 180 ? 44.802 22.463 24.863 1.00 22.21 1046 VAL A O 1
ATOM 1459 N N . PHE A 1 181 ? 43.296 21.672 26.367 1.00 20.59 1047 PHE A N 1
ATOM 1460 C CA . PHE A 1 181 ? 43.230 22.895 27.159 1.00 21.54 1047 PHE A CA 1
ATOM 1461 C C . PHE A 1 181 ? 44.195 22.763 28.328 1.00 25.37 1047 PHE A C 1
ATOM 1462 O O . PHE A 1 181 ? 44.151 21.769 29.062 1.00 25.78 1047 PHE A O 1
ATOM 1470 N N . GLY A 1 182 ? 45.061 23.754 28.512 1.00 21.42 1048 GLY A N 1
ATOM 1471 C CA . GLY A 1 182 ? 45.965 23.727 29.648 1.00 26.85 1048 GLY A CA 1
ATOM 1472 C C . GLY A 1 182 ? 47.297 24.404 29.427 1.00 28.77 1048 GLY A C 1
ATOM 1473 O O . GLY A 1 182 ? 47.754 24.546 28.290 1.00 27.62 1048 GLY A O 1
ATOM 1474 N N . ILE A 1 183 ? 47.927 24.820 30.523 1.00 27.29 1049 ILE A N 1
ATOM 1475 C CA . ILE A 1 183 ? 49.226 25.479 30.470 1.00 30.41 1049 ILE A CA 1
ATOM 1476 C C . ILE A 1 183 ? 50.339 24.520 30.876 1.00 36.77 1049 ILE A C 1
ATOM 1477 O O . ILE A 1 183 ? 50.312 23.955 31.970 1.00 38.06 1049 ILE A O 1
ATOM 1482 N N . ASP A 1 184 ? 51.314 24.340 29.990 1.00 41.26 1050 ASP A N 1
ATOM 1483 C CA . ASP A 1 184 ? 52.430 23.427 30.236 1.00 44.07 1050 ASP A CA 1
ATOM 1484 C C . ASP A 1 184 ? 53.623 24.112 30.893 1.00 45.01 1050 ASP A C 1
ATOM 1485 O O . ASP A 1 184 ? 54.391 23.474 31.617 1.00 49.46 1050 ASP A O 1
ATOM 1490 N N . GLU A 1 185 ? 53.786 25.405 30.634 1.00 44.22 1051 GLU A N 1
ATOM 1491 C CA . GLU A 1 185 ? 54.886 26.148 31.234 1.00 46.15 1051 GLU A CA 1
ATOM 1492 C C . GLU A 1 185 ? 54.732 26.215 32.742 1.00 48.73 1051 GLU A C 1
ATOM 1493 O O . GLU A 1 185 ? 53.653 25.966 33.287 1.00 47.43 1051 GLU A O 1
ATOM 1499 N N . ASN A 1 186 ? 55.826 26.550 33.413 1.00 50.84 1052 ASN A N 1
ATOM 1500 C CA . ASN A 1 186 ? 55.789 26.779 34.844 1.00 52.06 1052 ASN A CA 1
ATOM 1501 C C . ASN A 1 186 ? 55.078 28.093 35.112 1.00 48.59 1052 ASN A C 1
ATOM 1502 O O . ASN A 1 186 ? 55.367 29.109 34.475 1.00 49.86 1052 ASN A O 1
ATOM 1507 N N . ILE A 1 187 ? 54.128 28.066 36.036 1.00 48.01 1053 ILE A N 1
ATOM 1508 C CA . ILE A 1 187 ? 53.407 29.272 36.410 1.00 44.41 1053 ILE A CA 1
ATOM 1509 C C . ILE A 1 187 ? 53.331 29.392 37.925 1.00 43.54 1053 ILE A C 1
ATOM 1510 O O . ILE A 1 187 ? 53.231 28.385 38.631 1.00 44.93 1053 ILE A O 1
ATOM 1515 N N . ASP A 1 188 ? 53.393 30.628 38.412 1.00 41.85 1054 ASP A N 1
ATOM 1516 C CA . ASP A 1 188 ? 53.328 30.919 39.844 1.00 39.75 1054 ASP A CA 1
ATOM 1517 C C . ASP A 1 188 ? 51.903 30.741 40.369 1.00 39.79 1054 ASP A C 1
ATOM 1518 O O . ASP A 1 188 ? 50.958 30.614 39.589 1.00 37.84 1054 ASP A O 1
ATOM 1523 N N . GLU A 1 189 ? 51.745 30.747 41.691 1.00 41.52 1055 GLU A N 1
ATOM 1524 C CA . GLU A 1 189 ? 50.444 30.471 42.303 1.00 40.55 1055 GLU A CA 1
ATOM 1525 C C . GLU A 1 189 ? 49.346 31.448 41.872 1.00 37.70 1055 GLU A C 1
ATOM 1526 O O . GLU A 1 189 ? 48.174 31.080 41.810 1.00 42.27 1055 GLU A O 1
ATOM 1532 N N . ASN A 1 190 ? 49.725 32.688 41.580 1.00 34.37 1056 ASN A N 1
ATOM 1533 C CA . ASN A 1 190 ? 48.751 33.708 41.199 1.00 33.94 1056 ASN A CA 1
ATOM 1534 C C . ASN A 1 190 ? 48.504 33.757 39.691 1.00 27.40 1056 ASN A C 1
ATOM 1535 O O . ASN A 1 190 ? 47.758 34.601 39.196 1.00 26.06 1056 ASN A O 1
ATOM 1540 N N . GLN A 1 191 ? 49.154 32.864 38.959 1.00 27.65 1057 GLN A N 1
ATOM 1541 C CA . GLN A 1 191 ? 48.965 32.810 37.517 1.00 27.83 1057 GLN A CA 1
ATOM 1542 C C . GLN A 1 191 ? 47.924 31.751 37.166 1.00 28.01 1057 GLN A C 1
ATOM 1543 O O . GLN A 1 191 ? 48.118 30.559 37.401 1.00 31.29 1057 GLN A O 1
ATOM 1549 N N . MET A 1 192 ? 46.800 32.209 36.629 1.00 22.71 1058 MET A N 1
ATOM 1550 C CA . MET A 1 192 ? 45.654 31.346 36.394 1.00 24.39 1058 MET A CA 1
ATOM 1551 C C . MET A 1 192 ? 44.739 32.017 35.381 1.00 19.87 1058 MET A C 1
ATOM 1552 O O . MET A 1 192 ? 44.846 33.209 35.135 1.00 20.23 1058 MET A O 1
ATOM 1557 N N . LEU A 1 193 ? 43.845 31.236 34.791 1.00 20.52 1059 LEU A N 1
ATOM 1558 C CA . LEU A 1 193 ? 42.830 31.793 33.911 1.00 18.19 1059 LEU A CA 1
ATOM 1559 C C . LEU A 1 193 ? 41.591 30.927 33.937 1.00 19.94 1059 LEU A C 1
ATOM 1560 O O . LEU A 1 193 ? 41.633 29.762 34.352 1.00 21.53 1059 LEU A O 1
ATOM 1565 N N . TRP A 1 194 ? 40.492 31.504 33.468 1.00 18.20 1060 TRP A N 1
ATOM 1566 C CA . TRP A 1 194 ? 39.210 30.822 33.394 1.00 19.19 1060 TRP A CA 1
ATOM 1567 C C . TRP A 1 194 ? 38.717 30.944 31.972 1.00 20.42 1060 TRP A C 1
ATOM 1568 O O . TRP A 1 194 ? 38.928 31.973 31.329 1.00 18.30 1060 TRP A O 1
ATOM 1579 N N . ILE A 1 195 ? 38.042 29.902 31.500 1.00 19.60 1061 ILE A N 1
ATOM 1580 C CA . ILE A 1 195 ? 37.351 29.933 30.214 1.00 19.73 1061 ILE A CA 1
ATOM 1581 C C . ILE A 1 195 ? 35.916 29.495 30.468 1.00 19.22 1061 ILE A C 1
ATOM 1582 O O . ILE A 1 195 ? 35.661 28.686 31.364 1.00 18.44 1061 ILE A O 1
ATOM 1587 N N . ARG A 1 196 ? 34.967 30.021 29.711 1.00 18.89 1062 ARG A N 1
ATOM 1588 C CA . ARG A 1 196 ? 33.608 29.482 29.785 1.00 18.21 1062 ARG A CA 1
ATOM 1589 C C . ARG A 1 196 ? 32.927 29.434 28.428 1.00 21.32 1062 ARG A C 1
ATOM 1590 O O . ARG A 1 196 ? 33.272 30.181 27.517 1.00 18.56 1062 ARG A O 1
ATOM 1598 N N . ASP A 1 197 ? 31.946 28.551 28.319 1.00 19.38 1063 ASP A N 1
ATOM 1599 C CA . ASP A 1 197 ? 31.091 28.441 27.145 1.00 19.21 1063 ASP A CA 1
ATOM 1600 C C . ASP A 1 197 ? 31.893 28.220 25.860 1.00 19.88 1063 ASP A C 1
ATOM 1601 O O . ASP A 1 197 ? 31.671 28.881 24.846 1.00 20.76 1063 ASP A O 1
ATOM 1606 N N . PHE A 1 198 ? 32.815 27.271 25.905 1.00 18.43 1064 PHE A N 1
ATOM 1607 C CA . PHE A 1 198 ? 33.620 26.973 24.723 1.00 18.72 1064 PHE A CA 1
ATOM 1608 C C . PHE A 1 198 ? 32.805 26.232 23.652 1.00 20.07 1064 PHE A C 1
ATOM 1609 O O . PHE A 1 198 ? 32.252 25.153 23.922 1.00 21.65 1064 PHE A O 1
ATOM 1617 N N . ASN A 1 199 ? 32.744 26.825 22.454 1.00 18.55 1065 ASN A N 1
ATOM 1618 C CA . ASN A 1 199 ? 31.969 26.302 21.322 1.00 19.06 1065 ASN A CA 1
ATOM 1619 C C . ASN A 1 199 ? 32.775 26.322 20.031 1.00 21.88 1065 ASN A C 1
ATOM 1620 O O . ASN A 1 199 ? 33.553 27.247 19.786 1.00 19.48 1065 ASN A O 1
ATOM 1625 N N . ILE A 1 200 ? 32.558 25.325 19.176 1.00 20.58 1066 ILE A N 1
ATOM 1626 C CA . ILE A 1 200 ? 33.071 25.394 17.812 1.00 22.17 1066 ILE A CA 1
ATOM 1627 C C . ILE A 1 200 ? 31.911 25.181 16.852 1.00 23.26 1066 ILE A C 1
ATOM 1628 O O . ILE A 1 200 ? 31.076 24.322 17.079 1.00 22.88 1066 ILE A O 1
ATOM 1633 N N . PHE A 1 201 ? 31.866 25.985 15.794 1.00 22.02 1067 PHE A N 1
ATOM 1634 C CA . PHE A 1 201 ? 30.780 25.949 14.814 1.00 22.87 1067 PHE A CA 1
ATOM 1635 C C . PHE A 1 201 ? 31.362 25.588 13.455 1.00 24.78 1067 PHE A C 1
ATOM 1636 O O . PHE A 1 201 ? 32.502 25.946 13.149 1.00 23.19 1067 PHE A O 1
ATOM 1644 N N . SER A 1 202 ? 30.572 24.896 12.639 1.00 26.83 1068 SER A N 1
ATOM 1645 C CA . SER A 1 202 ? 31.024 24.474 11.313 1.00 26.67 1068 SER A CA 1
ATOM 1646 C C . SER A 1 202 ? 30.635 25.479 10.236 1.00 29.97 1068 SER A C 1
ATOM 1647 O O . SER A 1 202 ? 30.452 25.127 9.071 1.00 26.93 1068 SER A O 1
ATOM 1650 N N . LYS A 1 203 ? 30.489 26.733 10.630 1.00 26.80 1069 LYS A N 1
ATOM 1651 C CA . LYS A 1 203 ? 30.248 27.801 9.679 1.00 26.53 1069 LYS A CA 1
ATOM 1652 C C . LYS A 1 203 ? 30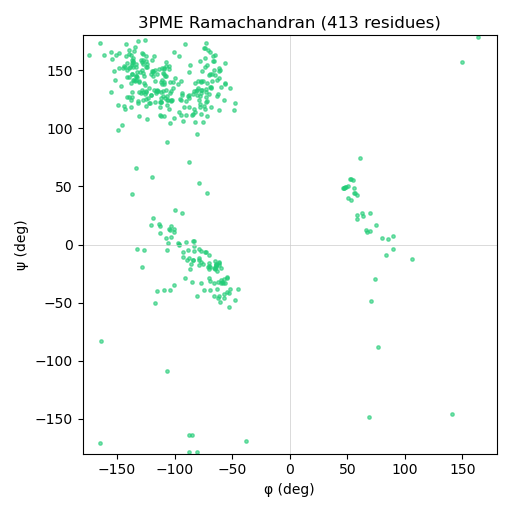.882 29.073 10.209 1.00 27.17 1069 LYS A C 1
ATOM 1653 O O . LYS A 1 203 ? 31.223 29.159 11.392 1.00 25.57 1069 LYS A O 1
ATOM 1659 N N . GLU A 1 204 ? 31.027 30.053 9.330 1.00 26.29 1070 GLU A N 1
ATOM 1660 C CA . GLU A 1 204 ? 31.483 31.380 9.690 1.00 26.26 1070 GLU A CA 1
ATOM 1661 C C . GLU A 1 204 ? 30.269 32.178 10.155 1.00 26.40 1070 GLU A C 1
ATOM 1662 O O . GLU A 1 204 ? 29.377 32.482 9.364 1.00 26.22 1070 GLU A O 1
ATOM 1668 N N . LEU A 1 205 ? 30.209 32.493 11.449 1.00 24.79 1071 LEU A N 1
ATOM 1669 C CA . LEU A 1 205 ? 29.044 33.184 11.985 1.00 23.85 1071 LEU A CA 1
ATOM 1670 C C . LEU A 1 205 ? 29.023 34.630 11.515 1.00 22.06 1071 LEU A C 1
ATOM 1671 O O . LEU A 1 205 ? 30.064 35.286 11.485 1.00 24.79 1071 LEU A O 1
ATOM 1676 N N . SER A 1 206 ? 27.844 35.121 11.152 1.00 25.60 1072 SER A N 1
ATOM 1677 C CA . SER A 1 206 ? 27.683 36.524 10.777 1.00 25.38 1072 SER A CA 1
ATOM 1678 C C . SER A 1 206 ? 27.917 37.419 11.989 1.00 23.55 1072 SER A C 1
ATOM 1679 O O . SER A 1 206 ? 27.860 36.960 13.123 1.00 25.90 1072 SER A O 1
ATOM 1682 N N . ASN A 1 207 ? 28.174 38.698 11.754 1.00 25.59 1073 ASN A N 1
ATOM 1683 C CA . ASN A 1 207 ? 28.270 39.643 12.854 1.00 26.15 1073 ASN A CA 1
ATOM 1684 C C . ASN A 1 207 ? 27.024 39.608 13.724 1.00 26.81 1073 ASN A C 1
ATOM 1685 O O . ASN A 1 207 ? 27.110 39.660 14.954 1.00 24.72 1073 ASN A O 1
ATOM 1690 N N . GLU A 1 208 ? 25.861 39.506 13.088 1.00 25.32 1074 GLU A N 1
ATOM 1691 C CA . GLU A 1 208 ? 24.604 39.448 13.823 1.00 26.72 1074 GLU A CA 1
ATOM 1692 C C . GLU A 1 208 ? 24.549 38.219 14.733 1.00 27.25 1074 GLU A C 1
ATOM 1693 O O . GLU A 1 208 ? 24.142 38.304 15.895 1.00 28.24 1074 GLU A O 1
ATOM 1699 N N . ASP A 1 209 ? 24.962 37.074 14.202 1.00 25.38 1075 ASP A N 1
ATOM 1700 C CA . ASP A 1 209 ? 24.928 35.837 14.969 1.00 24.20 1075 ASP A CA 1
ATOM 1701 C C . ASP A 1 209 ? 25.950 35.836 16.103 1.00 25.31 1075 ASP A C 1
ATOM 1702 O O . ASP A 1 209 ? 25.664 35.365 17.200 1.00 24.61 1075 ASP A O 1
ATOM 1707 N N . ILE A 1 210 ? 27.133 36.382 15.850 1.00 23.27 1076 ILE A N 1
ATOM 1708 C CA . ILE A 1 210 ? 28.129 36.516 16.913 1.00 22.56 1076 ILE A CA 1
ATOM 1709 C C . ILE A 1 210 ? 27.563 37.319 18.076 1.00 24.91 1076 ILE A C 1
ATOM 1710 O O . ILE A 1 210 ? 27.746 36.964 19.242 1.00 24.36 1076 ILE A O 1
ATOM 1715 N N . ASN A 1 211 ? 26.851 38.392 17.764 1.00 23.98 1077 ASN A N 1
ATOM 1716 C CA . ASN A 1 211 ? 26.241 39.200 18.817 1.00 22.49 1077 ASN A CA 1
ATOM 1717 C C . ASN A 1 211 ? 25.076 38.531 19.541 1.00 27.40 1077 ASN A C 1
ATOM 1718 O O . ASN A 1 211 ? 24.836 38.794 20.719 1.00 25.79 1077 ASN A O 1
ATOM 1723 N N . ILE A 1 212 ? 24.372 37.651 18.848 1.00 27.26 1078 ILE A N 1
ATOM 1724 C CA . ILE A 1 212 ? 23.335 36.865 19.500 1.00 28.59 1078 ILE A CA 1
ATOM 1725 C C . ILE A 1 212 ? 23.954 35.914 20.524 1.00 26.85 1078 ILE A C 1
ATOM 1726 O O . ILE A 1 212 ? 23.460 35.797 21.646 1.00 28.16 1078 ILE A O 1
ATOM 1731 N N . VAL A 1 213 ? 25.045 35.254 20.146 1.00 28.41 1079 VAL A N 1
ATOM 1732 C CA . VAL A 1 213 ? 25.768 34.396 21.083 1.00 25.70 1079 VAL A CA 1
ATOM 1733 C C . VAL A 1 213 ? 26.274 35.207 22.284 1.00 25.53 1079 VAL A C 1
ATOM 1734 O O . VAL A 1 213 ? 26.054 34.834 23.433 1.00 25.61 1079 VAL A O 1
ATOM 1738 N N . TYR A 1 214 ? 26.929 36.325 22.010 1.00 23.01 1080 TYR A N 1
ATOM 1739 C CA . TYR A 1 214 ? 27.423 37.228 23.052 1.00 21.70 1080 TYR A CA 1
ATOM 1740 C C . TYR A 1 214 ? 26.332 37.643 24.039 1.00 25.42 1080 TYR A C 1
ATOM 1741 O O . TYR A 1 214 ? 26.489 37.493 25.258 1.00 23.79 1080 TYR A O 1
ATOM 1750 N N . GLU A 1 215 ? 25.221 38.162 23.530 1.00 26.49 1081 GLU A N 1
ATOM 1751 C CA . GLU A 1 215 ? 24.183 38.666 24.432 1.00 30.02 1081 GLU A CA 1
ATOM 1752 C C . GLU A 1 215 ? 23.485 37.547 25.205 1.00 29.25 1081 GLU A C 1
ATOM 1753 O O . GLU A 1 215 ? 23.064 37.733 26.358 1.00 29.49 1081 GLU A O 1
ATOM 1759 N N . GLY A 1 216 ? 23.376 36.381 24.583 1.00 25.28 1082 GLY A N 1
ATOM 1760 C CA . GLY A 1 216 ? 22.809 35.231 25.254 1.00 28.19 1082 GLY A CA 1
ATOM 1761 C C . GLY A 1 216 ? 23.666 34.869 26.448 1.00 29.26 1082 GLY A C 1
ATOM 1762 O O . GLY A 1 216 ? 23.168 34.665 27.558 1.00 32.69 1082 GLY A O 1
ATOM 1763 N N . GLN A 1 217 ? 24.974 34.839 26.230 1.00 22.49 1083 GLN A N 1
ATOM 1764 C CA . GLN A 1 217 ? 25.892 34.282 27.212 1.00 22.42 1083 GLN A CA 1
ATOM 1765 C C . GLN A 1 217 ? 26.373 35.283 28.258 1.00 19.89 1083 GLN A C 1
ATOM 1766 O O . GLN A 1 217 ? 26.970 34.888 29.261 1.00 24.27 1083 GLN A O 1
ATOM 1772 N N . ILE A 1 218 ? 26.115 36.567 28.042 1.00 22.47 1084 ILE A N 1
ATOM 1773 C CA . ILE A 1 218 ? 26.521 37.556 29.043 1.00 22.37 1084 ILE A CA 1
ATOM 1774 C C . ILE A 1 218 ? 25.591 37.539 30.252 1.00 22.96 1084 ILE A C 1
ATOM 1775 O O . ILE A 1 218 ? 25.954 38.045 31.312 1.00 23.20 1084 ILE A O 1
ATOM 1780 N N . LEU A 1 219 ? 24.416 36.929 30.091 1.00 23.10 1085 LEU A N 1
ATOM 1781 C CA . LEU A 1 219 ? 23.390 36.864 31.144 1.00 22.88 1085 LEU A CA 1
ATOM 1782 C C . LEU A 1 219 ? 22.935 38.255 31.542 1.00 23.13 1085 LEU A C 1
ATOM 1783 O O . LEU A 1 219 ? 23.289 38.769 32.608 1.00 22.58 1085 LEU A O 1
ATOM 1788 N N . ARG A 1 220 ? 22.146 38.865 30.674 1.00 21.95 1086 ARG A N 1
ATOM 1789 C CA . ARG A 1 220 ? 21.701 40.227 30.885 1.00 24.70 1086 ARG A CA 1
ATOM 1790 C C . ARG A 1 220 ? 20.826 40.367 32.132 1.00 21.99 1086 ARG A C 1
ATOM 1791 O O . ARG A 1 220 ? 20.629 41.475 32.606 1.00 28.76 1086 ARG A O 1
ATOM 1799 N N . ASN A 1 221 ? 20.293 39.260 32.646 1.00 21.50 1087 ASN A N 1
ATOM 1800 C CA . ASN A 1 221 ? 19.513 39.319 33.891 1.00 21.75 1087 ASN A CA 1
ATOM 1801 C C . ASN A 1 221 ? 20.356 39.580 35.114 1.00 23.31 1087 ASN A C 1
ATOM 1802 O O . ASN A 1 221 ? 19.827 39.961 36.164 1.00 24.24 1087 ASN A O 1
ATOM 1807 N N . VAL A 1 222 ? 21.651 39.327 34.994 1.00 24.65 1088 VAL A N 1
ATOM 1808 C CA . VAL A 1 222 ? 22.519 39.247 36.160 1.00 21.04 1088 VAL A CA 1
ATOM 1809 C C . VAL A 1 222 ? 23.394 40.486 36.235 1.00 19.84 1088 VAL A C 1
ATOM 1810 O O . VAL A 1 222 ? 24.088 40.819 35.278 1.00 19.57 1088 VAL A O 1
ATOM 1814 N N . ILE A 1 223 ? 23.344 41.196 37.360 1.00 20.02 1089 ILE A N 1
ATOM 1815 C CA . ILE A 1 223 ? 24.242 42.328 37.528 1.00 17.21 1089 ILE A CA 1
ATOM 1816 C C . ILE A 1 223 ? 25.645 41.768 37.691 1.00 18.55 1089 ILE A C 1
ATOM 1817 O O . ILE A 1 223 ? 25.816 40.692 38.257 1.00 18.53 1089 ILE A O 1
ATOM 1822 N N . LYS A 1 224 ? 26.652 42.482 37.192 1.00 17.73 1090 LYS A N 1
ATOM 1823 C CA . LYS A 1 224 ? 28.022 41.978 37.272 1.00 17.04 1090 LYS A CA 1
ATOM 1824 C C . LYS A 1 224 ? 28.906 42.772 38.221 1.00 17.17 1090 LYS A C 1
ATOM 1825 O O . LYS A 1 224 ? 28.690 43.963 38.446 1.00 18.15 1090 LYS A O 1
ATOM 1831 N N . ASP A 1 225 ? 29.906 42.104 38.784 1.00 16.13 1091 ASP A N 1
ATOM 1832 C CA . ASP A 1 225 ? 30.962 42.829 39.488 1.00 16.82 1091 ASP A CA 1
ATOM 1833 C C . ASP A 1 225 ? 31.975 43.387 38.482 1.00 17.05 1091 ASP A C 1
ATOM 1834 O O . ASP A 1 225 ? 31.817 43.234 37.256 1.00 17.35 1091 ASP A O 1
ATOM 1839 N N . TYR A 1 226 ? 33.006 44.041 38.999 1.00 16.09 1092 TYR A N 1
ATOM 1840 C CA . TYR A 1 226 ? 34.013 44.733 38.206 1.00 18.35 1092 TYR A CA 1
ATOM 1841 C C . TYR A 1 226 ? 34.674 43.808 3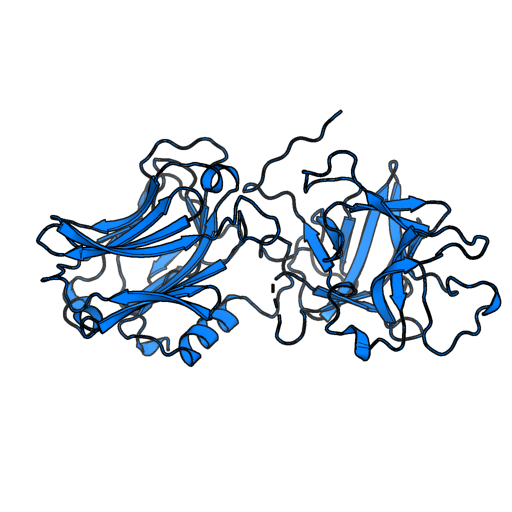7.193 1.00 17.40 1092 TYR A C 1
ATOM 1842 O O . TYR A 1 226 ? 35.043 44.239 36.094 1.00 18.93 1092 TYR A O 1
ATOM 1851 N N . TRP A 1 227 ? 34.823 42.543 37.558 1.00 17.05 1093 TRP A N 1
ATOM 1852 C CA . TRP A 1 227 ? 35.530 41.565 36.727 1.00 16.56 1093 TRP A CA 1
ATOM 1853 C C . TRP A 1 227 ? 34.615 40.878 35.720 1.00 16.28 1093 TRP A C 1
ATOM 1854 O O . TRP A 1 227 ? 35.078 40.068 34.917 1.00 18.29 1093 TRP A O 1
ATOM 1865 N N . GLY A 1 228 ? 33.319 41.160 35.781 1.00 16.32 1094 GLY A N 1
ATOM 1866 C CA . GLY A 1 228 ? 32.350 40.439 34.966 1.00 16.13 1094 GLY A CA 1
ATOM 1867 C C . GLY A 1 228 ? 31.752 39.172 35.573 1.00 18.88 1094 GLY A C 1
ATOM 1868 O O . GLY A 1 228 ? 31.035 38.432 34.901 1.00 17.94 1094 GLY A O 1
ATOM 1869 N N . ASN A 1 229 ? 32.047 38.915 36.845 1.00 16.14 1095 ASN A N 1
ATOM 1870 C CA . ASN A 1 229 ? 31.427 37.812 37.579 1.00 18.18 1095 ASN A CA 1
ATOM 1871 C C . ASN A 1 229 ? 30.017 38.230 38.005 1.00 18.16 1095 ASN A C 1
ATOM 1872 O O . ASN A 1 229 ? 29.732 39.423 38.132 1.00 18.20 1095 ASN A O 1
ATOM 1877 N N . PRO A 1 230 ? 29.133 37.257 38.282 1.00 19.16 1096 PRO A N 1
ATOM 1878 C CA . PRO A 1 230 ? 27.836 37.638 38.856 1.00 17.77 1096 PRO A CA 1
ATOM 1879 C C . PRO A 1 230 ? 28.003 38.369 40.183 1.00 18.81 1096 PRO A C 1
ATOM 1880 O O . PRO A 1 230 ? 28.802 37.941 41.035 1.00 18.89 1096 PRO A O 1
ATOM 1884 N N . LEU A 1 231 ? 27.254 39.455 40.338 1.00 17.63 1097 LEU A N 1
ATOM 1885 C CA . LEU A 1 231 ? 27.191 40.195 41.599 1.00 17.65 1097 LEU A CA 1
ATOM 1886 C C . LEU A 1 231 ? 26.334 39.380 42.553 1.00 20.27 1097 LEU A C 1
ATOM 1887 O O . LEU A 1 231 ? 25.347 38.770 42.133 1.00 20.92 1097 LEU A O 1
ATOM 1892 N N . LYS A 1 232 ? 26.723 39.340 43.826 1.00 17.34 1098 LYS A N 1
ATOM 1893 C CA . LYS A 1 232 ? 26.021 38.518 44.807 1.00 19.56 1098 LYS A CA 1
ATOM 1894 C C . LYS A 1 232 ? 25.683 39.304 46.055 1.00 18.78 1098 LYS A C 1
ATOM 1895 O O . LYS A 1 232 ? 26.426 40.184 46.473 1.00 19.40 1098 LYS A O 1
ATOM 1901 N N . PHE A 1 233 ? 24.567 38.943 46.669 1.00 19.45 1099 PHE A N 1
ATOM 1902 C CA . PHE A 1 233 ? 24.259 39.459 47.990 1.00 19.21 1099 PHE A CA 1
ATOM 1903 C C . PHE A 1 233 ? 25.327 39.033 49.004 1.00 21.88 1099 PHE A C 1
ATOM 1904 O O . PHE A 1 233 ? 25.971 38.002 48.831 1.00 21.21 1099 PHE A O 1
ATOM 1912 N N . ASP A 1 234 ? 25.523 39.846 50.043 1.00 18.88 1100 ASP A N 1
ATOM 1913 C CA . ASP A 1 234 ? 26.492 39.552 51.126 1.00 22.81 1100 ASP A CA 1
ATOM 1914 C C . ASP A 1 234 ? 27.989 39.706 50.840 1.00 24.05 1100 ASP A C 1
ATOM 1915 O O . ASP A 1 234 ? 28.776 39.993 51.744 1.00 28.06 1100 ASP A O 1
ATOM 1920 N N . THR A 1 235 ? 28.401 39.501 49.605 1.00 19.37 1101 THR A N 1
ATOM 1921 C CA . THR A 1 235 ? 29.806 39.613 49.258 1.00 21.11 1101 THR A CA 1
ATOM 1922 C C . THR A 1 235 ? 30.274 41.044 49.499 1.00 18.10 1101 THR A C 1
ATOM 1923 O O . THR A 1 235 ? 29.554 42.005 49.225 1.00 17.89 1101 THR A O 1
ATOM 1927 N N . GLU A 1 236 ? 31.491 41.189 50.004 1.00 19.65 1102 GLU A N 1
ATOM 1928 C CA . GLU A 1 236 ? 32.048 42.518 50.181 1.00 18.02 1102 GLU A CA 1
ATOM 1929 C C . GLU A 1 236 ? 32.500 43.075 48.842 1.00 18.18 1102 GLU A C 1
ATOM 1930 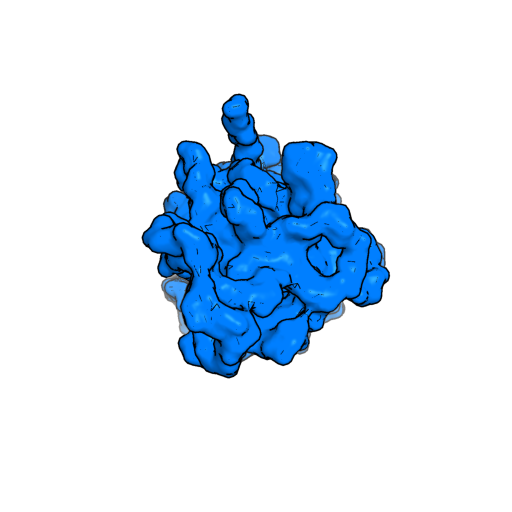O O . GLU A 1 236 ? 33.172 42.393 48.062 1.00 21.28 1102 GLU A O 1
ATOM 1936 N N . TYR A 1 237 ? 32.125 44.320 48.586 1.00 17.11 1103 TYR A N 1
ATOM 1937 C CA . TYR A 1 237 ? 32.569 45.018 47.376 1.00 17.62 1103 TYR A CA 1
ATOM 1938 C C . TYR A 1 237 ? 33.097 46.386 47.704 1.00 19.73 1103 TYR A C 1
ATOM 1939 O O . TYR A 1 237 ? 32.509 47.094 48.527 1.00 19.07 1103 TYR A O 1
ATOM 1948 N N . TYR A 1 238 ? 34.184 46.779 47.052 1.00 17.90 1104 TYR A N 1
ATOM 1949 C CA . TYR A 1 238 ? 34.560 48.182 47.045 1.00 17.34 1104 TYR A CA 1
ATOM 1950 C C . TYR A 1 238 ? 33.722 48.832 45.970 1.00 18.13 1104 TYR A C 1
ATOM 1951 O O . TYR A 1 238 ? 33.940 48.616 44.761 1.00 18.51 1104 TYR A O 1
ATOM 1960 N N . MET A 1 239 ? 32.720 49.580 46.409 1.00 16.65 1105 MET A N 1
ATOM 1961 C CA . MET A 1 239 ? 31.806 50.247 45.500 1.00 16.78 1105 MET A CA 1
ATOM 1962 C C . MET A 1 239 ? 32.457 51.508 44.949 1.00 18.25 1105 MET A C 1
ATOM 1963 O O . MET A 1 239 ? 32.912 52.354 45.711 1.00 19.07 1105 MET A O 1
ATOM 1968 N N . ILE A 1 240 ? 32.527 51.616 43.627 1.00 17.85 1106 ILE A N 1
ATOM 1969 C CA . ILE A 1 240 ? 33.105 52.793 43.004 1.00 18.86 1106 ILE A CA 1
ATOM 1970 C C . ILE A 1 240 ? 32.184 53.398 41.959 1.00 17.26 1106 ILE A C 1
ATOM 1971 O O . ILE A 1 240 ? 31.386 52.705 41.320 1.00 19.36 1106 ILE A O 1
ATOM 1976 N N . ASN A 1 241 ? 32.296 54.705 41.799 1.00 18.67 1107 ASN A N 1
ATOM 1977 C CA . ASN A 1 241 ? 31.749 55.362 40.638 1.00 18.70 1107 ASN A CA 1
ATOM 1978 C C . ASN A 1 241 ? 32.703 55.185 39.457 1.00 20.23 1107 ASN A C 1
ATOM 1979 O O . ASN A 1 241 ? 33.919 55.246 39.621 1.00 22.17 1107 ASN A O 1
ATOM 1984 N N . TYR A 1 242 ? 32.142 54.968 38.274 1.00 21.35 1108 TYR A N 1
ATOM 1985 C CA . TYR A 1 242 ? 32.935 54.812 37.063 1.00 22.53 1108 TYR A CA 1
ATOM 1986 C C . TYR A 1 242 ? 34.031 55.867 36.956 1.00 25.22 1108 TYR A C 1
ATOM 1987 O O . TYR A 1 242 ? 35.149 55.579 36.518 1.00 26.30 1108 TYR A O 1
ATOM 1996 N N . ASN A 1 243 ? 33.713 57.091 37.362 1.00 22.28 1109 ASN A N 1
ATOM 1997 C CA . ASN A 1 243 ? 34.629 58.211 37.186 1.00 24.56 1109 ASN A CA 1
ATOM 1998 C C . ASN A 1 243 ? 35.755 58.282 38.217 1.00 25.17 1109 ASN A C 1
ATOM 1999 O O . ASN A 1 243 ? 36.743 58.985 38.006 1.00 26.96 1109 ASN A O 1
ATOM 2004 N N . TYR A 1 244 ? 35.595 57.580 39.339 1.00 22.79 1110 TYR A N 1
ATOM 2005 C CA . TYR A 1 244 ? 36.510 57.733 40.467 1.00 22.02 1110 TYR A CA 1
ATOM 2006 C C . TYR A 1 244 ? 36.982 56.389 41.053 1.00 23.87 1110 TYR A C 1
ATOM 2007 O O . TYR A 1 244 ? 36.698 56.077 42.205 1.00 23.39 1110 TYR A O 1
ATOM 2016 N N . ILE A 1 245 ? 37.740 55.619 40.268 1.00 23.12 1111 ILE A N 1
ATOM 2017 C CA . ILE A 1 245 ? 38.157 54.270 40.659 1.00 24.41 1111 ILE A CA 1
ATOM 2018 C C . ILE A 1 245 ? 39.175 54.267 41.802 1.00 24.45 1111 ILE A C 1
ATOM 2019 O O . ILE A 1 245 ? 39.392 53.242 42.455 1.00 27.89 1111 ILE A O 1
ATOM 2024 N N . ASP A 1 246 ? 39.780 55.426 42.053 1.00 26.39 1112 ASP A N 1
ATOM 2025 C CA . ASP A 1 246 ? 40.793 55.551 43.096 1.00 25.15 1112 ASP A CA 1
ATOM 2026 C C . ASP A 1 246 ? 40.250 56.158 44.386 1.00 23.33 1112 ASP A C 1
ATOM 2027 O O . ASP A 1 246 ? 41.028 56.561 45.246 1.00 22.18 1112 ASP A O 1
ATOM 2032 N N . ARG A 1 247 ? 38.928 56.228 44.509 1.00 21.38 1113 ARG A N 1
ATOM 2033 C CA . ARG A 1 247 ? 38.321 56.774 45.720 1.00 18.63 1113 ARG A CA 1
ATOM 2034 C C . ARG A 1 247 ? 37.500 55.719 46.417 1.00 20.15 1113 ARG A C 1
ATOM 2035 O O . ARG A 1 247 ? 36.959 54.819 45.774 1.00 20.95 1113 ARG A O 1
ATOM 2043 N N . TYR A 1 248 ? 37.418 55.845 47.743 1.00 19.90 1114 TYR A N 1
ATOM 2044 C CA . TYR A 1 248 ? 36.604 54.960 48.567 1.00 19.98 1114 TYR A CA 1
ATOM 2045 C C . TYR A 1 248 ? 35.526 55.780 49.260 1.00 21.07 1114 TYR A C 1
ATOM 2046 O O . TYR A 1 248 ? 35.635 57.005 49.348 1.00 21.06 1114 TYR A O 1
ATOM 2055 N N . ILE A 1 249 ? 34.492 55.101 49.748 1.00 17.40 1115 ILE A N 1
ATOM 2056 C CA . ILE A 1 249 ? 33.372 55.759 50.416 1.00 18.37 1115 ILE A CA 1
ATOM 2057 C C . ILE A 1 249 ? 33.681 55.928 51.899 1.00 20.10 1115 ILE A C 1
ATOM 2058 O O . ILE A 1 249 ? 34.026 54.962 52.581 1.00 20.42 1115 ILE A O 1
ATOM 2063 N N . ALA A 1 250 ? 33.571 57.159 52.388 1.00 20.03 1116 ALA A N 1
ATOM 2064 C CA . ALA A 1 250 ? 33.829 57.446 53.799 1.00 23.55 1116 ALA A CA 1
ATOM 2065 C C . ALA A 1 250 ? 32.772 58.358 54.407 1.00 20.29 1116 ALA A C 1
ATOM 2066 O O . ALA A 1 250 ? 32.304 59.288 53.767 1.00 19.42 1116 ALA A O 1
ATOM 2068 N N . PRO A 1 251 ? 32.400 58.104 55.666 1.00 20.22 1117 PRO A N 1
ATOM 2069 C CA . PRO A 1 251 ? 31.516 59.046 56.352 1.00 21.41 1117 PRO A CA 1
ATOM 2070 C C . PRO A 1 251 ? 32.304 60.263 56.807 1.00 22.40 1117 PRO A C 1
ATOM 2071 O O . PRO A 1 251 ? 33.389 60.128 57.370 1.00 24.82 1117 PRO A O 1
ATOM 2075 N N . LYS A 1 252 ? 31.771 61.447 56.548 1.00 20.08 1118 LYS A N 1
ATOM 2076 C CA . LYS A 1 252 ? 32.412 62.674 56.998 1.00 22.71 1118 LYS A CA 1
ATOM 2077 C C . LYS A 1 252 ? 31.322 63.657 57.388 1.00 24.96 1118 LYS A C 1
ATOM 2078 O O . LYS A 1 252 ? 30.486 64.020 56.567 1.00 23.00 1118 LYS A O 1
ATOM 2084 N N . ASN A 1 253 ? 31.311 64.065 58.653 1.00 27.55 1119 ASN A N 1
ATOM 2085 C CA . ASN A 1 253 ? 30.288 64.991 59.128 1.00 28.70 1119 ASN A CA 1
ATOM 2086 C C . ASN A 1 253 ? 28.881 64.581 58.694 1.00 27.68 1119 ASN A C 1
ATOM 2087 O O . ASN A 1 253 ? 28.116 65.392 58.149 1.00 25.92 1119 ASN A O 1
ATOM 2092 N N . ASN A 1 254 ? 28.571 63.305 58.917 1.00 25.63 1120 ASN A N 1
ATOM 2093 C CA . ASN A 1 254 ? 27.212 62.778 58.816 1.00 29.67 1120 ASN A CA 1
ATOM 2094 C C . ASN A 1 254 ? 26.699 62.460 57.415 1.00 24.84 1120 ASN A C 1
ATOM 2095 O O . ASN A 1 254 ? 25.532 62.118 57.245 1.00 27.01 1120 ASN A O 1
ATOM 2100 N N . ILE A 1 255 ? 27.559 62.583 56.411 1.00 22.85 1121 ILE A N 1
ATOM 2101 C CA . ILE A 1 255 ? 27.182 62.141 55.073 1.00 21.08 1121 ILE A CA 1
ATOM 2102 C C . ILE A 1 255 ? 28.307 61.281 54.517 1.00 20.61 1121 ILE A C 1
ATOM 2103 O O . ILE A 1 255 ? 29.356 61.121 55.153 1.00 26.15 1121 ILE A O 1
ATOM 2108 N N . LEU A 1 256 ? 28.090 60.709 53.341 1.00 18.26 1122 LEU A N 1
ATOM 2109 C CA . LEU A 1 256 ? 29.140 59.935 52.706 1.00 16.65 1122 LEU A CA 1
ATOM 2110 C C . LEU A 1 256 ? 29.810 60.764 51.610 1.00 18.06 1122 LEU A C 1
ATOM 2111 O O . LEU A 1 256 ? 29.145 61.484 50.862 1.00 18.36 1122 LEU A O 1
ATOM 2116 N N . VAL A 1 257 ? 31.130 60.650 51.525 1.00 17.55 1123 VAL A N 1
ATOM 2117 C CA . VAL A 1 257 ? 31.869 61.303 50.449 1.00 17.86 1123 VAL A CA 1
ATOM 2118 C C . VAL A 1 257 ? 32.874 60.317 49.878 1.00 17.78 1123 VAL A C 1
ATOM 2119 O O . VAL A 1 257 ? 33.084 59.246 50.447 1.00 18.72 1123 VAL A O 1
ATOM 2123 N N . LEU A 1 258 ? 33.495 60.686 48.757 1.00 18.86 1124 LEU A N 1
ATOM 2124 C CA . LEU A 1 258 ? 34.485 59.836 48.112 1.00 20.42 1124 LEU A CA 1
ATOM 2125 C C . LEU A 1 258 ? 35.883 60.382 48.366 1.00 19.14 1124 LEU A C 1
ATOM 2126 O O . LEU A 1 258 ? 36.220 61.478 47.919 1.00 20.73 1124 LEU A O 1
ATOM 2131 N N . VAL A 1 259 ? 36.686 59.598 49.070 1.00 20.82 1125 VAL A N 1
ATOM 2132 C CA . VAL A 1 259 ? 38.022 59.997 49.496 1.00 22.58 1125 VAL A CA 1
ATOM 2133 C C . VAL A 1 259 ? 39.092 59.230 48.713 1.00 21.69 1125 VAL A C 1
ATOM 2134 O O . VAL A 1 259 ? 38.970 58.024 48.481 1.00 20.88 1125 VAL A O 1
ATOM 2138 N N . GLN A 1 260 ? 40.154 59.916 48.302 1.00 23.78 1126 GLN A N 1
ATOM 2139 C CA . GLN A 1 260 ? 41.203 59.218 47.570 1.00 24.37 1126 GLN A CA 1
ATOM 2140 C C . GLN A 1 260 ? 41.957 58.270 48.492 1.00 24.51 1126 GLN A C 1
ATOM 2141 O O . GLN A 1 260 ? 42.393 58.665 49.571 1.00 24.60 1126 GLN A O 1
ATOM 2147 N N . TYR A 1 261 ? 42.100 57.015 48.071 1.00 21.34 1127 TYR A N 1
ATOM 2148 C CA . TYR A 1 261 ? 42.865 56.050 48.844 1.00 21.26 1127 TYR A CA 1
ATOM 2149 C C . TYR A 1 261 ? 44.336 56.439 48.828 1.00 24.81 1127 TYR A C 1
ATOM 2150 O O . TYR A 1 261 ? 44.834 56.994 47.838 1.00 24.79 1127 TYR A O 1
ATOM 2159 N N . SER A 1 262 ? 45.028 56.155 49.923 1.00 23.95 1128 SER A N 1
ATOM 2160 C CA . SER A 1 262 ? 46.421 56.581 50.064 1.00 26.77 1128 SER A CA 1
ATOM 2161 C C . SER A 1 262 ? 47.350 55.965 49.019 1.00 24.96 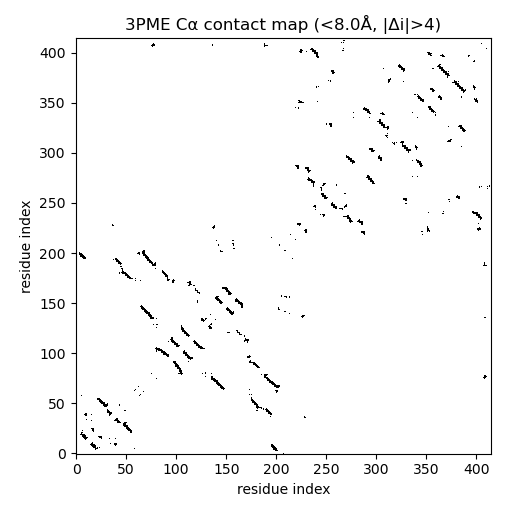1128 SER A C 1
ATOM 2162 O O . SER A 1 262 ? 48.321 56.595 48.632 1.00 25.31 1128 SER A O 1
ATOM 2165 N N . ASP A 1 263 ? 47.067 54.740 48.578 1.00 23.87 1129 ASP A N 1
ATOM 2166 C CA . ASP A 1 263 ? 47.833 54.144 47.489 1.00 23.55 1129 ASP A CA 1
ATOM 2167 C C . ASP A 1 263 ? 46.997 54.203 46.227 1.00 25.59 1129 ASP A C 1
ATOM 2168 O O . ASP A 1 263 ? 46.050 53.428 46.051 1.00 26.31 1129 ASP A O 1
ATOM 2173 N N . ILE A 1 264 ? 47.375 55.131 45.353 1.00 24.93 1130 ILE A N 1
ATOM 2174 C CA . ILE A 1 264 ? 46.655 55.441 44.127 1.00 27.24 1130 ILE A CA 1
ATOM 2175 C C . ILE A 1 264 ? 46.638 54.300 43.108 1.00 29.34 1130 ILE A C 1
ATOM 2176 O O . ILE A 1 264 ? 45.853 54.324 42.162 1.00 37.07 1130 ILE A O 1
ATOM 2181 N N . SER A 1 265 ? 47.495 53.303 43.300 1.00 27.32 1131 SER A N 1
ATOM 2182 C CA . SER A 1 265 ? 47.614 52.196 42.348 1.00 31.19 1131 SER A CA 1
ATOM 2183 C C . SER A 1 265 ? 46.801 50.959 42.733 1.00 31.04 1131 SER A C 1
ATOM 2184 O O . SER A 1 265 ? 46.829 49.948 42.028 1.00 34.34 1131 SER A O 1
ATOM 2187 N N . LYS A 1 266 ? 46.081 51.028 43.848 1.00 24.92 1132 LYS A N 1
ATOM 2188 C CA . LYS A 1 266 ? 45.385 49.851 44.361 1.00 23.75 1132 LYS A CA 1
ATOM 2189 C C . LYS A 1 266 ? 43.883 49.874 44.114 1.00 20.75 1132 LYS A C 1
ATOM 2190 O O . LYS A 1 266 ? 43.235 50.920 44.253 1.00 23.54 1132 LYS A O 1
ATOM 2196 N N . LEU A 1 267 ? 43.331 48.716 43.753 1.00 19.72 1133 LEU A N 1
ATOM 2197 C CA . LEU A 1 267 ? 41.885 48.570 43.616 1.00 21.55 1133 LEU A CA 1
ATOM 2198 C C . LEU A 1 267 ? 41.190 48.251 44.929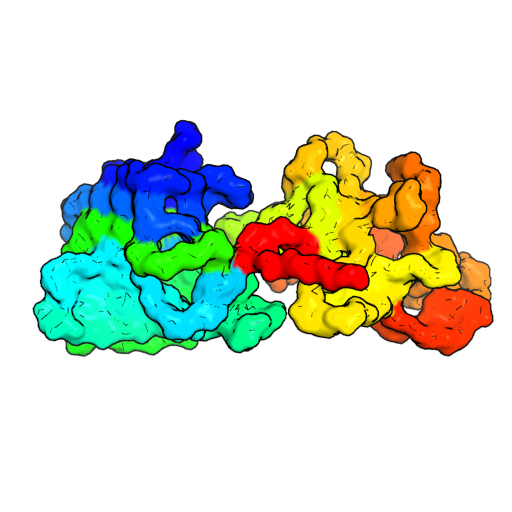 1.00 20.90 1133 LEU A C 1
ATOM 2199 O O . LEU A 1 267 ? 40.032 48.612 45.129 1.00 21.18 1133 LEU A O 1
ATOM 2204 N N . TYR A 1 268 ? 41.862 47.523 45.814 1.00 19.47 1134 TYR A N 1
ATOM 2205 C CA . TYR A 1 268 ? 41.233 47.134 47.060 1.00 20.90 1134 TYR A CA 1
ATOM 2206 C C . TYR A 1 268 ? 41.597 48.192 48.079 1.00 23.89 1134 TYR A C 1
ATOM 2207 O O . TYR A 1 268 ? 42.742 48.251 48.542 1.00 24.12 1134 TYR A O 1
ATOM 2216 N N . THR A 1 269 ? 40.614 49.023 48.417 1.00 19.61 1135 THR A N 1
ATOM 2217 C CA . THR A 1 269 ? 40.861 50.250 49.173 1.00 20.35 1135 THR A CA 1
ATOM 2218 C C . THR A 1 269 ? 40.377 50.117 50.630 1.00 20.86 1135 THR A C 1
ATOM 2219 O O . THR A 1 269 ? 40.980 49.384 51.411 1.00 24.03 1135 THR A O 1
ATOM 2223 N N . LYS A 1 270 ? 39.294 50.807 50.984 1.00 19.52 1136 LYS A N 1
ATOM 2224 C CA . LYS A 1 270 ? 38.762 50.794 52.351 1.00 21.62 1136 LYS A CA 1
ATOM 2225 C C . LYS A 1 270 ? 37.236 50.793 52.355 1.00 20.47 1136 LYS A C 1
ATOM 2226 O O . LYS A 1 270 ? 36.595 51.178 51.365 1.00 18.82 1136 LYS A O 1
ATOM 2232 N N . ASN A 1 271 ? 36.665 50.414 53.500 1.00 20.56 1137 ASN A N 1
ATOM 2233 C CA . ASN A 1 271 ? 35.219 50.462 53.714 1.00 19.33 1137 ASN A CA 1
ATOM 2234 C C . ASN A 1 271 ? 34.383 49.765 52.636 1.00 17.13 1137 ASN A C 1
ATOM 2235 O O . ASN A 1 271 ? 33.482 50.367 52.062 1.00 19.64 1137 ASN A O 1
ATOM 2240 N N . PRO A 1 272 ? 34.646 48.485 52.387 1.00 16.22 1138 PRO A N 1
ATOM 2241 C CA . PRO A 1 272 ? 33.766 47.775 51.464 1.00 18.39 1138 PRO A CA 1
ATOM 2242 C C . PRO A 1 272 ? 32.347 47.736 51.993 1.00 18.64 1138 PRO A C 1
ATOM 2243 O O . PRO A 1 272 ? 32.120 47.761 53.215 1.00 20.52 1138 PRO A O 1
ATOM 2247 N N . ILE A 1 273 ? 31.393 47.726 51.077 1.00 17.76 1139 ILE A N 1
ATOM 2248 C CA . ILE A 1 273 ? 29.994 47.531 51.422 1.00 18.41 1139 ILE A CA 1
ATOM 2249 C C . ILE A 1 273 ? 29.551 46.088 51.162 1.00 18.47 1139 ILE A C 1
ATOM 2250 O O . ILE A 1 273 ? 30.260 45.309 50.515 1.00 18.95 1139 ILE A O 1
ATOM 2255 N N . THR A 1 274 ? 28.396 45.714 51.701 1.00 16.38 1140 THR A N 1
ATOM 2256 C CA . THR A 1 274 ? 27.719 44.502 51.267 1.00 17.51 1140 THR A CA 1
ATOM 2257 C C . THR A 1 274 ? 26.316 44.885 50.815 1.00 18.93 1140 THR A C 1
ATOM 2258 O O . THR A 1 274 ? 25.792 45.925 51.201 1.00 19.63 1140 THR A O 1
ATOM 2262 N N . ILE A 1 275 ? 25.733 44.067 49.947 1.00 18.10 1141 ILE A N 1
ATOM 2263 C CA . ILE A 1 275 ? 24.408 44.352 49.417 1.00 16.32 1141 ILE A CA 1
ATOM 2264 C C . ILE A 1 275 ? 23.428 43.351 49.999 1.00 18.98 1141 ILE A C 1
ATOM 2265 O O . ILE A 1 275 ? 23.706 42.142 50.039 1.00 20.25 1141 ILE A O 1
ATOM 2270 N N . LYS A 1 276 ? 22.301 43.859 50.482 1.00 18.49 1142 LYS A N 1
ATOM 2271 C CA . LYS A 1 276 ? 21.282 43.024 51.098 1.00 18.37 1142 LYS A CA 1
ATOM 2272 C C . LYS A 1 276 ? 20.001 43.056 50.277 1.00 17.71 1142 LYS A C 1
ATOM 2273 O O . LYS A 1 276 ? 19.678 44.058 49.649 1.00 20.00 1142 LYS A O 1
ATOM 2279 N N . SER A 1 277 ? 19.276 41.943 50.266 1.00 19.71 1143 SER A N 1
ATOM 2280 C CA . SER A 1 277 ? 18.033 41.867 49.509 1.00 19.63 1143 SER A CA 1
ATOM 2281 C C . SER A 1 277 ? 16.867 42.441 50.301 1.00 23.29 1143 SER A C 1
ATOM 2282 O O . SER A 1 277 ? 16.658 42.068 51.455 1.00 24.41 1143 SER A O 1
ATOM 2285 N N . ALA A 1 278 ? 16.112 43.342 49.680 1.00 20.88 1144 ALA A N 1
ATOM 2286 C CA . ALA A 1 278 ? 14.918 43.897 50.316 1.00 23.52 1144 ALA A CA 1
ATOM 2287 C C . ALA A 1 278 ? 13.726 42.967 50.131 1.00 28.82 1144 ALA A C 1
ATOM 2288 O O . ALA A 1 278 ? 12.633 43.237 50.637 1.00 32.12 1144 ALA A O 1
ATOM 2290 N N . ALA A 1 279 ? 13.950 41.864 49.425 1.00 25.44 1145 ALA A N 1
ATOM 2291 C CA . ALA A 1 279 ? 12.884 40.929 49.084 1.00 30.05 1145 ALA A CA 1
ATOM 2292 C C . ALA A 1 279 ? 13.166 39.537 49.638 1.00 33.27 1145 ALA A C 1
ATOM 2293 O O . ALA A 1 279 ? 12.580 38.548 49.195 1.00 41.35 1145 ALA A O 1
ATOM 2295 N N . ASN A 1 280 ? 14.091 39.469 50.588 1.00 34.81 1146 ASN A N 1
ATOM 2296 C CA . ASN A 1 280 ? 14.395 38.243 51.319 1.00 39.26 1146 ASN A CA 1
ATOM 2297 C C . ASN A 1 280 ? 15.089 37.119 50.536 1.00 40.76 1146 ASN A C 1
ATOM 2298 O O . ASN A 1 280 ? 14.960 35.946 50.887 1.00 39.50 1146 ASN A O 1
ATOM 2303 N N . LYS A 1 281 ? 15.838 37.465 49.495 1.00 33.93 1147 LYS A N 1
ATOM 2304 C CA . LYS A 1 281 ? 16.592 36.450 48.758 1.00 34.03 1147 LYS A CA 1
ATOM 2305 C C . LYS A 1 281 ? 17.703 35.852 49.629 1.00 33.90 1147 LYS A C 1
ATOM 2306 O O . LYS A 1 281 ? 18.142 36.480 50.590 1.00 39.02 1147 LYS A O 1
ATOM 2312 N N . ASN A 1 282 ? 18.161 34.648 49.288 1.00 38.64 1148 ASN A N 1
ATOM 2313 C CA . ASN A 1 282 ? 19.161 33.936 50.094 1.00 35.82 1148 ASN A CA 1
ATOM 2314 C C . ASN A 1 282 ? 20.535 34.592 50.136 1.00 34.88 1148 ASN A C 1
ATOM 2315 O O . ASN A 1 282 ? 20.945 35.250 49.178 1.00 32.87 1148 ASN A O 1
ATOM 2320 N N . PRO A 1 283 ? 21.262 34.397 51.246 1.00 36.59 1149 PRO A N 1
ATOM 2321 C CA . PRO A 1 283 ? 22.638 34.889 51.331 1.00 31.81 1149 PRO A CA 1
ATOM 2322 C C . PRO A 1 283 ? 23.465 34.418 50.140 1.00 28.34 1149 PRO A C 1
ATOM 2323 O O . PRO A 1 283 ? 23.399 33.252 49.749 1.00 29.08 1149 PRO A O 1
ATOM 2327 N N . TYR A 1 284 ? 24.228 35.343 49.571 1.00 26.48 1150 TYR A N 1
ATOM 2328 C CA . TYR A 1 284 ? 25.124 35.053 48.459 1.00 24.88 1150 TYR A CA 1
ATOM 2329 C C . TYR A 1 284 ? 24.438 34.644 47.150 1.00 24.66 1150 TYR A C 1
ATOM 2330 O O . TYR A 1 284 ? 25.103 34.181 46.235 1.00 25.36 1150 TYR A O 1
ATOM 2339 N N . SER A 1 285 ? 23.125 34.835 47.051 1.00 24.41 1151 SER A N 1
ATOM 2340 C CA . SER A 1 285 ? 22.455 34.607 45.764 1.00 23.72 1151 SER A CA 1
ATOM 2341 C C . SER A 1 285 ? 22.776 35.720 44.759 1.00 23.26 1151 SER A C 1
ATOM 2342 O O . SER A 1 285 ? 23.221 36.808 45.138 1.00 22.42 1151 SER A O 1
ATOM 2345 N N . ARG A 1 286 ? 22.577 35.436 43.478 1.00 21.36 1152 ARG A N 1
ATOM 2346 C CA . ARG A 1 286 ? 22.871 36.427 42.442 1.00 20.13 1152 ARG A CA 1
ATOM 2347 C C . ARG A 1 286 ? 21.935 37.614 42.511 1.00 22.29 1152 ARG A C 1
ATOM 2348 O O . ARG A 1 286 ? 20.735 37.465 42.771 1.00 23.97 1152 ARG A O 1
ATOM 2356 N N . ILE A 1 287 ? 22.493 38.798 42.280 1.00 19.85 1153 ILE A N 1
ATOM 2357 C CA . ILE A 1 287 ? 21.711 40.020 42.216 1.00 19.88 1153 ILE A CA 1
ATOM 2358 C C . ILE A 1 287 ? 21.259 40.252 40.783 1.00 19.12 1153 ILE A C 1
ATOM 2359 O O . ILE A 1 287 ? 22.074 40.295 39.860 1.00 20.14 1153 ILE A O 1
ATOM 2364 N N . LEU A 1 288 ? 19.955 40.378 40.600 1.00 19.36 1154 LEU A N 1
ATOM 2365 C CA . LEU A 1 288 ? 19.374 40.468 39.268 1.00 20.97 1154 LEU A CA 1
ATOM 2366 C C . LEU A 1 288 ? 18.939 41.873 38.910 1.00 21.72 1154 LEU A C 1
ATOM 2367 O O . LEU A 1 288 ? 18.630 42.693 39.764 1.00 22.25 1154 LEU A O 1
ATOM 2372 N N . ASN A 1 289 ? 18.922 42.134 37.613 1.00 20.75 1155 ASN A N 1
ATOM 2373 C CA . ASN A 1 289 ? 18.374 43.355 37.079 1.00 19.47 1155 ASN A CA 1
ATOM 2374 C C . ASN A 1 289 ? 16.995 43.696 37.660 1.00 25.20 1155 ASN A C 1
ATOM 2375 O O . ASN A 1 289 ? 16.051 42.903 37.561 1.00 24.98 1155 ASN A O 1
ATOM 2380 N N . GLY A 1 290 ? 16.889 44.872 38.279 1.00 21.42 1156 GLY A N 1
ATOM 2381 C CA . GLY A 1 290 ? 15.654 45.322 38.893 1.00 22.28 1156 GLY A CA 1
ATOM 2382 C C . GLY A 1 290 ? 15.441 44.948 40.360 1.00 21.59 1156 GLY A C 1
ATOM 2383 O O . GLY A 1 290 ? 14.438 45.339 40.960 1.00 25.02 1156 GLY A O 1
ATOM 2384 N N . ASP A 1 291 ? 16.359 44.185 40.938 1.00 20.45 1157 ASP A N 1
ATOM 2385 C CA . ASP A 1 291 ? 16.210 43.779 42.341 1.00 20.91 1157 ASP A CA 1
ATOM 2386 C C . ASP A 1 291 ? 16.200 44.995 43.267 1.00 20.01 1157 ASP A C 1
ATOM 2387 O O . ASP A 1 291 ? 16.925 45.970 43.028 1.00 20.43 1157 ASP A O 1
ATOM 2392 N N . ASP A 1 292 ? 15.384 44.922 44.324 1.00 20.44 1158 ASP A N 1
ATOM 2393 C CA . ASP A 1 292 ? 15.362 45.930 45.386 1.00 20.27 1158 ASP A CA 1
ATOM 2394 C C . ASP A 1 292 ? 16.387 45.525 46.440 1.00 18.77 1158 ASP A C 1
ATOM 2395 O O . ASP A 1 292 ? 16.354 44.406 46.958 1.00 19.83 1158 ASP A O 1
ATOM 2400 N N . ILE A 1 293 ? 17.274 46.453 46.778 1.00 18.76 1159 ILE A N 1
ATOM 2401 C CA . ILE A 1 293 ? 18.441 46.139 47.588 1.00 18.29 1159 ILE A CA 1
ATOM 2402 C C . ILE A 1 293 ? 18.689 47.214 48.643 1.00 17.90 1159 ILE A C 1
ATOM 2403 O O . ILE A 1 293 ? 18.141 48.317 48.563 1.00 18.53 1159 ILE A O 1
ATOM 2408 N N . MET A 1 294 ? 19.492 46.863 49.643 1.00 18.30 1160 MET A N 1
ATOM 2409 C CA . MET A 1 294 ? 19.992 47.825 50.611 1.00 16.79 1160 MET A CA 1
ATOM 2410 C C . MET A 1 294 ? 21.507 47.676 50.658 1.00 18.93 1160 MET A C 1
ATOM 2411 O O . MET A 1 294 ? 22.034 46.621 50.333 1.00 18.66 1160 MET A O 1
ATOM 2416 N N . PHE A 1 295 ? 22.206 48.736 51.051 1.00 16.69 1161 PHE A N 1
ATOM 2417 C CA . PHE A 1 295 ? 23.659 48.684 51.185 1.00 17.52 1161 PHE A CA 1
ATOM 2418 C C . PHE A 1 295 ? 24.031 48.752 52.650 1.00 17.40 1161 PHE A C 1
ATOM 2419 O O . PHE A 1 295 ? 23.561 49.648 53.355 1.00 18.14 1161 PHE A O 1
ATOM 2427 N N . HIS A 1 296 ? 24.846 47.811 53.117 1.00 18.29 1162 HIS A N 1
ATOM 2428 C CA . HIS A 1 296 ? 25.366 47.880 54.481 1.00 16.81 1162 HIS A CA 1
ATOM 2429 C C . HIS A 1 296 ? 26.849 48.204 54.464 1.00 17.58 1162 HIS A C 1
ATOM 2430 O O . HIS A 1 296 ? 27.553 47.906 53.498 1.00 17.53 1162 HIS A O 1
ATOM 2437 N N . MET A 1 297 ? 27.325 48.838 55.524 1.00 16.76 1163 MET A N 1
ATOM 2438 C CA . MET A 1 297 ? 28.749 49.087 55.694 1.00 17.21 1163 MET A CA 1
ATOM 2439 C C . MET A 1 297 ? 29.109 48.848 57.153 1.00 18.81 1163 MET A C 1
ATOM 2440 O O . MET A 1 297 ? 28.469 49.400 58.045 1.00 19.81 1163 MET A O 1
ATOM 2445 N N . LEU A 1 298 ? 30.106 48.004 57.382 1.00 18.39 1164 LEU A N 1
ATOM 2446 C CA . LEU A 1 298 ? 30.680 47.827 58.716 1.00 18.47 1164 LEU A CA 1
ATOM 2447 C C . LEU A 1 298 ? 31.755 48.897 58.830 1.00 19.19 1164 LEU A C 1
ATOM 2448 O O . LEU A 1 298 ? 32.707 48.945 58.021 1.00 20.99 1164 LEU A O 1
ATOM 2453 N N . TYR A 1 299 ? 31.578 49.793 59.792 1.00 18.61 1165 TYR A N 1
ATOM 2454 C CA . TYR A 1 299 ? 32.476 50.928 59.964 1.00 18.30 1165 TYR A CA 1
ATOM 2455 C C . TYR A 1 299 ? 32.757 51.138 61.451 1.00 21.11 1165 TYR A C 1
ATOM 2456 O O . TYR A 1 299 ? 31.825 51.292 62.235 1.00 20.57 1165 TYR A O 1
ATOM 2465 N N . ASP A 1 300 ? 34.039 51.143 61.813 1.00 21.58 1166 ASP A N 1
ATOM 2466 C CA . ASP A 1 300 ? 34.466 51.285 63.210 1.00 22.77 1166 ASP A CA 1
ATOM 2467 C C . ASP A 1 300 ? 33.670 50.350 64.124 1.00 23.25 1166 ASP A C 1
ATOM 2468 O O . ASP A 1 300 ? 33.141 50.760 65.165 1.00 24.60 1166 ASP A O 1
ATOM 2473 N N . SER A 1 301 ? 33.584 49.090 63.707 1.00 21.63 1167 SER A N 1
ATOM 2474 C CA . SER A 1 301 ? 32.927 48.050 64.493 1.00 21.43 1167 SER A CA 1
ATOM 2475 C C . SER A 1 301 ? 31.433 48.240 64.726 1.00 20.94 1167 SER A C 1
ATOM 2476 O O . SER A 1 301 ? 30.884 47.717 65.694 1.00 20.39 1167 SER A O 1
ATOM 2479 N N . ARG A 1 302 ? 30.768 48.974 63.842 1.00 19.76 1168 ARG A N 1
ATOM 2480 C CA . ARG A 1 302 ? 29.309 49.017 63.870 1.00 19.94 1168 ARG A CA 1
ATOM 2481 C C . ARG A 1 302 ? 28.779 48.867 62.457 1.00 19.12 1168 ARG A C 1
ATOM 2482 O O . ARG A 1 302 ? 29.349 49.423 61.515 1.00 19.56 1168 ARG A O 1
ATOM 2490 N N . GLU A 1 303 ? 27.693 48.117 62.323 1.00 19.97 1169 GLU A N 1
ATOM 2491 C CA . GLU A 1 303 ? 27.038 47.910 61.031 1.00 19.65 1169 GLU A CA 1
ATOM 2492 C C . GLU A 1 303 ? 26.012 49.012 60.767 1.00 19.01 1169 GLU A C 1
ATOM 2493 O O . GLU A 1 303 ? 25.157 49.297 61.605 1.00 21.30 1169 GLU A O 1
ATOM 2499 N N . TYR A 1 304 ? 26.097 49.635 59.594 1.00 16.89 1170 TYR A N 1
ATOM 2500 C CA . TYR A 1 304 ? 25.168 50.687 59.225 1.00 17.39 1170 TYR A CA 1
ATOM 2501 C C . TYR A 1 304 ? 24.509 50.334 57.909 1.00 17.75 1170 TYR A C 1
ATOM 2502 O O . TYR A 1 304 ? 25.058 49.552 57.135 1.00 18.03 1170 TYR A O 1
ATOM 2511 N N . MET A 1 305 ? 23.341 50.915 57.649 1.00 18.70 1171 MET A N 1
ATOM 2512 C CA . MET A 1 305 ? 22.779 50.873 56.305 1.00 18.57 1171 MET A CA 1
ATOM 2513 C C . MET A 1 305 ? 22.845 52.261 55.673 1.00 16.49 1171 MET A C 1
ATOM 2514 O O . MET A 1 305 ? 22.773 53.268 56.370 1.00 17.18 1171 MET A O 1
ATOM 2519 N N . ILE A 1 306 ? 23.037 52.313 54.357 1.00 17.13 1172 ILE A N 1
ATOM 2520 C CA . ILE A 1 306 ? 23.057 53.576 53.654 1.00 16.19 1172 ILE A CA 1
ATOM 2521 C C . ILE A 1 306 ? 21.637 54.044 53.383 1.00 18.03 1172 ILE A C 1
ATOM 2522 O O . ILE A 1 306 ? 20.796 53.275 52.907 1.00 19.46 1172 ILE A O 1
ATOM 2527 N N . ILE A 1 307 ? 21.368 55.308 53.684 1.00 18.66 1173 ILE A N 1
ATOM 2528 C CA . ILE A 1 307 ? 20.065 55.881 53.380 1.00 18.27 1173 ILE A CA 1
ATOM 2529 C C . ILE A 1 307 ? 20.219 57.172 52.609 1.00 19.05 1173 ILE A C 1
ATOM 2530 O O . ILE A 1 307 ? 21.269 57.797 52.654 1.00 18.58 1173 ILE A O 1
ATOM 2535 N N . ARG A 1 308 ? 19.172 57.536 51.886 1.00 19.65 1174 ARG A N 1
ATOM 2536 C CA . ARG A 1 308 ? 19.077 58.851 51.266 1.00 20.73 1174 ARG A CA 1
ATOM 2537 C C . ARG A 1 308 ? 18.709 59.879 52.333 1.00 23.65 1174 ARG A C 1
ATOM 2538 O O . ARG A 1 308 ? 17.898 59.596 53.214 1.00 22.83 1174 ARG A O 1
ATOM 2546 N N . ASP A 1 309 ? 19.299 61.068 52.263 1.00 20.93 1175 ASP A N 1
ATOM 2547 C CA . ASP A 1 309 ? 18.875 62.171 53.122 1.00 22.33 1175 ASP A CA 1
ATOM 2548 C C . ASP A 1 309 ? 17.477 62.609 52.675 1.00 23.29 1175 ASP A C 1
ATOM 2549 O O . ASP A 1 309 ? 17.137 62.528 51.488 1.00 22.90 1175 ASP A O 1
ATOM 2554 N N . THR A 1 310 ? 16.655 63.050 53.622 1.00 23.37 1176 THR A N 1
ATOM 2555 C CA . THR A 1 310 ? 15.294 63.501 53.332 1.00 22.94 1176 THR A CA 1
ATOM 2556 C C . THR A 1 310 ? 15.282 64.907 52.726 1.00 25.05 1176 THR A C 1
ATOM 2557 O O . THR A 1 310 ? 14.425 65.232 51.903 1.00 29.47 1176 THR A O 1
ATOM 2561 N N . ASP A 1 311 ? 16.230 65.742 53.139 1.00 22.88 1177 ASP A N 1
ATOM 2562 C CA . ASP A 1 311 ? 16.347 67.084 52.569 1.00 24.90 1177 ASP A CA 1
ATOM 2563 C C . ASP A 1 311 ? 17.557 67.205 51.643 1.00 25.33 1177 ASP A C 1
ATOM 2564 O O . ASP A 1 311 ? 18.514 66.433 51.756 1.00 23.03 1177 ASP A O 1
ATOM 2569 N N . THR A 1 312 ? 17.504 68.171 50.730 1.00 22.79 1178 THR A N 1
ATOM 2570 C CA . THR A 1 312 ? 18.588 68.357 49.758 1.00 21.48 1178 THR A CA 1
ATOM 2571 C C . THR A 1 312 ? 19.842 68.942 50.406 1.00 22.12 1178 THR A C 1
ATOM 2572 O O . THR A 1 312 ? 19.817 69.349 51.563 1.00 22.17 1178 THR A O 1
ATOM 2576 N N . ILE A 1 313 ? 20.923 69.025 49.631 1.00 19.64 1179 ILE A N 1
ATOM 2577 C CA . ILE A 1 313 ? 22.211 69.487 50.143 1.00 18.41 1179 ILE A CA 1
ATOM 2578 C C . ILE A 1 313 ? 22.281 71.004 50.312 1.00 18.24 1179 ILE A C 1
ATOM 2579 O O . ILE A 1 313 ? 23.274 71.536 50.801 1.00 21.10 1179 ILE A O 1
ATOM 2584 N N . TYR A 1 314 ? 21.231 71.689 49.878 1.00 21.35 1180 TYR A N 1
ATOM 2585 C CA . TYR A 1 314 ? 21.212 73.149 49.878 1.00 22.67 1180 TYR A CA 1
ATOM 2586 C C . TYR A 1 314 ? 20.196 73.647 50.886 1.00 25.38 1180 TYR A C 1
ATOM 2587 O O . TYR A 1 314 ? 18.991 73.484 50.689 1.00 26.09 1180 TYR A O 1
ATOM 2596 N N . ALA A 1 315 ? 20.693 74.264 51.954 1.00 22.19 1181 ALA A N 1
ATOM 2597 C CA . ALA A 1 315 ? 19.851 74.664 53.089 1.00 26.77 1181 ALA A CA 1
ATOM 2598 C C . ALA A 1 315 ? 18.724 75.615 52.696 1.00 27.53 1181 ALA A C 1
ATOM 2599 O O . ALA A 1 315 ? 17.642 75.578 53.287 1.00 31.28 1181 ALA A O 1
ATOM 2601 N N . THR A 1 316 ? 18.974 76.460 51.698 1.00 27.09 1182 THR A N 1
ATOM 2602 C CA . THR A 1 316 ? 17.988 77.458 51.282 1.00 28.76 1182 THR A CA 1
ATOM 2603 C C . THR A 1 316 ? 16.772 76.852 50.600 1.00 30.15 1182 THR A C 1
ATOM 2604 O O . THR A 1 316 ? 15.787 77.547 50.346 1.00 32.73 1182 THR A O 1
ATOM 2608 N N . GLN A 1 317 ? 16.823 75.561 50.299 1.00 27.78 1183 GLN A N 1
ATOM 2609 C CA . GLN A 1 317 ? 15.684 74.934 49.641 1.00 29.58 1183 GLN A CA 1
ATOM 2610 C C . GLN A 1 317 ? 14.637 74.512 50.667 1.00 37.48 1183 GLN A C 1
ATOM 2611 O O . GLN A 1 317 ? 13.494 74.216 50.319 1.00 37.24 1183 GLN A O 1
ATOM 2617 N N . GLY A 1 318 ? 15.044 74.518 51.933 1.00 32.67 1184 GLY A N 1
ATOM 2618 C CA . GLY A 1 318 ? 14.120 74.391 53.047 1.00 39.59 1184 GLY A CA 1
ATOM 2619 C C . GLY A 1 318 ? 13.202 73.189 52.967 1.00 42.60 1184 GLY A C 1
ATOM 2620 O O . GLY A 1 318 ? 12.028 73.277 53.327 1.00 47.08 1184 GLY A O 1
ATOM 2621 N N . GLY A 1 319 ? 13.735 72.066 52.497 1.00 40.93 1185 GLY A N 1
ATOM 2622 C CA . GLY A 1 319 ? 12.968 70.837 52.400 1.00 45.15 1185 GLY A CA 1
ATOM 2623 C C . GLY A 1 319 ? 11.828 70.858 51.393 1.00 46.08 1185 GLY A C 1
ATOM 2624 O O . GLY A 1 319 ? 11.010 69.937 51.363 1.00 49.26 1185 GLY A O 1
ATOM 2625 N N . GLN A 1 320 ? 11.773 71.893 50.559 1.00 44.19 1186 GLN A N 1
ATOM 2626 C CA . GLN A 1 320 ? 10.663 72.043 49.618 1.00 45.07 1186 GLN A CA 1
ATOM 2627 C C . GLN A 1 320 ? 11.048 71.897 48.142 1.00 44.59 1186 GLN A C 1
ATOM 2628 O O . GLN A 1 320 ? 10.241 72.181 47.258 1.00 44.80 1186 GLN A O 1
ATOM 2634 N N . CYS A 1 321 ? 12.271 71.450 47.875 1.00 41.28 1187 CYS A N 1
ATOM 2635 C CA . CYS A 1 321 ? 12.722 71.263 46.498 1.00 38.56 1187 CYS A CA 1
ATOM 2636 C C . CYS A 1 321 ? 11.789 70.336 45.722 1.00 35.57 1187 CYS A C 1
ATOM 2637 O O . CYS A 1 321 ? 11.332 69.321 46.249 1.00 38.76 1187 CYS A O 1
ATOM 2640 N N . SER A 1 322 ? 11.522 70.681 44.466 1.00 36.12 1188 SER A N 1
ATOM 2641 C CA . SER A 1 322 ? 10.622 69.892 43.629 1.00 39.45 1188 SER A CA 1
ATOM 2642 C C . SER A 1 322 ? 11.224 69.517 42.268 1.00 40.24 1188 SER A C 1
ATOM 2643 O O . SER A 1 322 ? 10.746 68.589 41.610 1.00 41.48 1188 SER A O 1
ATOM 2646 N N . LYS A 1 323 ? 12.257 70.239 41.839 1.00 35.65 1189 LYS A N 1
ATOM 2647 C CA . LYS A 1 323 ? 12.941 69.910 40.590 1.00 32.93 1189 LYS A CA 1
ATOM 2648 C C . LYS A 1 323 ? 14.459 69.989 40.738 1.00 31.52 1189 LYS A C 1
ATOM 2649 O O . LYS A 1 323 ? 14.979 70.881 41.407 1.00 33.46 1189 LYS A O 1
ATOM 2655 N N . ASN A 1 324 ? 15.161 69.056 40.102 1.00 26.92 1190 ASN A N 1
ATOM 2656 C CA . ASN A 1 324 ? 16.619 69.010 40.148 1.00 31.97 1190 ASN A CA 1
ATOM 2657 C C . ASN A 1 324 ? 17.134 68.924 41.575 1.00 28.85 1190 ASN A C 1
ATOM 2658 O O . ASN A 1 324 ? 18.092 69.607 41.955 1.00 31.26 1190 ASN A O 1
ATOM 2663 N N . CYS A 1 325 ? 16.492 68.069 42.363 1.00 25.08 1191 CYS A N 1
ATOM 2664 C CA . CYS A 1 325 ? 16.826 67.924 43.772 1.00 25.14 1191 CYS A CA 1
ATOM 2665 C C . CYS A 1 325 ? 18.021 67.003 43.947 1.00 22.63 1191 CYS A C 1
ATOM 2666 O O . CYS A 1 325 ? 18.126 65.989 43.267 1.00 24.51 1191 CYS A O 1
ATOM 2669 N N . VAL A 1 326 ? 18.922 67.371 44.849 1.00 20.13 1192 VAL A N 1
ATOM 2670 C CA . VAL A 1 326 ? 20.150 66.614 45.064 1.00 20.16 1192 VAL A CA 1
ATOM 2671 C C . VAL A 1 326 ? 20.231 66.248 46.537 1.00 20.45 1192 VAL A C 1
ATOM 2672 O O . VAL A 1 326 ? 20.269 67.132 47.384 1.00 19.48 1192 VAL A O 1
ATOM 2676 N N . TYR A 1 327 ? 20.257 64.946 46.828 1.00 18.24 1193 TYR A N 1
ATOM 2677 C CA . TYR A 1 327 ? 20.265 64.450 48.202 1.00 19.50 1193 TYR A CA 1
ATOM 2678 C C . TYR A 1 327 ? 21.560 63.706 48.507 1.00 19.16 1193 TYR A C 1
ATOM 2679 O O . TYR A 1 327 ? 22.009 62.856 47.743 1.00 19.63 1193 TYR A O 1
ATOM 2688 N N . ALA A 1 328 ? 22.167 64.035 49.632 1.00 18.47 1194 ALA A N 1
ATOM 2689 C CA . ALA A 1 328 ? 23.317 63.293 50.110 1.00 19.36 1194 ALA A CA 1
ATOM 2690 C C . ALA A 1 328 ? 22.888 61.913 50.608 1.00 20.10 1194 ALA A C 1
ATOM 2691 O O . ALA A 1 328 ? 21.696 61.632 50.789 1.00 19.64 1194 ALA A O 1
ATOM 2693 N N . LEU A 1 329 ? 23.881 61.057 50.820 1.00 17.68 1195 LEU A N 1
ATOM 2694 C CA . LEU A 1 329 ? 23.656 59.737 51.398 1.00 18.59 1195 LEU A CA 1
ATOM 2695 C C . LEU A 1 329 ? 24.242 59.727 52.800 1.00 18.81 1195 LEU A C 1
ATOM 2696 O O . LEU A 1 329 ? 25.243 60.394 53.071 1.00 19.24 1195 LEU A O 1
ATOM 2701 N N . LYS A 1 330 ? 23.622 58.969 53.701 1.00 19.31 1196 LYS A N 1
ATOM 2702 C CA . LYS A 1 330 ? 24.061 58.943 55.091 1.00 20.44 1196 LYS A CA 1
ATOM 2703 C C . LYS A 1 330 ? 24.096 57.514 55.586 1.00 19.14 1196 LYS A C 1
ATOM 2704 O O . LYS A 1 330 ? 23.549 56.623 54.947 1.00 19.12 1196 LYS A O 1
ATOM 2710 N N . LEU A 1 331 ? 24.744 57.312 56.730 1.00 19.47 1197 LEU A N 1
ATOM 2711 C CA . LEU A 1 331 ? 24.735 56.024 57.419 1.00 18.10 1197 LEU A CA 1
ATOM 2712 C C . LEU A 1 331 ? 23.679 56.036 58.525 1.00 20.81 1197 LEU A C 1
ATOM 2713 O O . LEU A 1 331 ? 23.544 57.024 59.258 1.00 24.49 1197 LEU A O 1
ATOM 2718 N N . GLN A 1 332 ? 22.952 54.931 58.647 1.00 19.37 1198 GLN A N 1
ATOM 2719 C CA . GLN A 1 332 ? 21.942 54.757 59.696 1.00 20.87 1198 GLN A CA 1
ATOM 2720 C C . GLN A 1 332 ? 22.241 53.485 60.487 1.00 21.42 1198 GLN A C 1
ATOM 2721 O O . GLN A 1 332 ? 22.454 52.421 59.907 1.00 20.26 1198 GLN A O 1
ATOM 2727 N N . SER A 1 333 ? 22.236 53.574 61.820 1.00 22.22 1199 SER A N 1
ATOM 2728 C CA . SER A 1 333 ? 22.585 52.403 62.631 1.00 21.07 1199 SER A CA 1
ATOM 2729 C C . SER A 1 333 ? 21.388 51.500 62.914 1.00 21.70 1199 SER A C 1
ATOM 2730 O O . SER A 1 333 ? 21.561 50.316 63.210 1.00 23.09 1199 SER A O 1
ATOM 2733 N N . ASN A 1 334 ? 20.180 52.054 62.807 1.00 22.52 1200 ASN A N 1
ATOM 2734 C CA . ASN A 1 334 ? 18.956 51.255 62.849 1.00 26.76 1200 ASN A CA 1
ATOM 2735 C C . ASN A 1 334 ? 18.810 50.453 61.565 1.00 25.86 1200 ASN A C 1
ATOM 2736 O O . ASN A 1 334 ? 18.583 51.015 60.486 1.00 26.90 1200 ASN A O 1
ATOM 2741 N N . LEU A 1 335 ? 18.964 49.139 61.662 1.00 23.56 1201 LEU A N 1
ATOM 2742 C CA . LEU A 1 335 ? 18.916 48.297 60.477 1.00 24.42 1201 LEU A CA 1
ATOM 2743 C C . LEU A 1 335 ? 17.520 47.715 60.239 1.00 26.49 1201 LEU A C 1
ATOM 2744 O O . LEU A 1 335 ? 16.841 47.310 61.181 1.00 28.81 1201 LEU A O 1
ATOM 2749 N N . GLY A 1 336 ? 17.108 47.661 58.978 1.00 27.71 1202 GLY A N 1
ATOM 2750 C CA . GLY A 1 336 ? 15.819 47.103 58.610 1.00 29.23 1202 GLY A CA 1
ATOM 2751 C C . GLY A 1 336 ? 15.416 47.516 57.205 1.00 29.79 1202 GLY A C 1
ATOM 2752 O O . GLY A 1 336 ? 16.149 48.256 56.541 1.00 27.22 1202 GLY A O 1
ATOM 2753 N N . ASN A 1 337 ? 14.257 47.039 56.752 1.00 28.33 1203 ASN A N 1
ATOM 2754 C CA . ASN A 1 337 ? 13.752 47.358 55.417 1.00 27.46 1203 ASN A CA 1
ATOM 2755 C C . ASN A 1 337 ? 13.126 48.741 55.351 1.00 28.10 1203 ASN A C 1
ATOM 2756 O O . ASN A 1 337 ? 11.991 48.874 54.917 1.00 28.60 1203 ASN A O 1
ATOM 2761 N N . TYR A 1 338 ? 13.859 49.760 55.784 1.00 24.70 1204 TYR A N 1
ATOM 2762 C CA . TYR A 1 338 ? 13.373 51.137 55.736 1.00 25.47 1204 TYR A CA 1
ATOM 2763 C C . TYR A 1 338 ? 13.358 51.673 54.304 1.00 25.43 1204 TYR A C 1
ATOM 2764 O O . TYR A 1 338 ? 14.368 51.627 53.606 1.00 23.25 1204 TYR A O 1
ATOM 2773 N N . GLY A 1 339 ? 12.212 52.194 53.876 1.00 23.43 1205 GLY A N 1
ATOM 2774 C CA . GLY A 1 339 ? 12.052 52.658 52.506 1.00 24.51 1205 GLY A CA 1
ATOM 2775 C C . GLY A 1 339 ? 13.131 53.623 52.041 1.00 22.36 1205 GLY A C 1
ATOM 2776 O O . GLY A 1 339 ? 13.577 53.578 50.888 1.00 20.58 1205 GLY A O 1
ATOM 2777 N N . ILE A 1 340 ? 13.550 54.497 52.943 1.00 21.52 1206 ILE A N 1
ATOM 2778 C CA . ILE A 1 340 ? 14.535 55.533 52.636 1.00 23.12 1206 ILE A CA 1
ATOM 2779 C C . ILE A 1 340 ? 15.899 54.929 52.271 1.00 22.37 1206 ILE A C 1
ATOM 2780 O O . ILE A 1 340 ? 16.740 55.598 51.664 1.00 22.64 1206 ILE A O 1
ATOM 2785 N N . GLY A 1 341 ? 16.101 53.664 52.628 1.00 21.42 1207 GLY A N 1
ATOM 2786 C CA . GLY A 1 341 ? 17.340 52.957 52.330 1.00 21.13 1207 GLY A CA 1
ATOM 2787 C C . GLY A 1 341 ? 17.183 51.818 51.337 1.00 21.53 1207 GLY A C 1
ATOM 2788 O O . GLY A 1 341 ? 18.054 50.957 51.228 1.00 19.25 1207 GLY A O 1
ATOM 2789 N N . ILE A 1 342 ? 16.065 51.791 50.621 1.00 19.20 1208 ILE A N 1
ATOM 2790 C CA . ILE A 1 342 ? 15.868 50.765 49.605 1.00 19.95 1208 ILE A CA 1
ATOM 2791 C C . ILE A 1 342 ? 16.096 51.366 48.230 1.00 21.03 1208 ILE A C 1
ATOM 2792 O O . ILE A 1 342 ? 15.589 52.447 47.918 1.00 21.04 1208 ILE A O 1
ATOM 2797 N N . PHE A 1 343 ? 16.889 50.658 47.433 1.00 19.44 1209 PHE A N 1
ATOM 2798 C CA . PHE A 1 343 ? 17.283 51.087 46.104 1.00 19.80 1209 PHE A CA 1
ATOM 2799 C C . PHE A 1 343 ? 16.972 49.983 45.102 1.00 21.93 1209 PHE A C 1
ATOM 2800 O O . PHE A 1 343 ? 16.730 48.834 45.483 1.00 22.07 1209 PHE A O 1
ATOM 2808 N N . SER A 1 344 ? 16.971 50.335 43.818 1.00 20.08 1210 SER A N 1
ATOM 2809 C CA . SER A 1 344 ? 16.816 49.352 42.766 1.00 21.99 1210 SER A CA 1
ATOM 2810 C C . SER A 1 344 ? 18.090 49.377 41.942 1.00 20.05 1210 SER A C 1
ATOM 2811 O O . SER A 1 344 ? 18.646 50.442 41.692 1.00 23.11 1210 SER A O 1
ATOM 2814 N N . ILE A 1 345 ? 18.562 48.211 41.522 1.00 19.53 1211 ILE A N 1
ATOM 2815 C CA . ILE A 1 345 ? 19.781 48.167 40.717 1.00 18.40 1211 ILE A CA 1
ATOM 2816 C C . ILE A 1 345 ? 19.504 47.583 39.334 1.00 22.82 1211 ILE A C 1
ATOM 2817 O O . ILE A 1 345 ? 18.824 46.562 39.192 1.00 22.61 1211 ILE A O 1
ATOM 2822 N N . LYS A 1 346 ? 20.017 48.253 38.311 1.00 19.23 1212 LYS A N 1
ATOM 2823 C CA . LYS A 1 346 ? 19.706 47.868 36.940 1.00 19.68 1212 LYS A CA 1
ATOM 2824 C C . LYS A 1 346 ? 20.924 47.882 36.036 1.00 20.98 1212 LYS A C 1
ATOM 2825 O O . LYS A 1 346 ? 21.832 48.695 36.192 1.00 21.70 1212 LYS A O 1
ATOM 2831 N N . ASN A 1 347 ? 20.944 46.970 35.076 1.00 24.09 1213 ASN A N 1
ATOM 2832 C CA . ASN A 1 347 ? 21.953 47.036 34.048 1.00 25.67 1213 ASN A CA 1
ATOM 2833 C C . ASN A 1 347 ? 21.631 48.213 33.128 1.00 25.13 1213 ASN A C 1
ATOM 2834 O O . ASN A 1 347 ? 20.480 48.658 33.030 1.00 27.73 1213 ASN A O 1
ATOM 2839 N N . ILE A 1 348 ? 22.663 48.745 32.494 1.00 29.69 1214 ILE A N 1
ATOM 2840 C CA . ILE A 1 348 ? 22.526 49.931 31.665 1.00 30.45 1214 ILE A CA 1
ATOM 2841 C C . ILE A 1 348 ? 21.920 49.556 30.324 1.00 37.21 1214 ILE A C 1
ATOM 2842 O O . ILE A 1 348 ? 22.489 48.757 29.586 1.00 38.58 1214 ILE A O 1
ATOM 2847 N N . VAL A 1 349 ? 20.748 50.120 30.031 1.00 39.51 1215 VAL A N 1
ATOM 2848 C CA . VAL A 1 349 ? 19.987 49.726 28.847 1.00 42.27 1215 VAL A CA 1
ATOM 2849 C C . VAL A 1 349 ? 20.885 49.693 27.609 1.00 44.18 1215 VAL A C 1
ATOM 2850 O O . VAL A 1 349 ? 21.436 50.715 27.195 1.00 44.09 1215 VAL A O 1
ATOM 2854 N N . SER A 1 350 ? 21.042 48.497 27.047 1.00 49.58 1216 SER A N 1
ATOM 2855 C CA . SER A 1 350 ? 21.969 48.251 25.943 1.00 48.31 1216 SER A CA 1
ATOM 2856 C C . SER A 1 350 ? 23.413 48.177 26.440 1.00 51.32 1216 SER A C 1
ATOM 2857 O O . SER A 1 350 ? 23.912 47.100 26.772 1.00 52.80 1216 SER A O 1
ATOM 2860 N N . GLN A 1 351 ? 24.072 49.330 26.500 1.00 52.53 1217 GLN A N 1
ATOM 2861 C CA . GLN A 1 351 ? 25.482 49.400 26.870 1.00 50.68 1217 GLN A CA 1
ATOM 2862 C C . GLN A 1 351 ? 25.859 48.413 27.973 1.00 51.93 1217 GLN A C 1
ATOM 2863 O O . GLN A 1 351 ? 26.451 47.363 27.705 1.00 53.34 1217 GLN A O 1
ATOM 2869 N N . TYR A 1 354 ? 30.114 46.081 32.488 1.00 24.86 1220 TYR A N 1
ATOM 2870 C CA . TYR A 1 354 ? 30.072 45.618 33.874 1.00 21.32 1220 TYR A CA 1
ATOM 2871 C C . TYR A 1 354 ? 29.851 46.788 34.824 1.00 24.23 1220 TYR A C 1
ATOM 2872 O O . TYR A 1 354 ? 30.515 46.906 35.861 1.00 24.49 1220 TYR A O 1
ATOM 2881 N N . CYS A 1 355 ? 28.915 47.648 34.434 1.00 23.17 1221 CYS A N 1
ATOM 2882 C CA . CYS A 1 355 ? 28.490 48.808 35.217 1.00 22.42 1221 CYS A CA 1
ATOM 2883 C C . CYS A 1 355 ? 27.011 48.624 35.491 1.00 22.05 1221 CYS A C 1
ATOM 2884 O O . CYS A 1 355 ? 26.327 47.898 34.762 1.00 22.45 1221 CYS A O 1
ATOM 2887 N N . SER A 1 356 ? 26.505 49.295 36.518 1.00 19.42 1222 SER A N 1
ATOM 2888 C CA . SER A 1 356 ? 25.070 49.341 36.746 1.00 20.00 1222 SER A CA 1
ATOM 2889 C C . SER A 1 356 ? 24.633 50.741 37.179 1.00 16.35 1222 SER A C 1
ATOM 2890 O O . SER A 1 356 ? 25.458 51.582 37.544 1.00 18.39 1222 SER A O 1
ATOM 2893 N N . GLN A 1 357 ? 23.334 50.989 37.086 1.00 17.04 1223 GLN A N 1
ATOM 2894 C CA . GLN A 1 357 ? 22.738 52.205 37.647 1.00 18.28 1223 GLN A CA 1
ATOM 2895 C C . GLN A 1 357 ? 21.883 51.867 38.864 1.00 17.98 1223 GLN A C 1
ATOM 2896 O O . GLN A 1 357 ? 21.337 50.769 38.970 1.00 18.74 1223 GLN A O 1
ATOM 2902 N N . ILE A 1 358 ? 21.781 52.812 39.783 1.00 16.95 1224 ILE A N 1
ATOM 2903 C CA . ILE A 1 358 ? 21.113 52.567 41.055 1.00 17.96 1224 ILE A CA 1
ATOM 2904 C C . ILE A 1 358 ? 20.081 53.662 41.240 1.00 19.36 1224 ILE A C 1
ATOM 2905 O O . ILE A 1 358 ? 20.380 54.844 41.050 1.00 18.73 1224 ILE A O 1
ATOM 2910 N N . PHE A 1 359 ? 18.861 53.253 41.577 1.00 19.49 1225 PHE A N 1
ATOM 2911 C CA . PHE A 1 359 ? 17.727 54.164 41.648 1.00 18.26 1225 PHE A CA 1
ATOM 2912 C C . PHE A 1 359 ? 17.037 54.044 42.978 1.00 20.24 1225 PHE A C 1
ATOM 2913 O O . PHE A 1 359 ? 17.164 53.035 43.666 1.00 21.34 1225 PHE A O 1
ATOM 2921 N N . SER A 1 360 ? 16.301 55.087 43.333 1.00 18.47 1226 SER A N 1
ATOM 2922 C CA . SER A 1 360 ? 15.408 55.033 44.484 1.00 18.02 1226 SER A CA 1
ATOM 2923 C C . SER A 1 360 ? 14.056 55.592 44.074 1.00 20.04 1226 SER A C 1
ATOM 2924 O O . SER A 1 360 ? 13.981 56.544 43.291 1.00 20.59 1226 SER A O 1
ATOM 2927 N N . SER A 1 361 ? 12.989 55.010 44.608 1.00 20.59 1227 SER A N 1
ATOM 2928 C CA . SER A 1 361 ? 11.659 55.555 44.363 1.00 20.65 1227 SER A CA 1
ATOM 2929 C C . SER A 1 361 ? 10.998 55.979 45.666 1.00 22.90 1227 SER A C 1
ATOM 2930 O O . SER A 1 361 ? 9.772 56.072 45.751 1.00 22.29 1227 SER A O 1
ATOM 2933 N N . PHE A 1 362 ? 11.811 56.249 46.685 1.00 21.23 1228 PHE A N 1
ATOM 2934 C CA . PHE A 1 362 ? 11.272 56.764 47.941 1.00 23.11 1228 PHE A CA 1
ATOM 2935 C C . PHE A 1 362 ? 10.936 58.243 47.794 1.00 25.59 1228 PHE A C 1
ATOM 2936 O O . PHE A 1 362 ? 11.828 59.080 47.602 1.00 26.49 1228 PHE A O 1
ATOM 2944 N N . MET A 1 363 ? 9.634 58.535 47.833 1.00 26.09 1229 MET A N 1
ATOM 2945 C CA . MET A 1 363 ? 9.086 59.894 47.752 1.00 28.24 1229 MET A CA 1
ATOM 2946 C C . MET A 1 363 ? 9.210 60.576 46.386 1.00 29.32 1229 MET A C 1
ATOM 2947 O O . MET A 1 363 ? 8.234 61.135 45.881 1.00 30.86 1229 MET A O 1
ATOM 2952 N N . LYS A 1 364 ? 10.407 60.543 45.806 1.00 26.73 1230 LYS A N 1
ATOM 2953 C CA . LYS A 1 364 ? 10.627 61.021 44.440 1.00 24.97 1230 LYS A CA 1
ATOM 2954 C C . LYS A 1 364 ? 11.526 60.015 43.743 1.00 25.68 1230 LYS A C 1
ATOM 2955 O O . LYS A 1 364 ? 12.258 59.274 44.401 1.00 26.91 1230 LYS A O 1
ATOM 2961 N N . ASN A 1 365 ? 11.460 59.969 42.421 1.00 25.19 1231 ASN A N 1
ATOM 2962 C CA . ASN A 1 365 ? 12.344 59.103 41.667 1.00 22.86 1231 ASN A CA 1
ATOM 2963 C C . ASN A 1 365 ? 13.718 59.730 41.563 1.00 24.92 1231 ASN A C 1
ATOM 2964 O O . ASN A 1 365 ? 13.868 60.836 41.042 1.00 24.93 1231 ASN A O 1
ATOM 2969 N N . THR A 1 366 ? 14.725 59.028 42.069 1.00 22.75 1232 THR A N 1
ATOM 2970 C CA . THR A 1 366 ? 16.091 59.515 41.955 1.00 21.40 1232 THR A CA 1
ATOM 2971 C C . THR A 1 366 ? 17.014 58.461 41.372 1.00 20.83 1232 THR A C 1
ATOM 2972 O O . THR A 1 366 ? 16.687 57.267 41.321 1.00 21.03 1232 THR A O 1
ATOM 2976 N N . MET A 1 367 ? 18.182 58.921 40.947 1.00 20.94 1233 MET A N 1
ATOM 2977 C CA . MET A 1 367 ? 19.230 58.046 40.448 1.00 19.33 1233 MET A CA 1
ATOM 2978 C C . MET A 1 367 ? 20.508 58.440 41.152 1.00 19.75 1233 MET A C 1
ATOM 2979 O O . MET A 1 367 ? 20.763 59.625 41.357 1.00 20.12 1233 MET A O 1
ATOM 2984 N N . LEU A 1 368 ? 21.329 57.468 41.528 1.00 17.42 1234 LEU A N 1
ATOM 2985 C CA . LEU A 1 368 ? 22.597 57.806 42.159 1.00 19.14 1234 LEU A CA 1
ATOM 2986 C C . LEU A 1 368 ? 23.639 58.226 41.128 1.00 18.00 1234 LEU A C 1
ATOM 2987 O O . LEU A 1 368 ? 23.792 57.590 40.071 1.00 19.09 1234 LEU A O 1
ATOM 2992 N N . LEU A 1 369 ? 24.349 59.306 41.427 1.00 18.85 1235 LEU A N 1
ATOM 2993 C CA . LEU A 1 369 ? 25.522 59.654 40.635 1.00 20.35 1235 LEU A CA 1
ATOM 2994 C C . LEU A 1 369 ? 26.623 60.212 41.528 1.00 19.63 1235 LEU A C 1
ATOM 2995 O O . LEU A 1 369 ? 26.418 60.409 42.729 1.00 18.09 1235 LEU A O 1
ATOM 3000 N N . ALA A 1 370 ? 27.801 60.436 40.960 1.00 17.52 1236 ALA A N 1
ATOM 3001 C CA . ALA A 1 370 ? 28.886 61.038 41.724 1.00 17.95 1236 ALA A CA 1
ATOM 3002 C C . ALA A 1 370 ? 29.418 62.258 40.987 1.00 19.80 1236 ALA A C 1
ATOM 3003 O O . ALA A 1 370 ? 29.586 62.236 39.772 1.00 20.77 1236 ALA A O 1
ATOM 3005 N N . ASP A 1 371 ? 29.701 63.315 41.735 1.00 18.48 1237 ASP A N 1
ATOM 3006 C CA . ASP A 1 371 ? 30.222 64.549 41.149 1.00 20.16 1237 ASP A CA 1
ATOM 3007 C C . ASP A 1 371 ? 30.778 65.385 42.290 1.00 21.71 1237 ASP A C 1
ATOM 3008 O O . ASP A 1 371 ? 30.624 65.027 43.468 1.00 20.72 1237 ASP A O 1
ATOM 3013 N N . ILE A 1 372 ? 31.417 66.497 41.940 1.00 21.17 1238 ILE A N 1
ATOM 3014 C CA . ILE A 1 372 ? 31.915 67.453 42.919 1.00 20.35 1238 ILE A CA 1
ATOM 3015 C C . ILE A 1 372 ? 30.768 68.382 43.305 1.00 21.74 1238 ILE A C 1
ATOM 3016 O O . ILE A 1 372 ? 30.265 69.154 42.488 1.00 24.07 1238 ILE A O 1
ATOM 3021 N N . TYR A 1 373 ? 30.331 68.270 44.552 1.00 19.55 1239 TYR A N 1
ATOM 3022 C CA . TYR A 1 373 ? 29.246 69.081 45.082 1.00 20.68 1239 TYR A CA 1
ATOM 3023 C C . TYR A 1 373 ? 29.699 69.785 46.351 1.00 19.66 1239 TYR A C 1
ATOM 3024 O O . TYR A 1 373 ? 30.813 69.562 46.841 1.00 22.51 1239 TYR A O 1
ATOM 3033 N N . LYS A 1 374 ? 28.820 70.628 46.885 1.00 22.72 1240 LYS A N 1
ATOM 3034 C CA . LYS A 1 374 ? 28.948 71.130 48.248 1.00 21.31 1240 LYS A CA 1
ATOM 3035 C C . LYS A 1 374 ? 27.870 70.409 49.051 1.00 23.25 1240 LYS A C 1
ATOM 3036 O O . LYS A 1 374 ? 26.746 70.886 49.143 1.00 21.10 1240 LYS A O 1
ATOM 3042 N N . PRO A 1 375 ? 28.200 69.227 49.596 1.00 21.89 1241 PRO A N 1
ATOM 3043 C CA . PRO A 1 375 ? 27.154 68.322 50.100 1.00 23.63 1241 PRO A CA 1
ATOM 3044 C C . PRO A 1 375 ? 26.674 68.601 51.522 1.00 23.68 1241 PRO A C 1
ATOM 3045 O O . PRO A 1 375 ? 25.649 68.024 51.908 1.00 22.79 1241 PRO A O 1
ATOM 3049 N N . TRP A 1 376 ? 27.384 69.429 52.287 1.00 21.82 1242 TRP A N 1
ATOM 3050 C CA . TRP A 1 376 ? 26.951 69.754 53.647 1.00 23.90 1242 TRP A CA 1
ATOM 3051 C C . TRP A 1 376 ? 26.164 71.051 53.645 1.00 24.29 1242 TRP A C 1
ATOM 3052 O O . TRP A 1 376 ? 26.657 72.077 53.182 1.00 24.91 1242 TRP A O 1
ATOM 3063 N N . ARG A 1 377 ? 24.950 71.014 54.183 1.00 24.38 1243 ARG A N 1
ATOM 3064 C CA . ARG A 1 377 ? 24.074 72.177 54.154 1.00 24.29 1243 ARG A CA 1
ATOM 3065 C C . ARG A 1 377 ? 24.700 73.378 54.856 1.00 27.51 1243 ARG A C 1
ATOM 3066 O O . ARG A 1 377 ? 24.489 74.521 54.456 1.00 28.13 1243 ARG A O 1
ATOM 3074 N N . PHE A 1 378 ? 25.488 73.120 55.890 1.00 27.96 1244 PHE A N 1
ATOM 3075 C CA . PHE A 1 378 ? 26.066 74.202 56.676 1.00 32.56 1244 PHE A CA 1
ATOM 3076 C C . PHE A 1 378 ? 27.337 74.793 56.062 1.00 35.48 1244 PHE A C 1
ATOM 3077 O O . PHE A 1 378 ? 27.951 75.681 56.654 1.00 34.77 1244 PHE A O 1
ATOM 3085 N N . SER A 1 379 ? 27.735 74.310 54.886 1.00 29.94 1245 SER A N 1
ATOM 3086 C CA . SER A 1 379 ? 29.072 74.604 54.363 1.00 31.15 1245 SER A CA 1
ATOM 3087 C C . SER A 1 379 ? 29.151 74.794 52.850 1.00 30.51 1245 SER A C 1
ATOM 3088 O O . SER A 1 379 ? 28.342 74.246 52.106 1.00 31.50 1245 SER A O 1
ATOM 3091 N N . PHE A 1 380 ? 30.146 75.562 52.405 1.00 26.55 1246 PHE A N 1
ATOM 3092 C CA . PHE A 1 380 ? 30.443 75.691 50.982 1.00 31.45 1246 PHE A CA 1
ATOM 3093 C C . PHE A 1 380 ? 31.674 74.871 50.597 1.00 27.61 1246 PHE A C 1
ATOM 3094 O O . PHE A 1 380 ? 32.244 75.069 49.529 1.00 27.49 1246 PHE A O 1
ATOM 3102 N N . GLU A 1 381 ? 32.079 73.947 51.463 1.00 27.22 1247 GLU A N 1
ATOM 3103 C CA . GLU A 1 381 ? 33.192 73.054 51.141 1.00 25.02 1247 GLU A CA 1
ATOM 3104 C C . GLU A 1 381 ? 32.790 72.094 50.033 1.00 24.63 1247 GLU A C 1
ATOM 3105 O O . GLU A 1 381 ? 31.705 71.509 50.064 1.00 22.78 1247 GLU A O 1
ATOM 3111 N N . ASN A 1 382 ? 33.682 71.926 49.065 1.00 22.00 1248 ASN A N 1
ATOM 3112 C CA . ASN A 1 382 ? 33.462 70.993 47.973 1.00 20.95 1248 ASN A CA 1
ATOM 3113 C C . ASN A 1 382 ? 33.952 69.611 48.348 1.00 20.78 1248 ASN A C 1
ATOM 3114 O O . ASN A 1 382 ? 34.927 69.473 49.084 1.00 24.84 1248 ASN A O 1
ATOM 3119 N N . ALA A 1 383 ? 33.287 68.591 47.817 1.00 22.58 1249 ALA A N 1
ATOM 3120 C CA . ALA A 1 383 ? 33.692 67.206 48.029 1.00 20.99 1249 ALA A CA 1
ATOM 3121 C C . ALA A 1 383 ? 33.230 66.364 46.853 1.00 20.25 1249 ALA A C 1
ATOM 3122 O O . ALA A 1 383 ? 32.206 66.657 46.248 1.00 20.76 1249 ALA A O 1
ATOM 3124 N N . TYR A 1 384 ? 33.980 65.316 46.530 1.00 21.53 1250 TYR A N 1
ATOM 3125 C CA . TYR A 1 384 ? 33.476 64.304 45.609 1.00 20.37 1250 TYR A CA 1
ATOM 3126 C C . TYR A 1 384 ? 32.412 63.538 46.382 1.00 19.67 1250 TYR A C 1
ATOM 3127 O O . TYR A 1 384 ? 32.694 63.017 47.464 1.00 20.07 1250 TYR A O 1
ATOM 3136 N N . THR A 1 385 ? 31.194 63.498 45.848 1.00 18.18 1251 THR A N 1
ATOM 3137 C CA . THR A 1 385 ? 30.051 63.063 46.653 1.00 19.23 1251 THR A CA 1
ATOM 3138 C C . THR A 1 385 ? 29.151 62.128 45.856 1.00 19.38 1251 THR A C 1
ATOM 3139 O O . THR A 1 385 ? 28.797 62.432 44.713 1.00 19.02 1251 THR A O 1
ATOM 3143 N N . PRO A 1 386 ? 28.782 60.978 46.446 1.00 18.22 1252 PRO A N 1
ATOM 3144 C CA . PRO A 1 386 ? 27.699 60.179 45.871 1.00 19.67 1252 PRO A CA 1
ATOM 3145 C C . PRO A 1 386 ? 26.374 60.797 46.318 1.00 19.59 1252 PRO A C 1
ATOM 3146 O O . PRO A 1 386 ? 26.187 61.050 47.516 1.00 19.60 1252 PRO A O 1
ATOM 3150 N N . VAL A 1 387 ? 25.485 61.060 45.363 1.00 18.05 1253 VAL A N 1
ATOM 3151 C CA . VAL A 1 387 ? 24.218 61.730 45.646 1.00 18.37 1253 VAL A CA 1
ATOM 3152 C C . VAL A 1 387 ? 23.082 61.046 44.909 1.00 17.94 1253 VAL A C 1
ATOM 3153 O O . VAL A 1 387 ? 23.308 60.372 43.907 1.00 20.23 1253 VAL A O 1
ATOM 3157 N N . ALA A 1 388 ? 21.862 61.231 45.405 1.00 18.03 1254 ALA A N 1
ATOM 3158 C CA . ALA A 1 388 ? 20.661 60.818 44.694 1.00 17.97 1254 ALA A CA 1
ATOM 3159 C C . ALA A 1 388 ? 20.035 62.062 44.070 1.00 19.69 1254 ALA A C 1
ATOM 3160 O O . ALA A 1 388 ? 19.771 63.043 44.774 1.00 20.50 1254 ALA A O 1
ATOM 3162 N N . VAL A 1 389 ? 19.826 62.049 42.756 1.00 19.34 1255 VAL A N 1
ATOM 3163 C CA . VAL A 1 389 ? 19.251 63.222 42.088 1.00 20.52 1255 VAL A CA 1
ATOM 3164 C C . VAL A 1 389 ? 17.933 62.927 41.377 1.00 21.80 1255 VAL A C 1
ATOM 3165 O O . VAL A 1 389 ? 17.726 61.838 40.832 1.00 22.27 1255 VAL A O 1
ATOM 3169 N N . THR A 1 390 ? 17.042 63.914 41.358 1.00 21.67 1256 THR A N 1
ATOM 3170 C CA . THR A 1 390 ? 15.806 63.779 40.594 1.00 22.54 1256 THR A CA 1
ATOM 3171 C C . THR A 1 390 ? 15.984 64.319 39.178 1.00 25.41 1256 THR A C 1
ATOM 3172 O O . THR A 1 390 ? 17.015 64.916 38.855 1.00 25.43 1256 THR A O 1
ATOM 3176 N N . ASN A 1 391 ? 14.975 64.108 38.338 1.00 27.30 1257 ASN A N 1
ATOM 3177 C CA . ASN A 1 391 ? 14.992 64.666 36.996 1.00 27.70 1257 ASN A CA 1
ATOM 3178 C C . ASN A 1 391 ? 16.277 64.279 36.273 1.00 27.09 1257 ASN A C 1
ATOM 3179 O O . ASN A 1 391 ? 17.030 65.134 35.796 1.00 30.22 1257 ASN A O 1
ATOM 3184 N N . TYR A 1 392 ? 16.514 62.977 36.181 1.00 27.44 1258 TYR A N 1
ATOM 3185 C CA . TYR A 1 392 ? 17.808 62.472 35.755 1.00 26.11 1258 TYR A CA 1
ATOM 3186 C C . TYR A 1 392 ? 17.820 61.939 34.332 1.00 29.00 1258 TYR A C 1
ATOM 3187 O O . TYR A 1 392 ? 18.773 61.277 33.935 1.00 26.32 1258 TYR A O 1
ATOM 3196 N N . GLU A 1 393 ? 16.767 62.231 33.573 1.00 28.72 1259 GLU A N 1
ATOM 3197 C CA . GLU A 1 393 ? 16.633 61.694 32.221 1.00 33.57 1259 GLU A CA 1
ATOM 3198 C C . GLU A 1 393 ? 17.872 61.978 31.368 1.00 32.64 1259 GLU A C 1
ATOM 3199 O O . GLU A 1 393 ? 18.342 61.109 30.621 1.00 34.00 1259 GLU A O 1
ATOM 3205 N N . THR A 1 394 ? 18.414 63.187 31.491 1.00 32.89 1260 THR A N 1
ATOM 3206 C CA . THR A 1 394 ? 19.550 63.593 30.665 1.00 32.25 1260 THR A CA 1
ATOM 3207 C C . THR A 1 394 ? 20.880 63.039 31.153 1.00 30.43 1260 THR A C 1
ATOM 3208 O O . THR A 1 394 ? 21.913 63.244 30.511 1.00 31.63 1260 THR A O 1
ATOM 3212 N N . LYS A 1 395 ? 20.855 62.335 32.282 1.00 28.83 1261 LYS A N 1
ATOM 3213 C CA . LYS A 1 395 ? 22.073 61.777 32.860 1.00 27.03 1261 LYS A CA 1
ATOM 3214 C C . LYS A 1 395 ? 22.186 60.269 32.674 1.00 25.37 1261 LYS A C 1
ATOM 3215 O O . LYS A 1 395 ? 23.160 59.659 33.126 1.00 24.42 1261 LYS A O 1
ATOM 3221 N N . LEU A 1 396 ? 21.202 59.677 31.998 1.00 27.20 1262 LEU A N 1
ATOM 3222 C CA . LEU A 1 396 ? 21.142 58.226 31.827 1.00 26.20 1262 LEU A CA 1
ATOM 3223 C C . LEU A 1 396 ? 22.288 57.638 31.006 1.00 24.79 1262 LEU A C 1
ATOM 3224 O O . LEU A 1 396 ? 22.551 56.437 31.084 1.00 24.59 1262 LEU A O 1
ATOM 3229 N N . LEU A 1 397 ? 22.954 58.469 30.207 1.00 27.89 1263 LEU A N 1
ATOM 3230 C CA . LEU A 1 397 ? 24.115 58.021 29.453 1.00 26.69 1263 LEU A CA 1
ATOM 3231 C C . LEU A 1 397 ? 25.416 58.591 30.018 1.00 29.22 1263 LEU A C 1
ATOM 3232 O O . LEU A 1 397 ? 26.484 58.387 29.441 1.00 26.42 1263 LEU A O 1
ATOM 3237 N N . SER A 1 398 ? 25.324 59.296 31.144 1.00 22.92 1264 SER A N 1
ATOM 3238 C CA . SER A 1 398 ? 26.495 59.906 31.771 1.00 25.84 1264 SER A CA 1
ATOM 3239 C C . SER A 1 398 ? 27.263 58.874 32.572 1.00 22.92 1264 SER A C 1
ATOM 3240 O O . SER A 1 398 ? 26.663 58.145 33.356 1.00 21.67 1264 SER A O 1
ATOM 3243 N N . THR A 1 399 ? 28.584 58.825 32.411 1.00 23.35 1265 THR A N 1
ATOM 3244 C CA . THR A 1 399 ? 29.372 57.859 33.177 1.00 21.53 1265 THR A CA 1
ATOM 3245 C C . THR A 1 399 ? 29.324 58.184 34.673 1.00 20.45 1265 THR A C 1
ATOM 3246 O O . THR A 1 399 ? 29.574 57.315 35.496 1.00 20.31 1265 THR A O 1
ATOM 3250 N N . SER A 1 400 ? 28.982 59.422 35.021 1.00 20.63 1266 SER A N 1
ATOM 3251 C CA . SER A 1 400 ? 28.799 59.774 36.424 1.00 20.81 1266 SER A CA 1
ATOM 3252 C C . SER A 1 400 ? 27.679 58.967 37.094 1.00 20.14 1266 SER A C 1
ATOM 3253 O O . SER A 1 400 ? 27.604 58.922 38.328 1.00 18.66 1266 SER A O 1
ATOM 3256 N N . SER A 1 401 ? 26.806 58.346 36.293 1.00 18.33 1267 SER A N 1
ATOM 3257 C CA . SER A 1 401 ? 25.723 57.509 36.827 1.00 17.59 1267 SER A CA 1
ATOM 3258 C C . SER A 1 401 ? 26.055 56.024 36.854 1.00 17.62 1267 SER A C 1
ATOM 3259 O O . SER A 1 401 ? 25.219 55.203 37.260 1.00 18.21 1267 SER A O 1
ATOM 3262 N N . PHE A 1 402 ? 27.253 55.667 36.396 1.00 18.98 1268 PHE A N 1
ATOM 3263 C CA . PHE A 1 402 ? 27.647 54.266 36.309 1.00 20.38 1268 PHE A CA 1
ATOM 3264 C C . PHE A 1 402 ? 28.406 53.838 37.560 1.00 17.87 1268 PHE A C 1
ATOM 3265 O O . PHE A 1 402 ? 29.359 54.501 37.957 1.00 19.95 1268 PHE A O 1
ATOM 3273 N N . TRP A 1 403 ? 27.988 52.717 38.150 1.00 17.35 1269 TRP A N 1
ATOM 3274 C CA . TRP A 1 403 ? 28.639 52.179 39.351 1.00 16.67 1269 TRP A CA 1
ATOM 3275 C C . TRP A 1 403 ? 29.218 50.797 39.113 1.00 16.73 1269 TRP A C 1
ATOM 3276 O O . TRP A 1 403 ? 28.648 49.992 38.373 1.00 20.24 1269 TRP A O 1
ATOM 3287 N N . LYS A 1 404 ? 30.351 50.528 39.755 1.00 17.80 1270 LYS A N 1
ATOM 3288 C CA . LYS A 1 404 ? 30.980 49.213 39.673 1.00 18.68 1270 LYS A CA 1
ATOM 3289 C C . LYS A 1 404 ? 31.275 48.719 41.078 1.00 18.65 1270 LYS A C 1
ATOM 3290 O O . LYS A 1 404 ? 31.332 49.510 42.030 1.00 18.58 1270 LYS A O 1
ATOM 3296 N N . PHE A 1 405 ? 31.437 47.408 41.193 1.00 17.15 1271 PHE A N 1
ATOM 3297 C CA . PHE A 1 405 ? 31.589 46.759 42.487 1.00 16.66 1271 PHE A CA 1
ATOM 3298 C C . PHE A 1 405 ? 32.792 45.835 42.430 1.00 17.58 1271 PHE A C 1
ATOM 3299 O O . PHE A 1 405 ? 32.774 44.798 41.747 1.00 17.84 1271 PHE A O 1
ATOM 3307 N N . ILE A 1 406 ? 33.851 46.206 43.147 1.00 16.28 1272 ILE A N 1
ATOM 3308 C CA . ILE A 1 406 ? 35.084 45.438 43.044 1.00 17.39 1272 ILE A CA 1
ATOM 3309 C C . ILE A 1 406 ? 35.166 44.402 44.141 1.00 19.98 1272 ILE A C 1
ATOM 3310 O O . ILE A 1 406 ? 35.310 44.750 45.307 1.00 19.41 1272 ILE A O 1
ATOM 3315 N N . SER A 1 407 ? 35.073 43.132 43.766 1.00 17.85 1273 SER A N 1
ATOM 3316 C CA . SER A 1 407 ? 35.262 42.038 44.711 1.00 17.58 1273 SER A CA 1
ATOM 3317 C C . SER A 1 407 ? 36.747 41.685 44.817 1.00 19.09 1273 SER A C 1
ATOM 3318 O O . SER A 1 407 ? 37.529 41.911 43.873 1.00 17.90 1273 SER A O 1
ATOM 3321 N N . ARG A 1 408 ? 37.141 41.119 45.953 1.00 18.61 1274 ARG A N 1
ATOM 3322 C CA . ARG A 1 408 ? 38.465 40.529 46.058 1.00 19.72 1274 ARG A CA 1
ATOM 3323 C C . ARG A 1 408 ? 38.429 39.210 45.309 1.00 20.91 1274 ARG A C 1
ATOM 3324 O O . ARG A 1 408 ? 37.819 38.236 45.744 1.00 25.54 1274 ARG A O 1
ATOM 3332 N N . ASP A 1 409 ? 39.048 39.211 44.137 1.00 17.87 1275 ASP A N 1
ATOM 3333 C CA . ASP A 1 409 ? 38.958 38.091 43.213 1.00 20.67 1275 ASP A CA 1
ATOM 3334 C C . ASP A 1 409 ? 40.330 37.415 43.150 1.00 19.62 1275 ASP A C 1
ATOM 3335 O O . ASP A 1 409 ? 41.350 38.092 43.186 1.00 21.12 1275 ASP A O 1
ATOM 3340 N N . PRO A 1 410 ? 40.367 36.072 43.064 1.00 18.79 1276 PRO A N 1
ATOM 3341 C CA . PRO A 1 410 ? 41.659 35.373 43.107 1.00 18.96 1276 PRO A CA 1
ATOM 3342 C C . PRO A 1 410 ? 42.565 35.702 41.911 1.00 19.08 1276 PRO A C 1
ATOM 3343 O O . PRO A 1 410 ? 43.774 35.459 41.974 1.00 20.66 1276 PRO A O 1
ATOM 3347 N N . GLY A 1 411 ? 41.985 36.265 40.855 1.00 18.38 1277 GLY A N 1
ATOM 3348 C CA . GLY A 1 411 ? 42.750 36.672 39.680 1.00 18.69 1277 GLY A CA 1
ATOM 3349 C C . GLY A 1 411 ? 43.388 38.052 39.788 1.00 20.46 1277 GLY A C 1
ATOM 3350 O O . GLY A 1 411 ? 44.030 38.540 38.860 1.00 20.60 1277 GLY A O 1
ATOM 3351 N N . TRP A 1 412 ? 43.239 38.687 40.942 1.00 20.61 1278 TRP A N 1
ATOM 3352 C CA . TRP A 1 412 ? 43.817 40.003 41.148 1.00 22.07 1278 TRP A CA 1
ATOM 3353 C C . TRP A 1 412 ? 44.171 40.146 42.630 1.00 19.39 1278 TRP A C 1
ATOM 3354 O O . TRP A 1 412 ? 43.319 40.400 43.484 1.00 20.87 1278 TRP A O 1
ATOM 3365 N N . VAL A 1 413 ? 45.445 39.931 42.929 1.00 23.84 1279 VAL A N 1
ATOM 3366 C CA . VAL A 1 413 ? 45.874 39.858 44.319 1.00 26.01 1279 VAL A CA 1
ATOM 3367 C C . VAL A 1 413 ? 46.578 41.135 44.739 1.00 27.99 1279 VAL A C 1
ATOM 3368 O O . VAL A 1 413 ? 47.452 41.623 44.031 1.00 30.72 1279 VAL A O 1
ATOM 3372 N N . GLU A 1 414 ? 46.156 41.677 45.879 1.00 30.51 1280 GLU A N 1
ATOM 3373 C CA . GLU A 1 414 ? 46.816 42.808 46.522 1.00 35.14 1280 GLU A CA 1
ATOM 3374 C C . GLU A 1 414 ? 46.919 42.539 48.024 1.00 36.86 1280 GLU A C 1
ATOM 3375 O O . GLU A 1 414 ? 46.143 41.760 48.589 1.00 38.06 1280 GLU A O 1
ATOM 3381 N N . HIS A 1 415 ? 47.870 43.205 48.666 1.00 36.94 1281 HIS A N 1
ATOM 3382 C CA . HIS A 1 415 ? 48.007 43.159 50.116 1.00 38.58 1281 HIS A CA 1
ATOM 3383 C C . HIS A 1 415 ? 47.864 44.572 50.668 1.00 40.70 1281 HIS A C 1
ATOM 3384 O O . HIS A 1 415 ? 48.516 45.497 50.187 1.00 42.16 1281 HIS A O 1
ATOM 3391 N N . HIS A 1 416 ? 46.992 44.746 51.658 1.00 40.81 1282 HIS A N 1
ATOM 3392 C CA . HIS A 1 416 ? 46.784 46.064 52.252 1.00 39.70 1282 HIS A CA 1
ATOM 3393 C C . HIS A 1 416 ? 48.024 46.502 53.031 1.00 40.62 1282 HIS A C 1
ATOM 3394 O O . HIS A 1 416 ? 48.593 45.723 53.796 1.00 41.67 1282 HIS A O 1
ATOM 3401 N N . HIS A 1 417 ? 48.441 47.748 52.840 1.00 37.06 1283 HIS A N 1
ATOM 3402 C CA . HIS A 1 417 ? 49.527 48.285 53.647 1.00 39.09 1283 HIS A CA 1
ATOM 3403 C C . HIS A 1 417 ? 49.084 48.480 55.096 1.00 41.93 1283 HIS A C 1
ATOM 3404 O O . HIS A 1 417 ? 47.890 48.443 55.405 1.00 45.64 1283 HIS A O 1
ATOM 3411 N N . HIS A 1 418 ? 50.063 48.678 55.974 1.00 42.26 1284 HIS A N 1
ATOM 3412 C CA . HIS A 1 418 ? 49.829 48.842 57.404 1.00 39.73 1284 HIS A CA 1
ATOM 3413 C C . HIS A 1 418 ? 48.796 49.925 57.687 1.00 46.23 1284 HIS A C 1
ATOM 3414 O O . HIS A 1 418 ? 48.998 51.092 57.346 1.00 47.64 1284 HIS A O 1
#

Sequence (415 aa):
INDSKILSLQNKKNALVDTSGYNAEVRLEGDVQVNTIYTNDFKLSSSGDKIIVNLNNNILYSAIYENSSVSFWIKISKDLTNSHNEYTIINSIKQNSGWKLCIRNGNIEWILQDINRKYKSLIFDYSESLSHTGYTNKWFFVTITNNIMGYMKLYINGELKQSERIEDLDEVKLDKTIVFGIDENIDENQMLWIRDFNIFSKELSNEDINIVYEGQILRNVIKDYWGNPLKFDTEYYMINYNYIDRYIAPKNNILVLVQYSDISKLYTKNPITIKSAANKNPYSRILNGDDIMFHMLYDSREYMIIRDTDTIYATQGGQCSKNCVYALKLQSNLGNYGIGIFSIKNIVSQYCSQIFSSFMKNTMLLADIYKPWRFSFENAYTPVAVTNYETKLLSTSSFWKFISRDPGWVEHHHH